Protein AF-A0A813B693-F1 (afdb_monomer_lite)

pLDDT: mean 75.98, std 17.85, range [25.08, 96.75]

InterPro domains:
  IPR006134 DNA-directed DNA polymerase, family B, multifunctional domain [PF00136] (395-561)
  IPR006172 DNA-directed DNA polymerase, family B [PR00106] (452-465)
  IPR006172 DNA-directed DNA polymerase, family B [PR00106] (542-554)
  IPR006172 DNA-directed DNA polymerase, family B [SM00486] (102-565)
  IPR012337 Ribonuclease H-like superfamily [SSF53098] (308-424)
  IPR023211 DNA polymerase, palm domain superfamily [G3DSA:3.90.1600.10] (382-474)
  IPR036397 Ribonuclease H superfamily [G3DSA:3.30.420.10] (298-380)
  IPR043502 DNA/RNA polymerase superfamily [SSF56672] (403-559)
  IPR050240 DNA polymerase type-B [PTHR10322] (306-560)

Structure (mmCIF, N/CA/C/O backbone):
data_AF-A0A813B693-F1
#
_entry.id   AF-A0A813B693-F1
#
loop_
_atom_site.group_PDB
_atom_site.id
_atom_site.type_symbol
_atom_site.label_atom_id
_atom_site.label_alt_id
_atom_site.label_comp_id
_atom_site.label_asym_id
_atom_site.label_entity_id
_atom_site.label_seq_id
_atom_site.pdbx_PDB_ins_code
_atom_site.Cartn_x
_atom_site.Cartn_y
_atom_site.Cartn_z
_atom_site.occupancy
_atom_site.B_iso_or_equiv
_atom_site.auth_seq_id
_atom_site.auth_comp_id
_atom_site.auth_asym_id
_atom_site.auth_atom_id
_atom_site.pdbx_PDB_model_num
ATOM 1 N N . MET A 1 1 ? -29.048 -9.648 -9.185 1.00 33.28 1 MET A N 1
ATOM 2 C CA . MET A 1 1 ? -29.318 -8.245 -9.575 1.00 33.28 1 MET A CA 1
ATOM 3 C C . MET A 1 1 ? -28.976 -7.318 -8.411 1.00 33.28 1 MET A C 1
ATOM 5 O O . MET A 1 1 ? -29.809 -7.153 -7.540 1.00 33.28 1 MET A O 1
ATOM 9 N N . ALA A 1 2 ? -27.755 -6.776 -8.360 1.00 25.08 2 ALA A N 1
ATOM 10 C CA . ALA A 1 2 ? -27.375 -5.603 -7.550 1.00 25.08 2 ALA A CA 1
ATOM 11 C C . ALA A 1 2 ? -25.891 -5.279 -7.810 1.00 25.08 2 ALA A C 1
ATOM 13 O O . ALA A 1 2 ? -25.025 -5.521 -6.980 1.00 25.08 2 ALA A O 1
ATOM 14 N N . ALA A 1 3 ? -25.590 -4.773 -9.006 1.00 26.47 3 ALA A N 1
ATOM 15 C CA . ALA A 1 3 ? -24.297 -4.175 -9.335 1.00 26.47 3 ALA A CA 1
ATOM 16 C C . ALA A 1 3 ? -24.566 -2.840 -10.037 1.00 26.47 3 ALA A C 1
ATOM 18 O O . ALA A 1 3 ? -24.438 -2.700 -11.247 1.00 26.47 3 ALA A O 1
ATOM 19 N N . ARG A 1 4 ? -25.051 -1.864 -9.269 1.00 34.91 4 ARG A N 1
ATOM 20 C CA . ARG A 1 4 ? -25.139 -0.460 -9.678 1.00 34.91 4 ARG A CA 1
ATOM 21 C C . ARG A 1 4 ? -24.902 0.398 -8.446 1.00 34.91 4 ARG A C 1
ATOM 23 O O . ARG A 1 4 ? -25.807 0.535 -7.634 1.00 34.91 4 ARG A O 1
ATOM 30 N N . ARG A 1 5 ? -23.682 0.933 -8.335 1.00 31.81 5 ARG A N 1
ATOM 31 C CA . ARG A 1 5 ? -23.313 2.265 -7.806 1.00 31.81 5 ARG A CA 1
ATOM 32 C C . ARG A 1 5 ? -21.826 2.273 -7.434 1.00 31.81 5 ARG A C 1
ATOM 34 O O . ARG A 1 5 ? -21.463 2.140 -6.275 1.00 31.81 5 ARG A O 1
ATOM 41 N N . SER A 1 6 ? -20.966 2.443 -8.434 1.00 33.47 6 SER A N 1
ATOM 42 C CA . SER A 1 6 ? -19.598 2.940 -8.227 1.00 33.47 6 SER A CA 1
ATOM 43 C C . SER A 1 6 ? -19.042 3.590 -9.498 1.00 33.47 6 SER A C 1
ATOM 45 O O . SER A 1 6 ? -17.882 3.400 -9.832 1.00 33.47 6 SER A O 1
ATOM 47 N N . ASN A 1 7 ? -19.865 4.342 -10.233 1.00 38.78 7 ASN A N 1
ATOM 48 C CA . ASN A 1 7 ? -19.388 5.179 -11.334 1.00 38.78 7 ASN A CA 1
ATOM 49 C C . ASN A 1 7 ? -19.706 6.626 -10.973 1.00 38.78 7 ASN A C 1
ATOM 51 O O . ASN A 1 7 ? -20.875 6.987 -10.871 1.00 38.78 7 ASN A O 1
ATOM 55 N N . GLY A 1 8 ? -18.664 7.416 -10.724 1.00 35.38 8 GLY A N 1
ATOM 56 C CA . GLY A 1 8 ? -18.808 8.839 -10.419 1.00 35.38 8 GLY A CA 1
ATOM 57 C C . GLY A 1 8 ? -17.584 9.520 -9.806 1.00 35.38 8 GLY A C 1
ATOM 58 O O . GLY A 1 8 ? -17.569 10.738 -9.743 1.00 35.38 8 GLY A O 1
ATOM 59 N N . PHE A 1 9 ? -16.547 8.785 -9.383 1.00 34.69 9 PHE A N 1
ATOM 60 C CA . PHE A 1 9 ? -15.417 9.401 -8.668 1.00 34.69 9 PHE A CA 1
ATOM 61 C C . PHE A 1 9 ? -14.150 9.632 -9.502 1.00 34.69 9 PHE A C 1
ATOM 63 O O . PHE A 1 9 ? -13.338 10.446 -9.102 1.00 34.69 9 PHE A O 1
ATOM 70 N N . GLY A 1 10 ? -13.970 8.995 -10.664 1.00 36.84 10 GLY A N 1
ATOM 71 C CA . GLY A 1 10 ? -12.766 9.178 -11.498 1.00 36.84 10 GLY A CA 1
ATOM 72 C C . GLY A 1 10 ? -12.622 10.581 -12.113 1.00 36.84 10 GLY A C 1
ATOM 73 O O . GLY A 1 10 ? -11.576 11.201 -11.940 1.00 36.84 10 GLY A O 1
ATOM 74 N N . PRO A 1 11 ? -13.668 11.130 -12.764 1.00 37.00 11 PRO A N 1
ATOM 75 C CA . PRO A 1 11 ? -13.655 12.503 -13.269 1.00 37.00 11 PRO A CA 1
ATOM 76 C C . PRO A 1 11 ? -13.641 13.521 -12.134 1.00 37.00 11 PRO A C 1
ATOM 78 O O . PRO A 1 11 ? -13.016 14.556 -12.274 1.00 37.00 11 PRO A O 1
ATOM 81 N N . LEU A 1 12 ? -14.274 13.211 -10.996 1.00 33.88 12 LEU A N 1
ATOM 82 C CA . LEU A 1 12 ? -14.269 14.073 -9.817 1.00 33.88 12 LEU A CA 1
ATOM 83 C C . LEU A 1 12 ? -12.914 14.065 -9.103 1.00 33.88 12 LEU A C 1
ATOM 85 O O . LEU A 1 12 ? -12.561 15.072 -8.526 1.00 33.88 12 LEU A O 1
ATOM 89 N N . LEU A 1 13 ? -12.145 12.972 -9.162 1.00 36.44 13 LEU A N 1
ATOM 90 C CA . LEU A 1 13 ? -10.770 12.883 -8.654 1.00 36.44 13 LEU A CA 1
ATOM 91 C C . LEU A 1 13 ? -9.763 13.515 -9.610 1.00 36.44 13 LEU A C 1
ATOM 93 O O . LEU A 1 13 ? -8.789 14.072 -9.137 1.00 36.44 13 LEU A O 1
ATOM 97 N N . LEU A 1 14 ? -9.985 13.462 -10.926 1.00 38.09 14 LEU A N 1
ATOM 98 C CA . LEU A 1 14 ? -9.171 14.185 -11.910 1.00 38.09 14 LEU A CA 1
ATOM 99 C C . LEU A 1 14 ? -9.493 15.681 -11.921 1.00 38.09 14 LEU A C 1
ATOM 101 O O . LEU A 1 14 ? -8.581 16.487 -12.024 1.00 38.09 14 LEU A O 1
ATOM 105 N N . PHE A 1 15 ? -10.762 16.053 -11.748 1.00 38.44 15 PHE A N 1
ATOM 106 C CA . PHE A 1 15 ? -11.194 17.437 -11.574 1.00 38.44 15 PHE A CA 1
ATOM 107 C C . PHE A 1 15 ? -10.814 17.958 -10.191 1.00 38.44 15 PHE A C 1
ATOM 109 O O . PHE A 1 15 ? -10.332 19.066 -10.107 1.00 38.44 15 PHE A O 1
ATOM 116 N N . ALA A 1 16 ? -10.908 17.165 -9.119 1.00 36.84 16 ALA A N 1
ATOM 117 C CA . ALA A 1 16 ? -10.395 17.546 -7.804 1.00 36.84 16 ALA A CA 1
ATOM 118 C C . ALA A 1 16 ? -8.868 17.525 -7.752 1.00 36.84 16 ALA A C 1
ATOM 120 O O . ALA A 1 16 ? -8.323 18.335 -7.035 1.00 36.84 16 ALA A O 1
ATOM 121 N N . ALA A 1 17 ? -8.160 16.673 -8.501 1.00 39.88 17 ALA A N 1
ATOM 122 C CA . ALA A 1 17 ? -6.702 16.745 -8.620 1.00 39.88 17 ALA A CA 1
ATOM 123 C C . ALA A 1 17 ? -6.274 17.941 -9.473 1.00 39.88 17 ALA A C 1
ATOM 125 O O . ALA A 1 17 ? -5.278 18.564 -9.146 1.00 39.88 17 ALA A O 1
ATOM 126 N N . ALA A 1 18 ? -7.032 18.296 -10.515 1.00 39.09 18 ALA A N 1
ATOM 127 C CA . ALA A 1 18 ? -6.813 19.506 -11.301 1.00 39.09 18 ALA A CA 1
ATOM 128 C C . ALA A 1 18 ? -7.166 20.769 -10.503 1.00 39.09 18 ALA A C 1
ATOM 130 O O . ALA A 1 18 ? -6.376 21.695 -10.494 1.00 39.09 18 ALA A O 1
ATOM 131 N N . CYS A 1 19 ? -8.283 20.795 -9.773 1.00 35.22 19 CYS A N 1
ATOM 132 C CA . CYS A 1 19 ? -8.671 21.880 -8.871 1.00 35.22 19 CYS A CA 1
ATOM 133 C C . CYS A 1 19 ? -7.763 21.954 -7.648 1.00 35.22 19 CYS A C 1
ATOM 135 O O . CYS A 1 19 ? -7.471 23.050 -7.222 1.00 35.22 19 CYS A O 1
ATOM 137 N N . TRP A 1 20 ? -7.266 20.834 -7.118 1.00 37.94 20 TRP A N 1
ATOM 138 C CA . TRP A 1 20 ? -6.273 20.816 -6.041 1.00 37.94 20 TRP A CA 1
ATOM 139 C C . TRP A 1 20 ? -4.896 21.224 -6.554 1.00 37.94 20 TRP A C 1
ATOM 141 O O . TRP A 1 20 ? -4.201 21.923 -5.845 1.00 37.94 20 TRP A O 1
ATOM 151 N N . LEU A 1 21 ? -4.508 20.868 -7.784 1.00 37.31 21 LEU A N 1
ATOM 152 C CA . LEU A 1 21 ? -3.309 21.407 -8.434 1.00 37.31 21 LEU A CA 1
ATOM 153 C C . LEU A 1 21 ? -3.458 22.905 -8.706 1.00 37.31 21 LEU A C 1
ATOM 155 O O . LEU A 1 21 ? -2.504 23.626 -8.480 1.00 37.31 21 LEU A O 1
ATOM 159 N N . VAL A 1 22 ? -4.637 23.377 -9.121 1.00 36.94 22 VAL A N 1
ATOM 160 C CA . VAL A 1 22 ? -4.951 24.801 -9.331 1.00 36.94 22 VAL A CA 1
ATOM 161 C C . VAL A 1 22 ? -5.042 25.564 -8.006 1.00 36.94 22 VAL A C 1
ATOM 163 O O . VAL A 1 22 ? -4.525 26.668 -7.933 1.00 36.94 22 VAL A O 1
ATOM 166 N N . ASP A 1 23 ? -5.608 24.983 -6.946 1.00 33.81 23 ASP A N 1
ATOM 167 C CA . ASP A 1 23 ? -5.675 25.569 -5.600 1.00 33.81 23 ASP A CA 1
ATOM 168 C C . ASP A 1 23 ? -4.304 25.545 -4.924 1.00 33.81 23 ASP A C 1
ATOM 170 O O . ASP A 1 23 ? -3.950 26.519 -4.282 1.00 33.81 23 ASP A O 1
ATOM 174 N N . LEU A 1 24 ? -3.492 24.497 -5.112 1.00 35.09 24 LEU A N 1
ATOM 175 C CA . LEU A 1 24 ? -2.095 24.447 -4.664 1.00 35.09 24 LEU A CA 1
ATOM 176 C C . LEU A 1 24 ? -1.248 25.492 -5.407 1.00 35.09 24 LEU A C 1
ATOM 178 O O . LEU A 1 24 ? -0.339 26.061 -4.813 1.00 35.09 24 LEU A O 1
ATOM 182 N N . TRP A 1 25 ? -1.577 25.777 -6.672 1.00 34.91 25 TRP A N 1
ATOM 183 C CA . TRP A 1 25 ? -0.963 26.821 -7.501 1.00 34.91 25 TRP A CA 1
ATOM 184 C C . TRP A 1 25 ? -1.463 28.231 -7.136 1.00 34.91 25 TRP A C 1
ATOM 186 O O . TRP A 1 25 ? -0.692 29.184 -7.180 1.00 34.91 25 TRP A O 1
ATOM 196 N N . ALA A 1 26 ? -2.718 28.360 -6.689 1.00 33.34 26 ALA A N 1
ATOM 197 C CA . ALA A 1 26 ? -3.314 29.606 -6.200 1.00 33.34 26 ALA A CA 1
ATOM 198 C C . ALA A 1 26 ? -2.962 29.915 -4.730 1.00 33.34 26 ALA A C 1
ATOM 200 O O . ALA A 1 26 ? -2.941 31.079 -4.336 1.00 33.34 26 ALA A O 1
ATOM 201 N N . SER A 1 27 ? -2.679 28.893 -3.913 1.00 31.86 27 SER A N 1
ATOM 202 C CA . SER A 1 27 ? -2.352 29.008 -2.486 1.00 31.86 27 SER A CA 1
ATOM 203 C C . SER A 1 27 ? -0.855 28.932 -2.199 1.00 31.86 27 SER A C 1
ATOM 205 O O . SER A 1 27 ? -0.438 29.208 -1.074 1.00 31.86 27 SER A O 1
ATOM 207 N N . SER A 1 28 ? -0.030 28.527 -3.169 1.00 33.22 28 SER A N 1
ATOM 208 C CA . SER A 1 28 ? 1.416 28.632 -3.027 1.00 33.22 28 SER A CA 1
ATOM 209 C C . SER A 1 28 ? 1.803 30.097 -3.130 1.00 33.22 28 SER A C 1
ATOM 211 O O . SER A 1 28 ? 1.591 30.740 -4.156 1.00 33.22 28 SER A O 1
ATOM 213 N N . THR A 1 29 ? 2.415 30.613 -2.071 1.00 34.84 29 THR A N 1
ATOM 214 C CA . THR A 1 29 ? 3.269 31.795 -2.114 1.00 34.84 29 THR A CA 1
ATOM 215 C C . THR A 1 29 ? 4.451 31.508 -3.043 1.00 34.84 29 THR A C 1
ATOM 217 O O . THR A 1 29 ? 5.568 31.255 -2.595 1.00 34.84 29 THR A O 1
ATOM 220 N N . LEU A 1 30 ? 4.196 31.475 -4.347 1.00 35.06 30 LEU A N 1
ATOM 221 C CA . LEU A 1 30 ? 5.224 31.642 -5.353 1.00 35.06 30 LEU A CA 1
ATOM 222 C C . LEU A 1 30 ? 5.813 33.043 -5.138 1.00 35.06 30 LEU A C 1
ATOM 224 O O . LEU A 1 30 ? 5.047 33.989 -4.913 1.00 35.06 30 LEU A O 1
ATOM 228 N N . PRO A 1 31 ? 7.147 33.203 -5.143 1.00 35.50 31 PRO A N 1
ATOM 229 C CA . PRO A 1 31 ? 7.745 34.530 -5.138 1.00 35.50 31 PRO A CA 1
ATOM 230 C C . PRO A 1 31 ? 7.095 35.341 -6.263 1.00 35.50 31 PRO A C 1
ATOM 232 O O . PRO A 1 31 ? 6.915 34.825 -7.368 1.00 35.50 31 PRO A O 1
ATOM 235 N N . ARG A 1 32 ? 6.677 36.577 -5.952 1.00 31.14 32 ARG A N 1
ATOM 236 C CA . ARG A 1 32 ? 5.927 37.479 -6.853 1.00 31.14 32 ARG A CA 1
ATOM 237 C C . ARG A 1 32 ? 6.530 37.565 -8.262 1.00 31.14 32 ARG A C 1
ATOM 239 O O . ARG A 1 32 ? 5.795 37.814 -9.211 1.00 31.14 32 ARG A O 1
ATOM 246 N N . ASP A 1 33 ? 7.819 37.281 -8.385 1.00 32.62 33 ASP A N 1
ATOM 247 C CA . ASP A 1 33 ? 8.577 37.260 -9.629 1.00 32.62 33 ASP A CA 1
ATOM 248 C C . ASP A 1 33 ? 8.108 36.173 -10.618 1.00 32.62 33 ASP A C 1
ATOM 250 O O . ASP A 1 33 ? 8.086 36.437 -11.812 1.00 32.62 33 ASP A O 1
ATOM 254 N N . LEU A 1 34 ? 7.639 34.993 -10.173 1.00 32.38 34 LEU A N 1
ATOM 255 C CA . LEU A 1 34 ? 7.165 33.938 -11.094 1.00 32.38 34 LEU A CA 1
ATOM 256 C C . LEU A 1 34 ? 5.716 34.160 -11.567 1.00 32.38 34 LEU A C 1
ATOM 258 O O . LEU A 1 34 ? 5.357 33.783 -12.677 1.00 32.38 34 LEU A O 1
ATOM 262 N N . ALA A 1 35 ? 4.879 34.793 -10.739 1.00 30.78 35 ALA A N 1
ATOM 263 C CA . ALA A 1 35 ? 3.505 35.146 -11.111 1.00 30.78 35 ALA A CA 1
ATOM 264 C C . ALA A 1 35 ? 3.455 36.321 -12.108 1.00 30.78 35 ALA A C 1
ATOM 266 O O . ALA A 1 35 ? 2.539 36.388 -12.924 1.00 30.78 35 ALA A O 1
ATOM 267 N N . LEU A 1 36 ? 4.452 37.215 -12.068 1.00 32.53 36 LEU A N 1
ATOM 268 C CA . LEU A 1 36 ? 4.638 38.292 -13.048 1.00 32.53 36 LEU A CA 1
ATOM 269 C C . LEU A 1 36 ? 5.070 37.759 -14.423 1.00 32.53 36 LEU A C 1
ATOM 271 O O . LEU A 1 36 ? 4.575 38.249 -15.431 1.00 32.53 36 LEU A O 1
ATOM 275 N N . VAL A 1 37 ? 5.892 36.704 -14.469 1.00 35.34 37 VAL A N 1
ATOM 276 C CA . VAL A 1 37 ? 6.320 36.049 -15.726 1.00 35.34 37 VAL A CA 1
ATOM 277 C C . VAL A 1 37 ? 5.151 35.373 -16.461 1.00 35.34 37 VAL A C 1
ATOM 279 O O . VAL A 1 37 ? 5.148 35.301 -17.683 1.00 35.34 37 VAL A O 1
ATOM 282 N N . ILE A 1 38 ? 4.123 34.920 -15.736 1.00 32.53 38 ILE A N 1
ATOM 283 C CA . ILE A 1 38 ? 2.951 34.226 -16.304 1.00 32.53 38 ILE A CA 1
ATOM 284 C C . ILE A 1 38 ? 1.891 35.210 -16.847 1.00 32.53 38 ILE A C 1
ATOM 286 O O . ILE A 1 38 ? 1.022 34.814 -17.626 1.00 32.53 38 ILE A O 1
ATOM 290 N N . ALA A 1 39 ? 1.941 36.485 -16.445 1.00 28.72 39 ALA A N 1
ATOM 291 C CA . ALA A 1 39 ? 0.960 37.506 -16.825 1.00 28.72 39 ALA A CA 1
ATOM 292 C C . ALA A 1 39 ? 1.346 38.317 -18.076 1.00 28.72 39 ALA A C 1
ATOM 294 O O . ALA A 1 39 ? 0.503 39.046 -18.601 1.00 28.72 39 ALA A O 1
ATOM 295 N N . GLU A 1 40 ? 2.581 38.194 -18.564 1.00 31.59 40 GLU A N 1
ATOM 296 C CA . GLU A 1 40 ? 3.012 38.800 -19.824 1.00 31.59 40 GLU A CA 1
ATOM 297 C C . GLU A 1 40 ? 2.926 37.773 -20.960 1.00 31.59 40 GLU A C 1
ATOM 299 O O . GLU A 1 40 ? 3.321 36.616 -20.806 1.00 31.59 40 GLU A O 1
ATOM 304 N N . ASP A 1 41 ? 2.386 38.191 -22.113 1.00 31.72 41 ASP A N 1
ATOM 305 C CA . ASP A 1 41 ? 2.509 37.419 -23.352 1.00 31.72 41 ASP A CA 1
ATOM 306 C C . ASP A 1 41 ? 3.987 37.028 -23.544 1.00 31.72 41 ASP A C 1
ATOM 308 O O . ASP A 1 41 ? 4.864 37.873 -23.329 1.00 31.72 41 ASP A O 1
ATOM 312 N N . PRO A 1 42 ? 4.296 35.783 -23.961 1.00 35.66 42 PRO A N 1
ATOM 313 C CA . PRO A 1 42 ? 5.678 35.361 -24.144 1.00 35.66 42 PRO A CA 1
ATOM 314 C C . PRO A 1 42 ? 6.379 36.359 -25.076 1.00 35.66 42 PRO A C 1
ATOM 316 O O . PRO A 1 42 ? 5.808 36.705 -26.121 1.00 35.66 42 PRO A O 1
ATOM 319 N N . PRO A 1 43 ? 7.584 36.852 -24.729 1.00 33.28 43 PRO A N 1
ATOM 320 C CA . PRO A 1 43 ? 8.240 37.892 -25.502 1.00 33.28 43 PRO A CA 1
ATOM 321 C C . PRO A 1 43 ? 8.369 37.434 -26.954 1.00 33.28 43 PRO A C 1
ATOM 323 O O . PRO A 1 43 ? 8.986 36.412 -27.252 1.00 33.28 43 PRO A O 1
ATOM 326 N N . GLN A 1 44 ? 7.779 38.205 -27.873 1.00 36.31 44 GLN A N 1
ATOM 327 C CA . GLN A 1 44 ? 7.710 37.887 -29.306 1.00 36.31 44 GLN A CA 1
ATOM 328 C C . GLN A 1 44 ? 9.087 37.817 -29.996 1.00 36.31 44 GLN A C 1
ATOM 330 O O . GLN A 1 44 ? 9.157 37.473 -31.170 1.00 36.31 44 GLN A O 1
ATOM 335 N N . ASN A 1 45 ? 10.179 38.079 -29.272 1.00 33.00 45 ASN A N 1
ATOM 336 C CA . ASN A 1 45 ? 11.550 38.047 -29.763 1.00 33.00 45 ASN A CA 1
ATOM 337 C C . ASN A 1 45 ? 12.458 37.237 -28.824 1.00 33.00 45 ASN A C 1
ATOM 339 O O . ASN A 1 45 ? 13.351 37.787 -28.182 1.00 33.00 45 ASN A O 1
ATOM 343 N N . VAL A 1 46 ? 12.278 35.916 -28.763 1.00 32.88 46 VAL A N 1
ATOM 344 C CA . VAL A 1 46 ? 13.375 35.034 -28.336 1.00 32.88 46 VAL A CA 1
ATOM 345 C C . VAL A 1 46 ? 14.320 34.893 -29.527 1.00 32.88 46 VAL A C 1
ATOM 347 O O . VAL A 1 46 ? 14.134 34.044 -30.398 1.00 32.88 46 VAL A O 1
ATOM 350 N N . VAL A 1 47 ? 15.322 35.772 -29.603 1.00 28.34 47 VAL A N 1
ATOM 351 C CA . VAL A 1 47 ? 16.452 35.587 -30.518 1.00 28.34 47 VAL A CA 1
ATOM 352 C C . VAL A 1 47 ? 17.243 34.392 -29.995 1.00 28.34 47 VAL A C 1
ATOM 354 O O . VAL A 1 47 ? 17.984 34.501 -29.021 1.00 28.34 47 VAL A O 1
ATOM 357 N N . LEU A 1 48 ? 17.039 33.226 -30.613 1.00 28.03 48 LEU A N 1
ATOM 358 C CA . LEU A 1 48 ? 17.881 32.057 -30.379 1.00 28.03 48 LEU A CA 1
ATOM 359 C C . LEU A 1 48 ? 19.339 32.461 -30.649 1.00 28.03 48 LEU A C 1
ATOM 361 O O . LEU A 1 48 ? 19.598 33.063 -31.697 1.00 28.03 48 LEU A O 1
ATOM 365 N N . PRO A 1 49 ? 20.292 32.152 -29.749 1.00 26.05 49 PRO A N 1
ATOM 366 C CA . PRO A 1 49 ? 21.689 32.461 -29.993 1.00 26.05 49 PRO A CA 1
ATOM 367 C C . PRO A 1 49 ? 22.109 31.783 -31.297 1.00 26.05 49 PRO A C 1
ATOM 369 O O . PRO A 1 49 ? 22.019 30.559 -31.439 1.00 26.05 49 PRO A O 1
ATOM 372 N N . GLN A 1 50 ? 22.520 32.591 -32.274 1.00 28.80 50 GLN A N 1
ATOM 373 C CA . GLN A 1 50 ? 23.114 32.100 -33.507 1.00 28.80 50 GLN A CA 1
ATOM 374 C C . GLN A 1 50 ? 24.445 31.444 -33.141 1.00 28.80 50 GLN A C 1
ATOM 376 O O . GLN A 1 50 ? 25.470 32.102 -33.005 1.00 28.80 50 GLN A O 1
ATOM 381 N N . HIS A 1 51 ? 24.415 30.130 -32.930 1.00 33.84 51 HIS A N 1
ATOM 382 C CA . HIS A 1 51 ? 25.628 29.335 -32.865 1.00 33.84 51 HIS A CA 1
ATOM 383 C C . HIS A 1 51 ? 26.205 29.220 -34.278 1.00 33.84 51 HIS A C 1
ATOM 385 O O . HIS A 1 51 ? 25.745 28.411 -35.094 1.00 33.84 51 HIS A O 1
ATOM 391 N N . GLU A 1 52 ? 27.212 30.051 -34.541 1.00 39.72 52 GLU A N 1
ATOM 392 C CA . GLU A 1 52 ? 28.163 29.882 -35.635 1.00 39.72 52 GLU A CA 1
ATOM 393 C C . GLU A 1 52 ? 28.730 28.445 -35.612 1.00 39.72 52 GLU A C 1
ATOM 395 O O . GLU A 1 52 ? 29.108 27.905 -34.572 1.00 39.72 52 GLU A O 1
ATOM 400 N N . ASP A 1 53 ? 28.676 27.797 -36.778 1.00 43.59 53 ASP A N 1
ATOM 401 C CA . ASP A 1 53 ? 29.383 26.570 -37.166 1.00 43.59 53 ASP A CA 1
ATOM 402 C C . ASP A 1 53 ? 29.306 25.321 -36.266 1.00 43.59 53 ASP A C 1
ATOM 404 O O . ASP A 1 53 ? 30.258 24.553 -36.135 1.00 43.59 53 ASP A O 1
ATOM 408 N N . ALA A 1 54 ? 28.124 24.993 -35.734 1.00 43.00 54 ALA A N 1
ATOM 409 C CA . ALA A 1 54 ? 27.899 23.648 -35.188 1.00 43.00 54 ALA A CA 1
ATOM 410 C C . ALA A 1 54 ? 27.795 22.577 -36.308 1.00 43.00 54 ALA A C 1
ATOM 412 O O . ALA A 1 54 ? 26.985 22.700 -37.236 1.00 43.00 54 ALA A O 1
ATOM 413 N N . GLY A 1 55 ? 28.604 21.513 -36.208 1.00 56.41 55 GLY A N 1
ATOM 414 C CA . GLY A 1 55 ? 28.650 20.385 -37.151 1.00 56.41 55 GLY A CA 1
ATOM 415 C C . GLY A 1 55 ? 27.357 19.554 -37.229 1.00 56.41 55 GLY A C 1
ATOM 416 O O . GLY A 1 55 ? 26.489 19.642 -36.358 1.00 56.41 55 GLY A O 1
ATOM 417 N N . PHE A 1 56 ? 27.243 18.727 -38.283 1.00 56.53 56 PHE A N 1
ATOM 418 C CA . PHE A 1 56 ? 26.060 17.919 -38.648 1.00 56.53 56 PHE A CA 1
ATOM 419 C C . PHE A 1 56 ? 25.381 17.244 -37.449 1.00 56.53 56 PHE A C 1
ATOM 421 O O . PHE A 1 56 ? 24.189 17.434 -37.221 1.00 56.53 56 PHE A O 1
ATOM 428 N N . PHE A 1 57 ? 26.148 16.515 -36.636 1.00 49.44 57 PHE A N 1
ATOM 429 C CA . PHE A 1 57 ? 25.604 15.793 -35.489 1.00 49.44 57 PHE A CA 1
ATOM 430 C C . PHE A 1 57 ? 25.141 16.726 -34.368 1.00 49.44 57 PHE A C 1
ATOM 432 O O . PHE A 1 57 ? 24.084 16.495 -33.797 1.00 49.44 57 PHE A O 1
ATOM 439 N N . THR A 1 58 ? 25.855 17.813 -34.082 1.00 53.03 58 THR A N 1
ATOM 440 C CA . THR A 1 58 ? 25.515 18.742 -32.992 1.00 53.03 58 THR A CA 1
ATOM 441 C C . THR A 1 58 ? 24.190 19.464 -33.242 1.00 53.03 58 THR A C 1
ATOM 443 O O . THR A 1 58 ? 23.377 19.586 -32.328 1.00 53.03 58 THR A O 1
ATOM 446 N N . LYS A 1 59 ? 23.921 19.872 -34.491 1.00 53.28 59 LYS A N 1
ATOM 447 C CA . LYS A 1 59 ? 22.632 20.475 -34.878 1.00 53.28 59 LYS A CA 1
ATOM 448 C C . LYS A 1 59 ? 21.485 19.456 -34.822 1.00 53.28 59 LYS A C 1
ATOM 450 O O . LYS A 1 59 ? 20.415 19.781 -34.315 1.00 53.28 59 LYS A O 1
ATOM 455 N N . VAL A 1 60 ? 21.730 18.210 -35.242 1.00 51.69 60 VAL A N 1
ATOM 456 C CA . VAL A 1 60 ? 20.755 17.106 -35.133 1.00 51.69 60 VAL A CA 1
ATOM 457 C C . VAL A 1 60 ? 20.463 16.756 -33.667 1.00 51.69 60 VAL A C 1
ATOM 459 O O . VAL A 1 60 ? 19.307 16.552 -33.307 1.00 51.69 60 VAL A O 1
ATOM 462 N N . PHE A 1 61 ? 21.474 16.741 -32.794 1.00 49.53 61 PHE A N 1
ATOM 463 C CA . PHE A 1 61 ? 21.305 16.471 -31.362 1.00 49.53 61 PHE A CA 1
ATOM 464 C C . PHE A 1 61 ? 20.589 17.609 -30.621 1.00 49.53 61 PHE A C 1
ATOM 466 O O . PHE A 1 61 ? 19.752 17.331 -29.764 1.00 49.53 61 PHE A O 1
ATOM 473 N N . ALA A 1 62 ? 20.857 18.873 -30.964 1.00 48.09 62 ALA A N 1
ATOM 474 C CA . ALA A 1 62 ? 20.150 20.022 -30.393 1.00 48.09 62 ALA A CA 1
ATOM 475 C C . ALA A 1 62 ? 18.665 20.050 -30.805 1.00 48.09 62 ALA A C 1
ATOM 477 O O . ALA A 1 62 ? 17.791 20.205 -29.950 1.00 48.09 62 ALA A O 1
ATOM 478 N N . ALA A 1 63 ? 18.368 19.790 -32.084 1.00 47.69 63 ALA A N 1
ATOM 479 C CA . ALA A 1 63 ? 16.998 19.639 -32.578 1.00 47.69 63 ALA A CA 1
ATOM 480 C C . ALA A 1 63 ? 16.285 18.422 -31.953 1.00 47.69 63 ALA A C 1
ATOM 482 O O . ALA A 1 63 ? 15.105 18.494 -31.609 1.00 47.69 63 ALA A O 1
ATOM 483 N N . ALA A 1 64 ? 17.001 17.314 -31.728 1.00 51.81 64 ALA A N 1
ATOM 484 C CA . ALA A 1 64 ? 16.468 16.141 -31.034 1.00 51.81 64 ALA A CA 1
ATOM 485 C C . ALA A 1 64 ? 16.173 16.409 -29.545 1.00 51.81 64 ALA A C 1
ATOM 487 O O . ALA A 1 64 ? 15.224 15.841 -29.003 1.00 51.81 64 ALA A O 1
ATOM 488 N N . ALA A 1 65 ? 16.943 17.283 -28.887 1.00 50.25 65 ALA A N 1
ATOM 489 C CA . ALA A 1 65 ? 16.710 17.685 -27.502 1.00 50.25 65 ALA A CA 1
ATOM 490 C C . ALA A 1 65 ? 15.448 18.556 -27.351 1.00 50.25 65 ALA A C 1
ATOM 492 O O . ALA A 1 65 ? 14.638 18.271 -26.472 1.00 50.25 65 ALA A O 1
ATOM 493 N N . GLN A 1 66 ? 15.220 19.535 -28.238 1.00 49.62 66 GLN A N 1
ATOM 494 C CA . GLN A 1 66 ? 13.942 20.272 -28.311 1.00 49.62 66 GLN A CA 1
ATOM 495 C C . GLN A 1 66 ? 12.773 19.347 -28.702 1.00 49.62 66 GLN A C 1
ATOM 497 O O . GLN A 1 66 ? 11.702 19.383 -28.097 1.00 49.62 66 GLN A O 1
ATOM 502 N N . GLY A 1 67 ? 13.000 18.419 -29.638 1.00 57.81 67 GLY A N 1
ATOM 503 C CA . GLY A 1 67 ? 12.026 17.392 -30.016 1.00 57.81 67 GLY A CA 1
ATOM 504 C C . GLY A 1 67 ? 11.643 16.438 -28.876 1.00 57.81 67 GLY A C 1
ATOM 505 O O . GLY A 1 67 ? 10.548 15.882 -28.894 1.00 57.81 67 GLY A O 1
ATOM 506 N N . CYS A 1 68 ? 12.492 16.267 -27.855 1.00 58.78 68 CYS A N 1
ATOM 507 C CA . CYS A 1 68 ? 12.221 15.411 -26.697 1.00 58.78 68 CYS A CA 1
ATOM 508 C C . CYS A 1 68 ? 11.051 15.937 -25.847 1.00 58.78 68 CYS A C 1
ATOM 510 O O . CYS A 1 68 ? 10.188 15.155 -25.437 1.00 58.78 68 CYS A O 1
ATOM 512 N N . THR A 1 69 ? 10.967 17.257 -25.648 1.00 57.38 69 THR A N 1
ATOM 513 C CA . THR A 1 69 ? 9.884 17.883 -24.874 1.00 57.38 69 THR A CA 1
ATOM 514 C C . THR A 1 69 ? 8.543 17.729 -25.589 1.00 57.38 69 THR A C 1
ATOM 516 O O . THR A 1 69 ? 7.572 17.234 -25.010 1.00 57.38 69 THR A O 1
ATOM 519 N N . ALA A 1 70 ? 8.511 18.023 -26.891 1.00 57.19 70 ALA A N 1
ATOM 520 C CA . ALA A 1 70 ? 7.341 17.788 -27.732 1.00 57.19 70 ALA A CA 1
ATOM 521 C C . ALA A 1 70 ? 6.974 16.291 -27.821 1.00 57.19 70 ALA A C 1
ATOM 523 O O . ALA A 1 70 ? 5.794 15.939 -27.787 1.00 57.19 70 ALA A O 1
ATOM 524 N N . ALA A 1 71 ? 7.963 15.389 -27.880 1.00 64.00 71 ALA A N 1
ATOM 525 C CA . ALA A 1 71 ? 7.751 13.941 -27.902 1.00 64.00 71 ALA A CA 1
ATOM 526 C C . ALA A 1 71 ? 7.111 13.420 -26.611 1.00 64.00 71 ALA A C 1
ATOM 528 O O . ALA A 1 71 ? 6.257 12.532 -26.686 1.00 64.00 71 ALA A O 1
ATOM 529 N N . LEU A 1 72 ? 7.504 13.958 -25.451 1.00 65.81 72 LEU A N 1
ATOM 530 C CA . LEU A 1 72 ? 6.966 13.590 -24.143 1.00 65.81 72 LEU A CA 1
ATOM 531 C C . LEU A 1 72 ? 5.503 14.012 -24.005 1.00 65.81 72 LEU A C 1
ATOM 533 O O . LEU A 1 72 ? 4.650 13.167 -23.729 1.00 65.81 72 LEU A O 1
ATOM 537 N N . VAL A 1 73 ? 5.204 15.287 -24.265 1.00 62.03 73 VAL A N 1
ATOM 538 C CA . VAL A 1 73 ? 3.835 15.825 -24.218 1.00 62.03 73 VAL A CA 1
ATOM 539 C C . VAL A 1 73 ? 2.939 15.072 -25.206 1.00 62.03 73 VAL A C 1
ATOM 541 O O . VAL A 1 73 ? 1.873 14.572 -24.838 1.00 62.03 73 VAL A O 1
ATOM 544 N N . ALA A 1 74 ? 3.414 14.872 -26.439 1.00 63.16 74 ALA A N 1
ATOM 545 C CA . ALA A 1 74 ? 2.697 14.095 -27.442 1.00 63.16 74 ALA A CA 1
ATOM 546 C C . ALA A 1 74 ? 2.501 12.631 -27.021 1.00 63.16 74 ALA A C 1
ATOM 548 O O . ALA A 1 74 ? 1.463 12.049 -27.334 1.00 63.16 74 ALA A O 1
ATOM 549 N N . ALA A 1 75 ? 3.457 12.018 -26.317 1.00 68.25 75 ALA A N 1
ATOM 550 C CA . ALA A 1 75 ? 3.341 10.639 -25.852 1.00 68.25 75 ALA A CA 1
ATOM 551 C C . ALA A 1 75 ? 2.326 10.476 -24.720 1.00 68.25 75 ALA A C 1
ATOM 553 O O . ALA A 1 75 ? 1.594 9.488 -24.728 1.00 68.25 75 ALA A O 1
ATOM 554 N N . VAL A 1 76 ? 2.235 11.437 -23.795 1.00 66.69 76 VAL A N 1
ATOM 555 C CA . VAL A 1 76 ? 1.206 11.447 -22.742 1.00 66.69 76 VAL A CA 1
ATOM 556 C C . VAL A 1 76 ? -0.184 11.544 -23.367 1.00 66.69 76 VAL A C 1
ATOM 558 O O . VAL A 1 76 ? -1.033 10.688 -23.120 1.00 66.69 76 VAL A O 1
ATOM 561 N N . LEU A 1 77 ? -0.396 12.526 -24.247 1.00 66.00 77 LEU A N 1
ATOM 562 C CA . LEU A 1 77 ? -1.689 12.734 -24.903 1.00 66.00 77 LEU A CA 1
ATOM 563 C C . LEU A 1 77 ? -2.062 11.545 -25.803 1.00 66.00 77 LEU A C 1
ATOM 565 O O . LEU A 1 77 ? -3.180 11.032 -25.746 1.00 66.00 77 LEU A O 1
ATOM 569 N N . SER A 1 78 ? -1.102 11.018 -26.566 1.00 68.06 78 SER A N 1
ATOM 570 C CA . SER A 1 78 ? -1.309 9.827 -27.400 1.00 68.06 78 SER A CA 1
ATOM 571 C C . SER A 1 78 ? -1.625 8.580 -26.571 1.00 68.06 78 SER A C 1
ATOM 573 O O . SER A 1 78 ? -2.475 7.788 -26.971 1.00 68.06 78 SER A O 1
ATOM 575 N N . ALA A 1 79 ? -1.006 8.403 -25.400 1.00 71.44 79 ALA A N 1
ATOM 576 C CA . ALA A 1 79 ? -1.258 7.249 -24.538 1.00 71.44 79 ALA A CA 1
ATOM 577 C C . ALA A 1 79 ? -2.682 7.218 -23.963 1.00 71.44 79 ALA A C 1
ATOM 579 O O . ALA A 1 79 ? -3.207 6.139 -23.686 1.00 71.44 79 ALA A O 1
ATOM 580 N N . MET A 1 80 ? -3.321 8.380 -23.820 1.00 67.88 80 MET A N 1
ATOM 581 C CA . MET A 1 80 ? -4.713 8.492 -23.377 1.00 67.88 80 MET A CA 1
ATOM 582 C C . MET A 1 80 ? -5.707 8.300 -24.531 1.00 67.88 80 MET A C 1
ATOM 584 O O . MET A 1 80 ? -6.789 7.749 -24.341 1.00 67.88 80 MET A O 1
ATOM 588 N N . CYS A 1 81 ? -5.329 8.724 -25.735 1.00 69.19 81 CYS A N 1
ATOM 589 C CA . CYS A 1 81 ? -6.231 8.866 -26.873 1.00 69.19 81 CYS A CA 1
ATOM 590 C C . CYS A 1 81 ? -6.158 7.713 -27.893 1.00 69.19 81 CYS A C 1
ATOM 592 O O . CYS A 1 81 ? -7.187 7.206 -28.349 1.00 69.19 81 CYS A O 1
ATOM 594 N N . GLU A 1 82 ? -4.955 7.249 -28.242 1.00 71.81 82 GLU A N 1
ATOM 595 C CA . GLU A 1 82 ? -4.742 6.185 -29.234 1.00 71.81 82 GLU A CA 1
ATOM 596 C C . GLU A 1 82 ? -5.389 4.831 -28.867 1.00 71.81 82 GLU A C 1
ATOM 598 O O . GLU A 1 82 ? -5.919 4.175 -29.773 1.00 71.81 82 GLU A O 1
ATOM 603 N N . PRO A 1 83 ? -5.416 4.374 -27.592 1.00 72.94 83 PRO A N 1
ATOM 604 C CA . PRO A 1 83 ? -6.056 3.103 -27.245 1.00 72.94 83 PRO A CA 1
ATOM 605 C C . PRO A 1 83 ? -7.556 3.080 -27.549 1.00 72.94 83 PRO A C 1
ATOM 607 O O . PRO A 1 83 ? -8.098 2.019 -27.877 1.00 72.94 83 PRO A O 1
ATOM 610 N N . VAL A 1 84 ? -8.218 4.235 -27.438 1.00 70.38 84 VAL A N 1
ATOM 611 C CA . VAL A 1 84 ? -9.645 4.408 -27.732 1.00 70.38 84 VAL A CA 1
ATOM 612 C C . VAL A 1 84 ? -9.859 4.355 -29.241 1.00 70.38 84 VAL A C 1
ATOM 614 O O . VAL A 1 84 ? -10.643 3.541 -29.731 1.00 70.38 84 VAL A O 1
ATOM 617 N N . VAL A 1 85 ? -9.092 5.146 -29.995 1.00 68.12 85 VAL A N 1
ATOM 618 C CA . VAL A 1 85 ? -9.184 5.229 -31.461 1.00 68.12 85 VAL A CA 1
ATOM 619 C C . VAL A 1 85 ? -8.920 3.871 -32.123 1.00 68.12 85 VAL A C 1
ATOM 621 O O . VAL A 1 85 ? -9.681 3.447 -32.995 1.00 68.12 85 VAL A O 1
ATOM 624 N N . ASN A 1 86 ? -7.913 3.125 -31.659 1.00 72.38 86 ASN A N 1
ATOM 625 C CA . ASN A 1 86 ? -7.592 1.801 -32.198 1.00 72.38 86 ASN A CA 1
ATOM 626 C C . ASN A 1 86 ? -8.719 0.777 -31.971 1.00 72.38 86 ASN A C 1
ATOM 628 O O . ASN A 1 86 ? -9.009 -0.027 -32.859 1.00 72.38 86 ASN A O 1
ATOM 632 N N . ARG A 1 87 ? -9.403 0.814 -30.820 1.00 73.56 87 ARG A N 1
ATOM 633 C CA . ARG A 1 87 ? -10.547 -0.076 -30.535 1.00 73.56 87 ARG A CA 1
ATOM 634 C C . ARG A 1 87 ? -11.763 0.253 -31.399 1.00 73.56 87 ARG A C 1
ATOM 636 O O . ARG A 1 87 ? -12.422 -0.662 -31.892 1.00 73.56 87 ARG A O 1
ATOM 643 N N . LEU A 1 88 ? -12.020 1.537 -31.643 1.00 67.06 88 LEU A N 1
ATOM 644 C CA . LEU A 1 88 ? -13.104 1.990 -32.518 1.00 67.06 88 LEU A CA 1
ATOM 645 C C . LEU A 1 88 ? -12.859 1.608 -33.989 1.00 67.06 88 LEU A C 1
ATOM 647 O O . LEU A 1 88 ? -13.776 1.143 -34.667 1.00 67.06 88 LEU A O 1
ATOM 651 N N . LEU A 1 89 ? -11.624 1.769 -34.477 1.00 64.31 89 LEU A N 1
ATOM 652 C CA . LEU A 1 89 ? -11.246 1.502 -35.871 1.00 64.31 89 LEU A CA 1
ATOM 653 C C . LEU A 1 89 ? -11.121 0.008 -36.186 1.00 64.31 89 LEU A C 1
ATOM 655 O O . LEU A 1 89 ? -11.604 -0.458 -37.215 1.00 64.31 89 LEU A O 1
ATOM 659 N N . VAL A 1 90 ? -10.466 -0.746 -35.302 1.00 66.88 90 VAL A N 1
ATOM 660 C CA . VAL A 1 90 ? -10.012 -2.113 -35.600 1.00 66.88 90 VAL A CA 1
ATOM 661 C C . VAL A 1 90 ? -10.949 -3.154 -35.003 1.00 66.88 90 VAL A C 1
ATOM 663 O O . VAL A 1 90 ? -11.282 -4.128 -35.671 1.00 66.88 90 VAL A O 1
ATOM 666 N N . LYS A 1 91 ? -11.411 -2.945 -33.762 1.00 70.38 91 LYS A N 1
ATOM 667 C CA . LYS A 1 91 ? -12.360 -3.854 -33.091 1.00 70.38 91 LYS A CA 1
ATOM 668 C C . LYS A 1 91 ? -13.828 -3.469 -33.307 1.00 70.38 91 LYS A C 1
ATOM 670 O O . LYS A 1 91 ? -14.702 -4.235 -32.921 1.00 70.38 91 LYS A O 1
ATOM 675 N N . ARG A 1 92 ? -14.102 -2.300 -33.906 1.00 67.75 92 ARG A N 1
ATOM 676 C CA . ARG A 1 92 ? -15.451 -1.756 -34.176 1.00 67.75 92 ARG A CA 1
ATOM 677 C C . ARG A 1 92 ? -16.355 -1.636 -32.937 1.00 67.75 92 ARG A C 1
ATOM 679 O O . ARG A 1 92 ? -17.578 -1.624 -33.065 1.00 67.75 92 ARG A O 1
ATOM 686 N N . MET A 1 93 ? -15.752 -1.469 -31.761 1.00 71.69 93 MET A N 1
ATOM 687 C CA . MET A 1 93 ? -16.456 -1.285 -30.486 1.00 71.69 93 MET A CA 1
ATOM 688 C C . MET A 1 93 ? -17.196 0.060 -30.423 1.00 71.69 93 MET A C 1
ATOM 690 O O . MET A 1 93 ? -16.933 0.968 -31.218 1.00 71.69 93 MET A O 1
ATOM 694 N N . THR A 1 94 ? -18.123 0.203 -29.476 1.00 70.94 94 THR A N 1
ATOM 695 C CA . THR A 1 94 ? -18.704 1.507 -29.112 1.00 70.94 94 THR A CA 1
ATOM 696 C C . THR A 1 94 ? -17.764 2.295 -28.189 1.00 70.94 94 THR A C 1
ATOM 698 O O . THR A 1 94 ? -16.858 1.735 -27.571 1.00 70.94 94 THR A O 1
ATOM 701 N N . VAL A 1 95 ? -17.976 3.611 -28.067 1.00 63.34 95 VAL A N 1
ATOM 702 C CA . VAL A 1 95 ? -17.157 4.482 -27.198 1.00 63.34 95 VAL A CA 1
ATOM 703 C C . VAL A 1 95 ? -17.267 4.071 -25.729 1.00 63.34 95 VAL A C 1
ATOM 705 O O . VAL A 1 95 ? -16.260 4.024 -25.029 1.00 63.34 95 VAL A O 1
ATOM 708 N N . SER A 1 96 ? -18.470 3.715 -25.271 1.00 66.38 96 SER A N 1
ATOM 709 C CA . SER A 1 96 ? -18.707 3.265 -23.896 1.00 66.38 96 SER A CA 1
ATOM 710 C C . SER A 1 96 ? -17.969 1.969 -23.567 1.00 66.38 96 SER A C 1
ATOM 712 O O . SER A 1 96 ? -17.418 1.841 -22.477 1.00 66.38 96 SER A O 1
ATOM 714 N N . GLU A 1 97 ? -17.914 1.022 -24.506 1.00 73.88 97 GLU A N 1
ATOM 715 C CA . GLU A 1 97 ? -17.189 -0.241 -24.322 1.00 73.88 97 GLU A CA 1
ATOM 716 C C . GLU A 1 97 ? -15.672 -0.028 -24.369 1.00 73.88 97 GLU A C 1
ATOM 718 O O . GLU A 1 97 ? -14.947 -0.562 -23.535 1.00 73.88 97 GLU A O 1
ATOM 723 N N . ALA A 1 98 ? -15.183 0.797 -25.303 1.00 68.94 98 ALA A N 1
ATOM 724 C CA . ALA A 1 98 ? -13.763 1.128 -25.397 1.00 68.94 98 ALA A CA 1
ATOM 725 C C . ALA A 1 98 ? -13.255 1.860 -24.142 1.00 68.94 98 ALA A C 1
ATOM 727 O O . ALA A 1 98 ? -12.132 1.615 -23.705 1.00 68.94 98 ALA A O 1
ATOM 728 N N . TYR A 1 99 ? -14.090 2.720 -23.549 1.00 71.88 99 TYR A N 1
ATOM 729 C CA . TYR A 1 99 ? -13.789 3.413 -22.299 1.00 71.88 99 TYR A CA 1
ATOM 730 C C . TYR A 1 99 ? -13.776 2.465 -21.093 1.00 71.88 99 TYR A C 1
ATOM 732 O O . TYR A 1 99 ? -12.880 2.551 -20.258 1.00 71.88 99 TYR A O 1
ATOM 740 N N . ALA A 1 100 ? -14.723 1.525 -21.016 1.00 74.19 100 ALA A N 1
ATOM 741 C CA . ALA A 1 100 ? -14.785 0.545 -19.930 1.00 74.19 100 ALA A CA 1
ATOM 742 C C . ALA A 1 100 ? -13.552 -0.383 -19.876 1.00 74.19 100 ALA A C 1
ATOM 744 O O . ALA A 1 100 ? -13.208 -0.881 -18.807 1.00 74.19 100 ALA A O 1
ATOM 745 N N . GLU A 1 101 ? -12.866 -0.590 -21.004 1.00 76.12 101 GLU A N 1
ATOM 746 C CA . GLU A 1 101 ? -11.607 -1.345 -21.072 1.00 76.12 101 GLU A CA 1
ATOM 747 C C . GLU A 1 101 ? -10.351 -0.522 -20.717 1.00 76.12 101 GLU A C 1
ATOM 749 O O . GLU A 1 101 ? -9.245 -1.073 -20.693 1.00 76.12 101 GLU A O 1
ATOM 754 N N . MET A 1 102 ? -10.468 0.788 -20.469 1.00 73.06 102 MET A N 1
ATOM 755 C CA . MET A 1 102 ? -9.308 1.619 -20.148 1.00 73.06 102 MET A CA 1
ATOM 756 C C . MET A 1 102 ? -8.850 1.415 -18.704 1.00 73.06 102 MET A C 1
ATOM 758 O O . MET A 1 102 ? -9.590 1.641 -17.749 1.00 73.06 102 MET A O 1
ATOM 762 N N . THR A 1 103 ? -7.583 1.037 -18.541 1.00 73.81 103 THR A N 1
ATOM 763 C CA . THR A 1 103 ? -6.930 0.888 -17.235 1.00 73.81 103 THR A CA 1
ATOM 764 C C . THR A 1 103 ? -5.654 1.723 -17.171 1.00 73.81 103 THR A C 1
ATOM 766 O O . THR A 1 103 ? -5.025 1.999 -18.195 1.00 73.81 103 THR A O 1
ATOM 769 N N . LEU A 1 104 ? -5.229 2.092 -15.959 1.00 67.19 104 LEU A N 1
ATOM 770 C CA . LEU A 1 104 ? -3.984 2.841 -15.743 1.00 67.19 104 LEU A CA 1
ATOM 771 C C . LEU A 1 104 ? -2.756 2.076 -16.266 1.00 67.19 104 LEU A C 1
ATOM 773 O O . LEU A 1 104 ? -1.857 2.664 -16.859 1.00 67.19 104 LEU A O 1
ATOM 777 N N . SER A 1 105 ? -2.754 0.748 -16.111 1.00 69.31 105 SER A N 1
ATOM 778 C CA . SER A 1 105 ? -1.704 -0.131 -16.640 1.00 69.31 105 SER A CA 1
ATOM 779 C C . SER A 1 105 ? -1.635 -0.094 -18.172 1.00 69.31 105 SER A C 1
ATOM 781 O O . SER A 1 105 ? -0.542 -0.044 -18.743 1.00 69.31 105 SER A O 1
ATOM 783 N N . LEU A 1 106 ? -2.790 -0.048 -18.847 1.00 69.56 106 LEU A N 1
ATOM 784 C CA . LEU A 1 106 ? -2.857 0.068 -20.301 1.00 69.56 106 LEU A CA 1
ATOM 785 C C . LEU A 1 106 ? -2.295 1.418 -20.767 1.00 69.56 106 LEU A C 1
ATOM 787 O O . LEU A 1 106 ? -1.431 1.438 -21.638 1.00 69.56 106 LEU A O 1
ATOM 791 N N . VAL A 1 107 ? -2.718 2.527 -20.154 1.00 71.06 107 VAL A N 1
ATOM 792 C CA . VAL A 1 107 ? -2.213 3.874 -20.484 1.00 71.06 107 VAL A CA 1
ATOM 793 C C . VAL A 1 107 ? -0.698 3.961 -20.266 1.00 71.06 107 VAL A C 1
ATOM 795 O O . VAL A 1 107 ? 0.020 4.407 -21.158 1.00 71.06 107 VAL A O 1
ATOM 798 N N . ALA A 1 108 ? -0.184 3.448 -19.144 1.00 68.19 108 ALA A N 1
ATOM 799 C CA . ALA A 1 108 ? 1.254 3.411 -18.874 1.00 68.19 108 ALA A CA 1
ATOM 800 C C . ALA A 1 108 ? 2.023 2.594 -19.929 1.00 68.19 108 ALA A C 1
ATOM 802 O O . ALA A 1 108 ? 3.045 3.038 -20.449 1.00 68.19 108 ALA A O 1
ATOM 803 N N . THR A 1 109 ? 1.503 1.427 -20.318 1.00 73.75 109 THR A N 1
ATOM 804 C CA . THR A 1 109 ? 2.108 0.592 -21.372 1.00 73.75 109 THR A CA 1
ATOM 805 C C . THR A 1 109 ? 2.155 1.323 -22.721 1.00 73.75 109 THR A C 1
ATOM 807 O O . THR A 1 109 ? 3.150 1.242 -23.449 1.00 73.75 109 THR A O 1
ATOM 810 N N . TYR A 1 110 ? 1.103 2.072 -23.061 1.00 73.50 110 TYR A N 1
ATOM 811 C CA . TYR A 1 110 ? 1.069 2.900 -24.269 1.00 73.50 110 TYR A CA 1
ATOM 812 C C . TYR A 1 110 ? 2.038 4.080 -24.197 1.00 73.50 110 TYR A C 1
ATOM 814 O O . TYR A 1 110 ? 2.685 4.390 -25.197 1.00 73.50 110 TYR A O 1
ATOM 822 N N . PHE A 1 111 ? 2.191 4.704 -23.031 1.00 75.25 111 PHE A N 1
ATOM 823 C CA . PHE A 1 111 ? 3.168 5.768 -22.824 1.00 75.25 111 PHE A CA 1
ATOM 824 C C . PHE A 1 111 ? 4.598 5.257 -23.050 1.00 75.25 111 PHE A C 1
ATOM 826 O O . PHE A 1 111 ? 5.311 5.786 -23.902 1.00 75.25 111 PHE A O 1
ATOM 833 N N . PHE A 1 112 ? 4.979 4.150 -22.402 1.00 73.31 112 PHE A N 1
ATOM 834 C CA . PHE A 1 112 ? 6.321 3.561 -22.524 1.00 73.31 112 PHE A CA 1
ATOM 835 C C . PHE A 1 112 ? 6.649 3.002 -23.915 1.00 73.31 112 PHE A C 1
ATOM 837 O O . PHE A 1 112 ? 7.806 2.714 -24.210 1.00 73.31 112 PHE A O 1
ATOM 844 N N . THR A 1 113 ? 5.657 2.842 -24.791 1.00 74.69 113 THR A N 1
ATOM 845 C CA . THR A 1 113 ? 5.875 2.441 -26.190 1.00 74.69 113 THR A CA 1
ATOM 846 C C . THR A 1 113 ? 5.807 3.624 -27.153 1.00 74.69 113 THR A C 1
ATOM 848 O O . THR A 1 113 ? 6.539 3.658 -28.144 1.00 74.69 113 THR A O 1
ATOM 851 N N . THR A 1 114 ? 4.976 4.624 -26.862 1.00 71.94 114 THR A N 1
ATOM 852 C CA . THR A 1 114 ? 4.823 5.823 -27.691 1.00 71.94 114 THR A CA 1
ATOM 853 C C . THR A 1 114 ? 5.958 6.814 -27.494 1.00 71.94 114 THR A C 1
ATOM 855 O O . THR A 1 114 ? 6.428 7.372 -28.481 1.00 71.94 114 THR A O 1
ATOM 858 N N . PHE A 1 115 ? 6.445 6.991 -26.266 1.00 74.75 115 PHE A N 1
ATOM 859 C CA . PHE A 1 115 ? 7.530 7.925 -25.980 1.00 74.75 115 PHE A CA 1
ATOM 860 C C . PHE A 1 115 ? 8.816 7.597 -26.767 1.00 74.75 115 PHE A C 1
ATOM 862 O O . PHE A 1 115 ? 9.236 8.449 -27.551 1.00 74.75 115 PHE A O 1
ATOM 869 N N . PRO A 1 116 ? 9.365 6.362 -26.733 1.00 73.00 116 PRO A N 1
ATOM 870 C CA . PRO A 1 116 ? 10.537 6.013 -27.546 1.00 73.00 116 PRO A CA 1
ATOM 871 C C . PRO A 1 116 ? 10.286 6.134 -29.054 1.00 73.00 116 PRO A C 1
ATOM 873 O O . PRO A 1 116 ? 11.153 6.568 -29.807 1.00 73.00 116 PRO A O 1
ATOM 876 N N . THR A 1 117 ? 9.076 5.784 -29.504 1.00 74.38 117 THR A N 1
ATOM 877 C CA . THR A 1 117 ? 8.699 5.882 -30.921 1.00 74.38 117 THR A CA 1
ATOM 878 C C . THR A 1 117 ? 8.673 7.338 -31.390 1.00 74.38 117 THR A C 1
ATOM 880 O O . THR A 1 117 ? 9.132 7.635 -32.488 1.00 74.38 117 THR A O 1
ATOM 883 N N . ASN A 1 118 ? 8.148 8.253 -30.572 1.00 72.56 118 ASN A N 1
ATOM 884 C CA . ASN A 1 118 ? 8.127 9.679 -30.880 1.00 72.56 118 ASN A CA 1
ATOM 885 C C . ASN A 1 118 ? 9.530 10.290 -30.818 1.00 72.56 118 ASN A C 1
ATOM 887 O O . ASN A 1 118 ? 9.862 11.074 -31.699 1.00 72.56 118 ASN A O 1
ATOM 891 N N . MET A 1 119 ? 10.375 9.871 -29.869 1.00 70.88 119 MET A N 1
ATOM 892 C CA . MET A 1 119 ? 11.781 10.291 -29.825 1.00 70.88 119 MET A CA 1
ATOM 893 C C . MET A 1 119 ? 12.568 9.874 -31.074 1.00 70.88 119 MET A C 1
ATOM 895 O O . MET A 1 119 ? 13.452 10.607 -31.497 1.00 70.88 119 MET A O 1
ATOM 899 N N . LEU A 1 120 ? 12.232 8.739 -31.698 1.00 76.94 120 LEU A N 1
ATOM 900 C CA . LEU A 1 120 ? 12.880 8.283 -32.933 1.00 76.94 120 LEU A CA 1
ATOM 901 C C . LEU A 1 120 ? 12.437 9.072 -34.179 1.00 76.94 120 LEU A C 1
ATOM 903 O O . LEU A 1 120 ? 13.224 9.245 -35.107 1.00 76.94 120 LEU A O 1
ATOM 907 N N . LYS A 1 121 ? 11.192 9.569 -34.209 1.00 75.62 121 LYS A N 1
ATOM 908 C CA . LYS A 1 121 ? 10.652 10.313 -35.363 1.00 75.62 121 LYS A CA 1
ATOM 909 C C . LYS A 1 121 ? 11.442 11.586 -35.655 1.00 75.62 121 LYS A C 1
ATOM 911 O O . LYS A 1 121 ? 11.661 11.891 -36.820 1.00 75.62 121 LYS A O 1
ATOM 916 N N . PHE A 1 122 ? 11.860 12.314 -34.619 1.00 69.75 122 PHE A N 1
ATOM 917 C CA . PHE A 1 122 ? 12.523 13.611 -34.778 1.00 69.75 122 PHE A CA 1
ATOM 918 C C . PHE A 1 122 ? 13.884 13.509 -35.494 1.00 69.75 122 PHE A C 1
ATOM 920 O O . PHE A 1 122 ? 14.035 14.156 -36.529 1.00 69.75 122 PHE A O 1
ATOM 927 N N . PRO A 1 123 ? 14.839 12.657 -35.060 1.00 72.00 123 PRO A N 1
ATOM 928 C CA . PRO A 1 123 ? 16.092 12.452 -35.788 1.00 72.00 123 PRO A CA 1
ATOM 929 C C . PRO A 1 123 ? 15.889 11.962 -37.225 1.00 72.00 123 PRO A C 1
ATOM 931 O O . PRO A 1 123 ? 16.568 12.431 -38.132 1.00 72.00 123 PRO A O 1
ATOM 934 N N . VAL A 1 124 ? 14.943 11.042 -37.451 1.00 78.62 124 VAL A N 1
ATOM 935 C CA . VAL A 1 124 ? 14.656 10.510 -38.795 1.00 78.62 124 VAL A CA 1
ATOM 936 C C . VAL A 1 124 ? 14.120 11.608 -39.716 1.00 78.62 124 VAL A C 1
ATOM 938 O O . VAL A 1 124 ? 14.561 11.716 -40.857 1.00 78.62 124 VAL A O 1
ATOM 941 N N . PHE A 1 125 ? 13.204 12.443 -39.223 1.00 75.31 125 PHE A N 1
ATOM 942 C CA . PHE A 1 125 ? 12.657 13.571 -39.976 1.00 75.31 125 PHE A CA 1
ATOM 943 C C . PHE A 1 125 ? 13.739 14.598 -40.341 1.00 75.31 125 PHE A C 1
ATOM 945 O O . PHE A 1 125 ? 13.813 15.024 -41.490 1.00 75.31 125 PHE A O 1
ATOM 952 N N . GLU A 1 126 ? 14.619 14.939 -39.396 1.00 74.00 126 GLU A N 1
ATOM 953 C CA . GLU A 1 126 ? 15.705 15.901 -39.618 1.00 74.00 126 GLU A CA 1
ATOM 954 C C . GLU A 1 126 ? 16.732 15.391 -40.639 1.00 74.00 126 GLU A C 1
ATOM 956 O O . GLU A 1 126 ? 17.144 16.127 -41.535 1.00 74.00 126 GLU A O 1
ATOM 961 N N . VAL A 1 127 ? 17.100 14.106 -40.558 1.00 78.88 127 VAL A N 1
ATOM 962 C CA . VAL A 1 127 ? 18.000 13.463 -41.529 1.00 78.88 127 VAL A CA 1
ATOM 963 C C . VAL A 1 127 ? 17.403 13.490 -42.937 1.00 78.88 127 VAL A C 1
ATOM 965 O O . VAL A 1 127 ? 18.114 13.805 -43.890 1.00 78.88 127 VAL A O 1
ATOM 968 N N . ILE A 1 128 ? 16.106 13.204 -43.076 1.00 81.25 128 ILE A N 1
ATOM 969 C CA . ILE A 1 128 ? 15.417 13.227 -44.373 1.00 81.25 128 ILE A CA 1
ATOM 970 C C . ILE A 1 128 ? 15.358 14.651 -44.931 1.00 81.25 128 ILE A C 1
ATOM 972 O O . ILE A 1 128 ? 15.742 14.861 -46.077 1.00 81.25 128 ILE A O 1
ATOM 976 N N . ASN A 1 129 ? 14.954 15.641 -44.131 1.00 75.62 129 ASN A N 1
ATOM 977 C CA . ASN A 1 129 ? 14.891 17.032 -44.587 1.00 75.62 129 ASN A CA 1
ATOM 978 C C . ASN A 1 129 ? 16.262 17.552 -45.027 1.00 75.62 129 ASN A C 1
ATOM 980 O O . ASN A 1 129 ? 16.372 18.179 -46.077 1.00 75.62 129 ASN A O 1
ATOM 984 N N . ARG A 1 130 ? 17.324 17.240 -44.272 1.00 75.81 130 ARG A N 1
ATOM 985 C CA . ARG A 1 130 ? 18.705 17.565 -44.654 1.00 75.81 130 ARG A CA 1
ATOM 986 C C . ARG A 1 130 ? 19.123 16.860 -45.940 1.00 75.81 130 ARG A C 1
ATOM 988 O O . ARG A 1 130 ? 19.729 17.499 -46.792 1.00 75.81 130 ARG A O 1
ATOM 995 N N . ALA A 1 131 ? 18.774 15.588 -46.124 1.00 78.94 131 ALA A N 1
ATOM 996 C CA . ALA A 1 131 ? 19.049 14.876 -47.371 1.00 78.94 131 ALA A CA 1
ATOM 997 C C . ALA A 1 131 ? 18.365 15.550 -48.575 1.00 78.94 131 ALA A C 1
ATOM 999 O O . ALA A 1 131 ? 18.984 15.694 -49.626 1.00 78.94 131 ALA A O 1
ATOM 1000 N N . MET A 1 132 ? 17.138 16.049 -48.400 1.00 78.75 132 MET A N 1
ATOM 1001 C CA . MET A 1 132 ? 16.421 16.762 -49.457 1.00 78.75 132 MET A CA 1
ATOM 1002 C C . MET A 1 132 ? 17.027 18.123 -49.815 1.00 78.75 132 MET A C 1
ATOM 1004 O O . MET A 1 132 ? 16.861 18.565 -50.949 1.00 78.75 132 MET A O 1
ATOM 1008 N N . THR A 1 133 ? 17.767 18.777 -48.910 1.00 77.31 133 THR A N 1
ATOM 1009 C CA . THR A 1 133 ? 18.466 20.040 -49.238 1.00 77.31 133 THR A CA 1
ATOM 1010 C C . THR A 1 133 ? 19.600 19.872 -50.252 1.00 77.31 133 THR A C 1
ATOM 1012 O O . THR A 1 133 ? 20.033 20.856 -50.838 1.00 77.31 133 THR A O 1
ATOM 1015 N N . PHE A 1 134 ? 20.050 18.638 -50.503 1.00 78.88 134 PHE A N 1
ATOM 1016 C CA . PHE A 1 134 ? 21.034 18.316 -51.542 1.00 78.88 134 PHE A CA 1
ATOM 1017 C C . PHE A 1 134 ? 20.393 17.976 -52.898 1.00 78.88 134 PHE A C 1
ATOM 1019 O O . PHE A 1 134 ? 21.070 17.455 -53.782 1.00 78.88 134 PHE A O 1
ATOM 1026 N N . THR A 1 135 ? 19.088 18.215 -53.060 1.00 78.62 135 THR A N 1
ATOM 1027 C CA . THR A 1 135 ? 18.336 17.879 -54.275 1.00 78.62 135 THR A CA 1
ATOM 1028 C C . THR A 1 135 ? 17.617 19.106 -54.831 1.00 78.62 135 THR A C 1
ATOM 1030 O O . THR A 1 135 ? 16.993 19.844 -54.075 1.00 78.62 135 THR A O 1
ATOM 1033 N N . ASP A 1 136 ? 17.629 19.286 -56.154 1.00 77.44 136 ASP A N 1
ATOM 1034 C CA . ASP A 1 136 ? 16.969 20.412 -56.844 1.00 77.44 136 ASP A CA 1
ATOM 1035 C C . ASP A 1 136 ? 15.474 20.156 -57.125 1.00 77.44 136 ASP A C 1
ATOM 1037 O O . ASP A 1 136 ? 14.901 20.632 -58.108 1.00 77.44 136 ASP A O 1
ATOM 1041 N N . PHE A 1 137 ? 14.813 19.343 -56.297 1.00 80.38 137 PHE A N 1
ATOM 1042 C CA . PHE A 1 137 ? 13.400 19.034 -56.495 1.00 80.38 137 PHE A CA 1
ATOM 1043 C C . PHE A 1 137 ? 12.511 20.231 -56.159 1.00 80.38 137 PHE A C 1
ATOM 1045 O O . PHE A 1 137 ? 12.758 20.974 -55.209 1.00 80.38 137 PHE A O 1
ATOM 1052 N N . SER A 1 138 ? 11.404 20.374 -56.895 1.00 76.31 138 SER A N 1
ATOM 1053 C CA . SER A 1 138 ? 10.380 21.356 -56.539 1.00 76.31 138 SER A CA 1
ATOM 1054 C C . SER A 1 138 ? 9.825 21.065 -55.134 1.00 76.31 138 SER A C 1
ATOM 1056 O O . SER A 1 138 ? 9.761 19.896 -54.735 1.00 76.31 138 SER A O 1
ATOM 1058 N N . PRO A 1 139 ? 9.370 22.082 -54.376 1.00 67.31 139 PRO A N 1
ATOM 1059 C CA . PRO A 1 139 ? 8.902 21.896 -52.998 1.00 67.31 139 PRO A CA 1
ATOM 1060 C C . PRO A 1 139 ? 7.830 20.805 -52.842 1.00 67.31 139 PRO A C 1
ATOM 1062 O O . PRO A 1 139 ? 7.859 20.034 -51.883 1.00 67.31 139 PRO A O 1
ATOM 1065 N N . GLY A 1 140 ? 6.926 20.677 -53.821 1.00 67.75 140 GLY A N 1
ATOM 1066 C CA . GLY A 1 140 ? 5.894 19.635 -53.831 1.00 67.75 140 GLY A CA 1
ATOM 1067 C C . GLY A 1 140 ? 6.444 18.219 -54.042 1.00 67.75 140 GLY A C 1
ATOM 1068 O O . GLY A 1 140 ? 6.016 17.284 -53.366 1.00 67.75 140 GLY A O 1
ATOM 1069 N N . VAL A 1 141 ? 7.423 18.052 -54.937 1.00 75.19 141 VAL A N 1
ATOM 1070 C CA . VAL A 1 141 ? 8.075 16.754 -55.197 1.00 75.19 141 VAL A CA 1
ATOM 1071 C C . VAL A 1 141 ? 8.981 16.366 -54.029 1.00 75.19 141 VAL A C 1
ATOM 1073 O O . VAL A 1 141 ? 8.964 15.217 -53.588 1.00 75.19 141 VAL A O 1
ATOM 1076 N N . SER A 1 142 ? 9.704 17.338 -53.474 1.00 73.44 142 SER A N 1
ATOM 1077 C CA . SER A 1 142 ? 10.560 17.150 -52.306 1.00 73.44 142 SER A CA 1
ATOM 1078 C C . SER A 1 142 ? 9.753 16.700 -51.079 1.00 73.44 142 SER A C 1
ATOM 1080 O O . SER A 1 142 ? 10.095 15.712 -50.431 1.00 73.44 142 SER A O 1
ATOM 1082 N N . GLY A 1 143 ? 8.599 17.330 -50.826 1.00 69.94 143 GLY A N 1
ATOM 1083 C CA . GLY A 1 143 ? 7.681 16.925 -49.757 1.00 69.94 143 GLY A CA 1
ATOM 1084 C C . GLY A 1 143 ? 7.105 15.514 -49.933 1.00 69.94 143 GLY A C 1
ATOM 1085 O O . GLY A 1 143 ? 6.986 14.771 -48.956 1.00 69.94 143 GLY A O 1
ATOM 1086 N N . LEU A 1 144 ? 6.799 15.107 -51.169 1.00 74.81 144 LEU A N 1
ATOM 1087 C CA . LEU A 1 144 ? 6.290 13.765 -51.468 1.00 74.81 144 LEU A CA 1
ATOM 1088 C C . LEU A 1 144 ? 7.359 12.687 -51.233 1.00 74.81 144 LEU A C 1
ATOM 1090 O O . LEU A 1 144 ? 7.067 11.656 -50.623 1.00 74.81 144 LEU A O 1
ATOM 1094 N N . ILE A 1 145 ? 8.599 12.942 -51.658 1.00 79.00 145 ILE A N 1
ATOM 1095 C CA . ILE A 1 145 ? 9.740 12.037 -51.456 1.00 79.00 145 ILE A CA 1
ATOM 1096 C C . ILE A 1 145 ? 10.090 11.933 -49.966 1.00 79.00 145 ILE A C 1
ATOM 1098 O O . ILE A 1 145 ? 10.232 10.821 -49.454 1.00 79.00 145 ILE A O 1
ATOM 1102 N N . SER A 1 146 ? 10.143 13.058 -49.244 1.00 76.25 146 SER A N 1
ATOM 1103 C CA . SER A 1 146 ? 10.347 13.075 -47.790 1.00 76.25 146 SER A CA 1
ATOM 1104 C C . SER A 1 146 ? 9.277 12.289 -47.044 1.00 76.25 146 SER A C 1
ATOM 1106 O O . SER A 1 146 ? 9.599 11.477 -46.176 1.00 76.25 146 SER A O 1
ATOM 1108 N N . GLY A 1 147 ? 8.003 12.500 -47.389 1.00 73.88 147 GLY A N 1
ATOM 1109 C CA . GLY A 1 147 ? 6.884 11.780 -46.788 1.00 73.88 147 GLY A CA 1
ATOM 1110 C C . GLY A 1 147 ? 6.980 10.278 -47.042 1.00 73.88 147 GLY A C 1
ATOM 1111 O O . GLY A 1 147 ? 6.873 9.481 -46.112 1.00 73.88 147 GLY A O 1
ATOM 1112 N N . TRP A 1 148 ? 7.274 9.882 -48.281 1.00 82.75 148 TRP A N 1
ATOM 1113 C CA . TRP A 1 148 ? 7.468 8.481 -48.637 1.00 82.75 148 TRP A CA 1
ATOM 1114 C C . TRP A 1 148 ? 8.627 7.827 -47.869 1.00 82.75 148 TRP A C 1
ATOM 1116 O O . TRP A 1 148 ? 8.434 6.769 -47.261 1.00 82.75 148 TRP A O 1
ATOM 1126 N N . LEU A 1 149 ? 9.803 8.460 -47.829 1.00 82.81 149 LEU A N 1
ATOM 1127 C CA . LEU A 1 149 ? 10.976 7.964 -47.099 1.00 82.81 149 LEU A CA 1
ATOM 1128 C C . LEU A 1 149 ? 10.698 7.851 -45.597 1.00 82.81 149 LEU A C 1
ATOM 1130 O O . LEU A 1 149 ? 10.969 6.812 -44.990 1.00 82.81 149 LEU A O 1
ATOM 1134 N N . PHE A 1 150 ? 10.090 8.880 -45.006 1.00 82.81 150 PHE A N 1
ATOM 1135 C CA . PHE A 1 150 ? 9.771 8.916 -43.581 1.00 82.81 150 PHE A CA 1
ATOM 1136 C C . PHE A 1 150 ? 8.807 7.795 -43.194 1.00 82.81 150 PHE A C 1
ATOM 1138 O O . PHE A 1 150 ? 9.060 7.049 -42.245 1.00 82.81 150 PHE A O 1
ATOM 1145 N N . CYS A 1 151 ? 7.725 7.623 -43.956 1.00 80.81 151 CYS A N 1
ATOM 1146 C CA . CYS A 1 151 ? 6.752 6.561 -43.726 1.00 80.81 151 CYS A CA 1
ATOM 1147 C C . CYS A 1 151 ? 7.378 5.179 -43.877 1.00 80.81 151 CYS A C 1
ATOM 1149 O O . CYS A 1 151 ? 7.110 4.298 -43.065 1.00 80.81 151 CYS A O 1
ATOM 1151 N N . THR A 1 152 ? 8.241 4.997 -44.874 1.00 84.75 152 THR A N 1
ATOM 1152 C CA . THR A 1 152 ? 8.912 3.719 -45.133 1.00 84.75 152 THR A CA 1
ATOM 1153 C C . THR A 1 152 ? 9.824 3.316 -43.980 1.00 84.75 152 THR A C 1
ATOM 1155 O O . THR A 1 152 ? 9.759 2.178 -43.516 1.00 84.75 152 THR A O 1
ATOM 1158 N N . ILE A 1 153 ? 10.603 4.265 -43.457 1.00 86.06 153 ILE A N 1
ATOM 1159 C CA . ILE A 1 153 ? 11.524 4.046 -42.335 1.00 86.06 153 ILE A CA 1
ATOM 1160 C C . ILE A 1 153 ? 10.759 3.832 -41.017 1.00 86.06 153 ILE A C 1
ATOM 1162 O O . ILE A 1 153 ? 11.116 2.962 -40.222 1.00 86.06 153 ILE A O 1
ATOM 1166 N N . MET A 1 154 ? 9.681 4.586 -40.777 1.00 84.38 154 MET A N 1
ATOM 1167 C CA . MET A 1 154 ? 8.946 4.552 -39.505 1.00 84.38 154 MET A CA 1
ATOM 1168 C C . MET A 1 154 ? 7.847 3.481 -39.428 1.00 84.38 154 MET A C 1
ATOM 1170 O O . MET A 1 154 ? 7.333 3.212 -38.332 1.00 84.38 154 MET A O 1
ATOM 1174 N N . LEU A 1 155 ? 7.459 2.853 -40.544 1.00 84.12 155 LEU A N 1
ATOM 1175 C CA . LEU A 1 155 ? 6.364 1.878 -40.560 1.00 84.12 155 LEU A CA 1
ATOM 1176 C C . LEU A 1 155 ? 6.612 0.657 -39.656 1.00 84.12 155 LEU A C 1
ATOM 1178 O O . LEU A 1 155 ? 5.699 0.329 -38.891 1.00 84.12 155 LEU A O 1
ATOM 1182 N N . PRO A 1 156 ? 7.800 0.014 -39.646 1.00 85.81 156 PRO A N 1
ATOM 1183 C CA . PRO A 1 156 ? 8.053 -1.140 -38.782 1.00 85.81 156 PRO A CA 1
ATOM 1184 C C . PRO A 1 156 ? 7.878 -0.817 -37.300 1.00 85.81 156 PRO A C 1
ATOM 1186 O O . PRO A 1 156 ? 7.246 -1.573 -36.563 1.00 85.81 156 PRO A O 1
ATOM 1189 N N . VAL A 1 157 ? 8.372 0.347 -36.874 1.00 83.25 157 VAL A N 1
ATOM 1190 C CA . VAL A 1 157 ? 8.265 0.833 -35.492 1.00 83.25 157 VAL A CA 1
ATOM 1191 C C . VAL A 1 157 ? 6.803 1.127 -35.141 1.00 83.25 157 VAL A C 1
ATOM 1193 O O . VAL A 1 157 ? 6.308 0.737 -34.081 1.00 83.25 157 VAL A O 1
ATOM 1196 N N . THR A 1 158 ? 6.070 1.745 -36.068 1.00 78.50 158 THR A N 1
ATOM 1197 C CA . THR A 1 158 ? 4.651 2.081 -35.895 1.00 78.50 158 THR A CA 1
ATOM 1198 C C . THR A 1 158 ? 3.772 0.829 -35.805 1.00 78.50 158 THR A C 1
ATOM 1200 O O . THR A 1 158 ? 2.883 0.755 -34.951 1.00 78.50 158 THR A O 1
ATOM 1203 N N . ASN A 1 159 ? 4.030 -0.181 -36.640 1.00 82.56 159 ASN A N 1
ATOM 1204 C CA . ASN A 1 159 ? 3.301 -1.449 -36.634 1.00 82.56 159 ASN A CA 1
ATOM 1205 C C . ASN A 1 159 ? 3.691 -2.345 -35.449 1.00 82.56 159 ASN A C 1
ATOM 1207 O O . ASN A 1 159 ? 2.816 -3.007 -34.887 1.00 82.56 159 ASN A O 1
ATOM 1211 N N . TYR A 1 160 ? 4.953 -2.316 -35.009 1.00 83.62 160 TYR A N 1
ATOM 1212 C CA . TYR A 1 160 ? 5.391 -2.938 -33.756 1.00 83.62 160 TYR A CA 1
ATOM 1213 C C . TYR A 1 160 ? 4.603 -2.381 -32.564 1.00 83.62 160 TYR A C 1
ATOM 1215 O O . TYR A 1 160 ? 3.984 -3.143 -31.816 1.00 83.62 160 TYR A O 1
ATOM 1223 N N . ARG A 1 161 ? 4.545 -1.046 -32.439 1.00 78.81 161 ARG A N 1
ATOM 1224 C CA . ARG A 1 161 ? 3.761 -0.358 -31.404 1.00 78.81 161 ARG A CA 1
ATOM 1225 C C . ARG A 1 161 ? 2.296 -0.774 -31.465 1.00 78.81 161 ARG A C 1
ATOM 1227 O O . ARG A 1 161 ? 1.748 -1.214 -30.461 1.00 78.81 161 ARG A O 1
ATOM 1234 N N . PHE A 1 162 ? 1.677 -0.691 -32.643 1.00 77.25 162 PHE A N 1
ATOM 1235 C CA . PHE A 1 162 ? 0.269 -1.034 -32.839 1.00 77.25 162 PHE A CA 1
ATOM 1236 C C . PHE A 1 162 ? -0.054 -2.478 -32.416 1.00 77.25 162 PHE A C 1
ATOM 1238 O O . PHE A 1 162 ? -0.997 -2.690 -31.652 1.00 77.25 162 PHE A O 1
ATOM 1245 N N . ARG A 1 163 ? 0.757 -3.459 -32.832 1.00 80.38 163 ARG A N 1
ATOM 1246 C CA . ARG A 1 163 ? 0.578 -4.879 -32.478 1.00 80.38 163 ARG A CA 1
ATOM 1247 C C . ARG A 1 163 ? 0.743 -5.133 -30.985 1.00 80.38 163 ARG A C 1
ATOM 1249 O O . ARG A 1 163 ? -0.120 -5.773 -30.387 1.00 80.38 163 ARG A O 1
ATOM 1256 N N . LYS A 1 164 ? 1.782 -4.560 -30.368 1.00 77.31 164 LYS A N 1
ATOM 1257 C CA . LYS A 1 164 ? 2.004 -4.631 -28.915 1.00 77.31 164 LYS A CA 1
ATOM 1258 C C . LYS A 1 164 ? 0.816 -4.058 -28.138 1.00 77.31 164 LYS A C 1
ATOM 1260 O O . LYS A 1 164 ? 0.374 -4.638 -27.155 1.00 77.31 164 LYS A O 1
ATOM 1265 N N . SER A 1 165 ? 0.250 -2.966 -28.641 1.00 69.00 165 SER A N 1
ATOM 1266 C CA . SER A 1 165 ? -0.910 -2.287 -28.064 1.00 69.00 165 SER A CA 1
ATOM 1267 C C . SER A 1 165 ? -2.205 -3.115 -28.106 1.00 69.00 165 SER A C 1
ATOM 1269 O O . SER A 1 165 ? -3.079 -2.977 -27.252 1.00 69.00 165 SER A O 1
ATOM 1271 N N . MET A 1 166 ? -2.304 -4.014 -29.085 1.00 70.94 166 MET A N 1
ATOM 1272 C CA . MET A 1 166 ? -3.441 -4.910 -29.287 1.00 70.94 166 MET A CA 1
ATOM 1273 C C . MET A 1 166 ? -3.234 -6.292 -28.648 1.00 70.94 166 MET A C 1
ATOM 1275 O O . MET A 1 166 ? -4.140 -7.123 -28.716 1.00 70.94 166 MET A O 1
ATOM 1279 N N . GLY A 1 167 ? -2.070 -6.543 -28.033 1.00 72.50 167 GLY A N 1
ATOM 1280 C CA . GLY A 1 167 ? -1.696 -7.854 -27.496 1.00 72.50 167 GLY A CA 1
ATOM 1281 C C . GLY A 1 167 ? -1.507 -8.919 -28.581 1.00 72.50 167 GLY A C 1
ATOM 1282 O O . GLY A 1 167 ? -1.765 -10.093 -28.341 1.00 72.50 167 GLY A O 1
ATOM 1283 N N . TRP A 1 168 ? -1.133 -8.511 -29.796 1.00 81.44 168 TRP A N 1
ATOM 1284 C CA . TRP A 1 168 ? -0.977 -9.402 -30.946 1.00 81.44 168 TRP A CA 1
ATOM 1285 C C . TRP A 1 168 ? 0.468 -9.869 -31.122 1.00 81.44 168 TRP A C 1
ATOM 1287 O O . TRP A 1 168 ? 1.410 -9.190 -30.715 1.00 81.44 168 TRP A O 1
ATOM 1297 N N . GLU A 1 169 ? 0.642 -11.009 -31.792 1.00 81.50 169 GLU A N 1
ATOM 1298 C CA . GLU A 1 169 ? 1.957 -11.568 -32.109 1.00 81.50 169 GLU A CA 1
ATOM 1299 C C . GLU A 1 169 ? 2.795 -10.612 -32.982 1.00 81.50 169 GLU A C 1
ATOM 1301 O O . GLU A 1 169 ? 2.283 -9.940 -33.888 1.00 81.50 169 GLU A O 1
ATOM 1306 N N . ILE A 1 170 ? 4.102 -10.563 -32.724 1.00 84.25 170 ILE A N 1
ATOM 1307 C CA . ILE A 1 170 ? 5.054 -9.682 -33.405 1.00 84.25 170 ILE A CA 1
ATOM 1308 C C . ILE A 1 170 ? 5.981 -10.546 -34.269 1.00 84.25 170 ILE A C 1
ATOM 1310 O O . ILE A 1 170 ? 6.832 -11.259 -33.750 1.00 84.25 170 ILE A O 1
ATOM 1314 N N . LYS A 1 171 ? 5.813 -10.473 -35.596 1.00 85.25 171 LYS A N 1
ATOM 1315 C CA . LYS A 1 171 ? 6.642 -11.168 -36.597 1.00 85.25 171 LYS A CA 1
ATOM 1316 C C . LYS A 1 171 ? 7.236 -10.161 -37.576 1.00 85.25 171 LYS A C 1
ATOM 1318 O O . LYS A 1 171 ? 6.539 -9.231 -37.977 1.00 85.25 171 LYS A O 1
ATOM 1323 N N . ALA A 1 172 ? 8.478 -10.379 -38.012 1.00 81.81 172 ALA A N 1
ATOM 1324 C CA . ALA A 1 172 ? 9.175 -9.489 -38.948 1.00 81.81 172 ALA A CA 1
ATOM 1325 C C . ALA A 1 172 ? 8.409 -9.294 -40.273 1.00 81.81 172 ALA A C 1
ATOM 1327 O O . ALA A 1 172 ? 8.277 -8.168 -40.749 1.00 81.81 172 ALA A O 1
ATOM 1328 N N . SER A 1 173 ? 7.802 -10.360 -40.808 1.00 81.44 173 SER A N 1
ATOM 1329 C CA . SER A 1 173 ? 6.981 -10.320 -42.031 1.00 81.44 173 SER A CA 1
ATOM 1330 C C . SER A 1 173 ? 5.729 -9.443 -41.920 1.00 81.44 173 SER A C 1
ATOM 1332 O O . SER A 1 173 ? 5.168 -9.030 -42.931 1.00 81.44 173 SER A O 1
ATOM 1334 N N . LEU A 1 174 ? 5.288 -9.132 -40.699 1.00 82.12 174 LEU A N 1
ATOM 1335 C CA . LEU A 1 174 ? 4.072 -8.368 -40.432 1.00 82.12 174 LEU A CA 1
ATOM 1336 C C . LEU A 1 174 ? 4.347 -6.895 -40.094 1.00 82.12 174 LEU A C 1
ATOM 1338 O O . LEU A 1 174 ? 3.403 -6.120 -39.933 1.00 82.12 174 LEU A O 1
ATOM 1342 N N . LEU A 1 175 ? 5.617 -6.490 -39.990 1.00 84.25 175 LEU A N 1
ATOM 1343 C CA . LEU A 1 175 ? 6.000 -5.114 -39.659 1.00 84.25 175 LEU A CA 1
ATOM 1344 C C . LEU A 1 175 ? 5.774 -4.137 -40.822 1.00 84.25 175 LEU A C 1
ATOM 1346 O O . LEU A 1 175 ? 5.484 -2.971 -40.574 1.00 84.25 175 LEU A O 1
ATOM 1350 N N . TYR A 1 176 ? 5.788 -4.615 -42.069 1.00 86.38 176 TYR A N 1
ATOM 1351 C CA . TYR A 1 176 ? 5.427 -3.835 -43.265 1.00 86.38 176 TYR A CA 1
ATOM 1352 C C . TYR A 1 176 ? 3.986 -4.081 -43.747 1.00 86.38 176 TYR A C 1
ATOM 1354 O O . TYR A 1 176 ? 3.602 -3.662 -44.840 1.00 86.38 176 TYR A O 1
ATOM 1362 N N . GLN A 1 177 ? 3.151 -4.750 -42.944 1.00 84.12 177 GLN A N 1
ATOM 1363 C CA . GLN A 1 177 ? 1.742 -4.936 -43.288 1.00 84.12 177 GLN A CA 1
ATOM 1364 C C . GLN A 1 177 ? 1.057 -3.576 -43.495 1.00 84.12 177 GLN A C 1
ATOM 1366 O O . GLN A 1 177 ? 1.295 -2.628 -42.743 1.00 84.12 177 GLN A O 1
ATOM 1371 N N . ALA A 1 178 ? 0.180 -3.498 -44.500 1.00 82.38 178 ALA A N 1
ATOM 1372 C CA . ALA A 1 178 ? -0.552 -2.282 -44.855 1.00 82.38 178 ALA A CA 1
ATOM 1373 C C . ALA A 1 178 ? 0.353 -1.106 -45.291 1.00 82.38 178 ALA A C 1
ATOM 1375 O O . ALA A 1 178 ? -0.002 0.054 -45.086 1.00 82.38 178 ALA A O 1
ATOM 1376 N N . TYR A 1 179 ? 1.502 -1.388 -45.917 1.00 85.00 179 TYR A N 1
ATOM 1377 C CA . TYR A 1 179 ? 2.431 -0.369 -46.421 1.00 85.00 179 TYR A CA 1
ATOM 1378 C C . TYR A 1 179 ? 1.764 0.646 -47.360 1.00 85.00 179 TYR A C 1
ATOM 1380 O O . TYR A 1 179 ? 1.695 1.827 -47.033 1.00 85.00 179 TYR A O 1
ATOM 1388 N N . ILE A 1 180 ? 1.191 0.173 -48.472 1.00 85.31 180 ILE A N 1
ATOM 1389 C CA . ILE A 1 180 ? 0.546 1.013 -49.497 1.00 85.31 180 ILE A CA 1
ATOM 1390 C C . ILE A 1 180 ? -0.522 1.953 -48.904 1.00 85.31 180 ILE A C 1
ATOM 1392 O O . ILE A 1 180 ? -0.404 3.163 -49.098 1.00 85.31 180 ILE A O 1
ATOM 1396 N N . PRO A 1 181 ? -1.525 1.472 -48.138 1.00 86.38 181 PRO A N 1
ATOM 1397 C CA . PRO A 1 181 ? -2.525 2.369 -47.563 1.00 86.38 181 PRO A CA 1
ATOM 1398 C C . PRO A 1 181 ? -1.953 3.320 -46.503 1.00 86.38 181 PRO A C 1
ATOM 1400 O O . PRO A 1 181 ? -2.489 4.411 -46.324 1.00 86.38 181 PRO A O 1
ATOM 1403 N N . THR A 1 182 ? -0.871 2.948 -45.807 1.00 81.75 182 THR A N 1
ATOM 1404 C CA . THR A 1 182 ? -0.239 3.831 -44.812 1.00 81.75 182 THR A CA 1
ATOM 1405 C C . THR A 1 182 ? 0.527 4.971 -45.480 1.00 81.75 182 THR A C 1
ATOM 1407 O O . THR A 1 182 ? 0.349 6.123 -45.099 1.00 81.75 182 THR A O 1
ATOM 1410 N N . VAL A 1 183 ? 1.308 4.670 -46.519 1.00 82.75 183 VAL A N 1
ATOM 1411 C CA . VAL A 1 183 ? 2.021 5.675 -47.321 1.00 82.75 183 VAL A CA 1
ATOM 1412 C C . VAL A 1 183 ? 1.031 6.628 -47.996 1.00 82.75 183 VAL A C 1
ATOM 1414 O O . VAL A 1 183 ? 1.185 7.841 -47.902 1.00 82.75 183 VAL A O 1
ATOM 1417 N N . ALA A 1 184 ? -0.027 6.093 -48.615 1.00 84.56 184 ALA A N 1
ATOM 1418 C CA . ALA A 1 184 ? -1.057 6.907 -49.258 1.00 84.56 184 ALA A CA 1
ATOM 1419 C C . ALA A 1 184 ? -1.756 7.848 -48.262 1.00 84.56 184 ALA A C 1
ATOM 1421 O O . ALA A 1 184 ? -1.947 9.025 -48.558 1.00 84.56 184 ALA A O 1
ATOM 1422 N N . ARG A 1 185 ? -2.082 7.359 -47.055 1.00 84.38 185 ARG A N 1
ATOM 1423 C CA . ARG A 1 185 ? -2.662 8.185 -45.985 1.00 84.38 185 ARG A CA 1
ATOM 1424 C C . ARG A 1 185 ? -1.748 9.348 -45.616 1.00 84.38 185 ARG A C 1
ATOM 1426 O O . ARG A 1 185 ? -2.236 10.465 -45.496 1.00 84.38 185 ARG A O 1
ATOM 1433 N N . ASP A 1 186 ? -0.462 9.088 -45.413 1.00 79.12 186 ASP A N 1
ATOM 1434 C CA . ASP A 1 186 ? 0.474 10.094 -44.910 1.00 79.12 186 ASP A CA 1
ATOM 1435 C C . ASP A 1 186 ? 0.805 11.154 -45.971 1.00 79.12 186 ASP A C 1
ATOM 1437 O O . ASP A 1 186 ? 0.891 12.336 -45.638 1.00 79.12 186 ASP A O 1
ATOM 1441 N N . ILE A 1 187 ? 0.867 10.768 -47.252 1.00 79.50 187 ILE A N 1
ATOM 1442 C CA . ILE A 1 187 ? 0.963 11.712 -48.377 1.00 79.50 187 ILE A CA 1
ATOM 1443 C C . ILE A 1 187 ? -0.295 12.589 -48.450 1.00 79.50 187 ILE A C 1
ATOM 1445 O O . ILE A 1 187 ? -0.184 13.814 -48.487 1.00 79.50 187 ILE A O 1
ATOM 1449 N N . MET A 1 188 ? -1.495 11.989 -48.415 1.00 82.19 188 MET A N 1
ATOM 1450 C CA . MET A 1 188 ? -2.746 12.762 -48.445 1.00 82.19 188 MET A CA 1
ATOM 1451 C C . MET A 1 188 ? -2.891 13.671 -47.224 1.00 82.19 188 MET A C 1
ATOM 1453 O O . MET A 1 188 ? -3.368 14.792 -47.355 1.00 82.19 188 MET A O 1
ATOM 1457 N N . TYR A 1 189 ? -2.468 13.213 -46.045 1.00 81.75 189 TYR A N 1
ATOM 1458 C CA . TYR A 1 189 ? -2.468 14.011 -44.823 1.00 81.75 189 TYR A CA 1
ATOM 1459 C C . TYR A 1 189 ? -1.518 15.208 -44.927 1.00 81.75 189 TYR A C 1
ATOM 1461 O O . TYR A 1 189 ? -1.909 16.317 -44.576 1.00 81.75 189 TYR A O 1
ATOM 1469 N N . GLY A 1 190 ? -0.296 15.007 -45.433 1.00 75.62 190 GLY A N 1
ATOM 1470 C CA . GLY A 1 190 ? 0.678 16.083 -45.631 1.00 75.62 190 GLY A CA 1
ATOM 1471 C C . GLY A 1 190 ? 0.190 17.142 -46.619 1.00 75.62 190 GLY A C 1
ATOM 1472 O O . GLY A 1 190 ? 0.241 18.332 -46.319 1.00 75.62 190 GLY A O 1
ATOM 1473 N N . TRP A 1 191 ? -0.360 16.707 -47.754 1.00 80.25 191 TRP A N 1
ATOM 1474 C CA . TRP A 1 191 ? -0.947 17.601 -48.755 1.00 80.25 191 TRP A CA 1
ATOM 1475 C C . TRP A 1 191 ? -2.158 18.374 -48.211 1.00 80.25 191 TRP A C 1
ATOM 1477 O O . TRP A 1 191 ? -2.218 19.598 -48.325 1.00 80.25 191 TRP A O 1
ATOM 1487 N N . ALA A 1 192 ? -3.083 17.676 -47.543 1.00 82.44 192 ALA A N 1
ATOM 1488 C CA . ALA A 1 192 ? -4.253 18.286 -46.920 1.00 82.44 192 ALA A CA 1
ATOM 1489 C C . ALA A 1 192 ? -3.871 19.306 -45.842 1.00 82.44 192 ALA A C 1
ATOM 1491 O O . ALA A 1 192 ? -4.513 20.347 -45.734 1.00 82.44 192 ALA A O 1
ATOM 1492 N N . ARG A 1 193 ? -2.814 19.034 -45.072 1.00 80.56 193 ARG A N 1
ATOM 1493 C CA . ARG A 1 193 ? -2.307 19.931 -44.030 1.00 80.56 193 ARG A CA 1
ATOM 1494 C C . ARG A 1 193 ? -1.706 21.211 -44.586 1.00 80.56 193 ARG A C 1
ATOM 1496 O O . ARG A 1 193 ? -1.933 22.253 -43.986 1.00 80.56 193 ARG A O 1
ATOM 1503 N N . GLY A 1 194 ? -0.987 21.140 -45.707 1.00 75.75 194 GLY A N 1
ATOM 1504 C CA . GLY A 1 194 ? -0.491 22.333 -46.398 1.00 75.75 194 GLY A CA 1
ATOM 1505 C C . GLY A 1 194 ? -1.649 23.210 -46.869 1.00 75.75 194 GLY A C 1
ATOM 1506 O O . GLY A 1 194 ? -1.812 24.326 -46.398 1.00 75.75 194 GLY A O 1
ATOM 1507 N N . MET A 1 195 ? -2.540 22.650 -47.692 1.00 81.25 195 MET A N 1
ATOM 1508 C CA . MET A 1 195 ? -3.669 23.408 -48.245 1.00 81.25 195 MET A CA 1
ATOM 1509 C C . MET A 1 195 ? -4.641 23.946 -47.190 1.00 81.25 195 MET A C 1
ATOM 1511 O O . MET A 1 195 ? -5.056 25.098 -47.269 1.00 81.25 195 MET A O 1
ATOM 1515 N N . SER A 1 196 ? -5.053 23.113 -46.226 1.00 82.00 196 SER A N 1
ATOM 1516 C CA . SER A 1 196 ? -5.991 23.548 -45.182 1.00 82.00 196 SER A CA 1
ATOM 1517 C C . SER A 1 196 ? -5.341 24.499 -44.184 1.00 82.00 196 SER A C 1
ATOM 1519 O O . SER A 1 196 ? -6.039 25.361 -43.661 1.00 82.00 196 SER A O 1
ATOM 1521 N N . GLY A 1 197 ? -4.032 24.364 -43.952 1.00 82.00 197 GLY A N 1
ATOM 1522 C CA . GLY A 1 197 ? -3.258 25.265 -43.108 1.00 82.00 197 GLY A CA 1
ATOM 1523 C C . GLY A 1 197 ? -3.202 26.663 -43.701 1.00 82.00 197 GLY A C 1
ATOM 1524 O O . GLY A 1 197 ? -3.648 27.597 -43.042 1.00 82.00 197 GLY A O 1
ATOM 1525 N N . ASP A 1 198 ? -2.756 26.783 -44.953 1.00 80.56 198 ASP A N 1
ATOM 1526 C CA . ASP A 1 198 ? -2.668 28.066 -45.660 1.00 80.56 198 ASP A CA 1
ATOM 1527 C C . ASP A 1 198 ? -4.048 28.738 -45.731 1.00 80.56 198 ASP A C 1
ATOM 1529 O O . ASP A 1 198 ? -4.221 29.883 -45.319 1.00 80.56 198 ASP A O 1
ATOM 1533 N N . TRP A 1 199 ? -5.080 27.978 -46.116 1.00 83.38 199 TRP A N 1
ATOM 1534 C CA . TRP A 1 199 ? -6.450 28.487 -46.189 1.00 83.38 199 TRP A CA 1
ATOM 1535 C C . TRP A 1 199 ? -7.003 28.959 -44.833 1.00 83.38 199 TRP A C 1
ATOM 1537 O O . TRP A 1 199 ? -7.598 30.036 -44.750 1.00 83.38 199 TRP A O 1
ATOM 1547 N N . LEU A 1 200 ? -6.831 28.178 -43.757 1.00 83.12 200 LEU A N 1
ATOM 1548 C CA . LEU A 1 200 ? -7.310 28.557 -42.421 1.00 83.12 200 LEU A CA 1
ATOM 1549 C C . LEU A 1 200 ? -6.527 29.741 -41.855 1.00 83.12 200 LEU A C 1
ATOM 1551 O O . LEU A 1 200 ? -7.104 30.577 -41.159 1.00 83.12 200 LEU A O 1
ATOM 1555 N N . GLN A 1 201 ? -5.231 29.815 -42.144 1.00 82.00 201 GLN A N 1
ATOM 1556 C CA . GLN A 1 201 ? -4.367 30.888 -41.680 1.00 82.00 201 GLN A CA 1
ATOM 1557 C C . GLN A 1 201 ? -4.704 32.215 -42.366 1.00 82.00 201 GLN A C 1
ATOM 1559 O O . GLN A 1 201 ? -4.835 33.220 -41.667 1.00 82.00 201 GLN A O 1
ATOM 1564 N N . ASP A 1 202 ? -4.962 32.195 -43.675 1.00 83.88 202 ASP A N 1
ATOM 1565 C CA . ASP A 1 202 ? -5.397 33.365 -44.446 1.00 83.88 202 ASP A CA 1
ATOM 1566 C C . ASP A 1 202 ? -6.818 33.817 -44.074 1.00 83.88 202 ASP A C 1
ATOM 1568 O O . ASP A 1 202 ? -7.109 35.011 -44.035 1.00 83.88 202 ASP A O 1
ATOM 1572 N N . THR A 1 203 ? -7.710 32.872 -43.759 1.00 83.25 203 THR A N 1
ATOM 1573 C CA . THR A 1 203 ? -9.114 33.175 -43.431 1.00 83.25 203 THR A CA 1
ATOM 1574 C C . THR A 1 203 ? -9.286 33.704 -42.005 1.00 83.25 203 THR A C 1
ATOM 1576 O O . THR A 1 203 ? -10.096 34.600 -41.772 1.00 83.25 203 THR A O 1
ATOM 1579 N N . ILE A 1 204 ? -8.573 33.129 -41.030 1.00 82.44 204 ILE A N 1
ATOM 1580 C CA . ILE A 1 204 ? -8.758 33.439 -39.601 1.00 82.44 204 ILE A CA 1
ATOM 1581 C C . ILE A 1 204 ? -7.771 34.513 -39.120 1.00 82.44 204 ILE A C 1
ATOM 1583 O O . ILE A 1 204 ? -8.075 35.213 -38.156 1.00 82.44 204 ILE A O 1
ATOM 1587 N N . ALA A 1 205 ? -6.607 34.654 -39.768 1.00 80.88 205 ALA A N 1
ATOM 1588 C CA . ALA A 1 205 ? -5.547 35.602 -39.409 1.00 80.88 205 ALA A CA 1
ATOM 1589 C C . ALA A 1 205 ? -5.237 35.632 -37.888 1.00 80.88 205 ALA A C 1
ATOM 1591 O O . ALA A 1 205 ? -5.392 36.662 -37.226 1.00 80.88 205 ALA A O 1
ATOM 1592 N N . PRO A 1 206 ? -4.831 34.497 -37.282 1.00 78.44 206 PRO A N 1
ATOM 1593 C CA . PRO A 1 206 ? -4.713 34.376 -35.830 1.00 78.44 206 PRO A CA 1
ATOM 1594 C C . PRO A 1 206 ? -3.599 35.261 -35.244 1.00 78.44 206 PRO A C 1
ATOM 1596 O O . PRO A 1 206 ? -2.415 35.077 -35.530 1.00 78.44 206 PRO A O 1
ATOM 1599 N N . VAL A 1 207 ? -3.981 36.179 -34.350 1.00 73.94 207 VAL A N 1
ATOM 1600 C CA . VAL A 1 207 ? -3.061 37.163 -33.744 1.00 73.94 207 VAL A CA 1
ATOM 1601 C C . VAL A 1 207 ? -2.415 36.643 -32.451 1.00 73.94 207 VAL A C 1
ATOM 1603 O O . VAL A 1 207 ? -1.198 36.720 -32.289 1.00 73.94 207 VAL A O 1
ATOM 1606 N N . THR A 1 208 ? -3.205 36.057 -31.545 1.00 75.81 208 THR A N 1
ATOM 1607 C CA . THR A 1 208 ? -2.732 35.561 -30.238 1.00 75.81 208 THR A CA 1
ATOM 1608 C C . THR A 1 208 ? -2.208 34.126 -30.321 1.00 75.81 208 THR A C 1
ATOM 1610 O O . THR A 1 208 ? -2.587 33.360 -31.212 1.00 75.81 208 THR A O 1
ATOM 1613 N N . PHE A 1 209 ? -1.359 33.723 -29.368 1.00 73.75 209 PHE A N 1
ATOM 1614 C CA . PHE A 1 209 ? -0.836 32.352 -29.291 1.00 73.75 209 PHE A CA 1
ATOM 1615 C C . PHE A 1 209 ? -1.957 31.303 -29.194 1.00 73.75 209 PHE A C 1
ATOM 1617 O O . PHE A 1 209 ? -1.942 30.303 -29.913 1.00 73.75 209 PHE A O 1
ATOM 1624 N N . THR A 1 210 ? -2.991 31.577 -28.396 1.00 69.25 210 THR A N 1
ATOM 1625 C CA . THR A 1 210 ? -4.168 30.707 -28.261 1.00 69.25 210 THR A CA 1
ATOM 1626 C C . THR A 1 210 ? -4.933 30.564 -29.577 1.00 69.25 210 THR A C 1
ATOM 1628 O O . THR A 1 210 ? -5.314 29.452 -29.945 1.00 69.25 210 THR A O 1
ATOM 1631 N N . HIS A 1 211 ? -5.108 31.651 -30.339 1.00 73.56 211 HIS A N 1
ATOM 1632 C CA . HIS A 1 211 ? -5.734 31.578 -31.661 1.00 73.56 211 HIS A CA 1
ATOM 1633 C C . HIS A 1 211 ? -4.879 30.785 -32.654 1.00 73.56 211 HIS A C 1
ATOM 1635 O O . HIS A 1 211 ? -5.420 29.987 -33.417 1.00 73.56 211 HIS A O 1
ATOM 1641 N N . LYS A 1 212 ? -3.548 30.922 -32.607 1.00 76.75 212 LYS A N 1
ATOM 1642 C CA . LYS A 1 212 ? -2.631 30.114 -33.430 1.00 76.75 212 LYS A CA 1
ATOM 1643 C C . LYS A 1 212 ? -2.743 28.624 -33.096 1.00 76.75 212 LYS A C 1
ATOM 1645 O O . LYS A 1 212 ? -2.813 27.806 -34.010 1.00 76.75 212 LYS A O 1
ATOM 1650 N N . ALA A 1 213 ? -2.849 28.270 -31.814 1.00 72.25 213 ALA A N 1
ATOM 1651 C CA . ALA A 1 213 ? -3.070 26.889 -31.388 1.00 72.25 213 ALA A CA 1
ATOM 1652 C C . ALA A 1 213 ? -4.435 26.338 -31.839 1.00 72.25 213 ALA A C 1
ATOM 1654 O O . ALA A 1 213 ? -4.518 25.191 -32.280 1.00 72.25 213 ALA A O 1
ATOM 1655 N N . MET A 1 214 ? -5.500 27.146 -31.796 1.00 75.81 214 MET A N 1
ATOM 1656 C CA .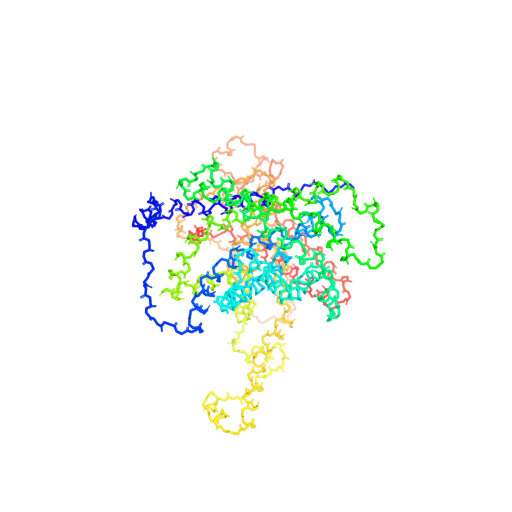 MET A 1 214 ? -6.823 26.751 -32.300 1.00 75.81 214 MET A CA 1
ATOM 1657 C C . MET A 1 214 ? -6.823 26.524 -33.816 1.00 75.81 214 MET A C 1
ATOM 1659 O O . MET A 1 214 ? -7.324 25.500 -34.280 1.00 75.81 214 MET A O 1
ATOM 1663 N N . VAL A 1 215 ? -6.219 27.433 -34.587 1.00 80.19 215 VAL A N 1
ATOM 1664 C CA . VAL A 1 215 ? -6.066 27.290 -36.045 1.00 80.19 215 VAL A CA 1
ATOM 1665 C C . VAL A 1 215 ? -5.227 26.060 -36.389 1.00 80.19 215 VAL A C 1
ATOM 1667 O O . VAL A 1 215 ? -5.584 25.297 -37.288 1.00 80.19 215 VAL A O 1
ATOM 1670 N N . PHE A 1 216 ? -4.170 25.793 -35.621 1.00 78.12 216 PHE A N 1
ATOM 1671 C CA . PHE A 1 216 ? -3.395 24.562 -35.726 1.00 78.12 216 PHE A CA 1
ATOM 1672 C C . PHE A 1 216 ? -4.256 23.314 -35.468 1.00 78.12 216 PHE A C 1
ATOM 1674 O O . PHE A 1 216 ? -4.279 22.406 -36.297 1.00 78.12 216 PHE A O 1
ATOM 1681 N N . GLY A 1 217 ? -5.031 23.280 -34.380 1.00 76.75 217 GLY A N 1
ATOM 1682 C CA . GLY A 1 217 ? -5.951 22.178 -34.075 1.00 76.75 217 GLY A CA 1
ATOM 1683 C C . GLY A 1 217 ? -6.987 21.922 -35.173 1.00 76.75 217 GLY A C 1
ATOM 1684 O O . GLY A 1 217 ? -7.217 20.771 -35.555 1.00 76.75 217 GLY A O 1
ATOM 1685 N N . LEU A 1 218 ? -7.570 22.990 -35.724 1.00 83.00 218 LEU A N 1
ATOM 1686 C CA . LEU A 1 218 ? -8.528 22.932 -36.832 1.00 83.00 218 LEU A CA 1
ATOM 1687 C C . LEU A 1 218 ? -7.882 22.420 -38.123 1.00 83.00 218 LEU A C 1
ATOM 1689 O O . LEU A 1 218 ? -8.459 21.574 -38.805 1.00 83.00 218 LEU A O 1
ATOM 1693 N N . THR A 1 219 ? -6.659 22.860 -38.418 1.00 83.12 219 THR A N 1
ATOM 1694 C CA . THR A 1 219 ? -5.882 22.394 -39.575 1.00 83.12 219 THR A CA 1
ATOM 1695 C C . THR A 1 219 ? -5.655 20.885 -39.499 1.00 83.12 219 THR A C 1
ATOM 1697 O O . THR A 1 219 ? -5.909 20.155 -40.459 1.00 83.12 219 THR A O 1
ATOM 1700 N N . ILE A 1 220 ? -5.243 20.382 -38.332 1.00 80.38 220 ILE A N 1
ATOM 1701 C CA . ILE A 1 220 ? -5.064 18.944 -38.085 1.00 80.38 220 ILE A CA 1
ATOM 1702 C C . ILE A 1 220 ? -6.393 18.198 -38.232 1.00 80.38 220 ILE A C 1
ATOM 1704 O O . ILE A 1 220 ? -6.441 17.148 -38.873 1.00 80.38 220 ILE A O 1
ATOM 1708 N N . TRP A 1 221 ? -7.477 18.740 -37.675 1.00 85.88 221 TRP A N 1
ATOM 1709 C CA . TRP A 1 221 ? -8.804 18.133 -37.750 1.00 85.88 221 TRP A CA 1
ATOM 1710 C C . TRP A 1 221 ? -9.281 17.953 -39.199 1.00 85.88 221 TRP A C 1
ATOM 1712 O O . TRP A 1 221 ? -9.645 16.838 -39.587 1.00 85.88 221 TRP A O 1
ATOM 1722 N N . VAL A 1 222 ? -9.196 19.005 -40.021 1.00 85.69 222 VAL A N 1
ATOM 1723 C CA . VAL A 1 222 ? -9.540 18.965 -41.455 1.00 85.69 222 VAL A CA 1
ATOM 1724 C C . VAL A 1 222 ? -8.632 17.987 -42.208 1.00 85.69 222 VAL A C 1
ATOM 1726 O O . VAL A 1 222 ? -9.110 17.149 -42.976 1.00 85.69 222 VAL A O 1
ATOM 1729 N N . SER A 1 223 ? -7.329 18.013 -41.929 1.00 83.88 223 SER A N 1
ATOM 1730 C CA . SER A 1 223 ? -6.346 17.125 -42.568 1.00 83.88 223 SER A CA 1
ATOM 1731 C C . SER A 1 223 ? -6.594 15.645 -42.263 1.00 83.88 223 SER A C 1
ATOM 1733 O O . SER A 1 223 ? -6.474 14.781 -43.139 1.00 83.88 223 SER A O 1
ATOM 1735 N N . CYS A 1 224 ? -6.978 15.325 -41.025 1.00 82.88 224 CYS A N 1
ATOM 1736 C CA . CYS A 1 224 ? -7.366 13.975 -40.622 1.00 82.88 224 CYS A CA 1
ATOM 1737 C C . CYS A 1 224 ? -8.651 13.504 -41.317 1.00 82.88 224 CYS A C 1
ATOM 1739 O O . CYS A 1 224 ? -8.764 12.319 -41.625 1.00 82.88 224 CYS A O 1
ATOM 1741 N N . ILE A 1 225 ? -9.601 14.403 -41.590 1.00 85.94 225 ILE A N 1
ATOM 1742 C CA . ILE A 1 225 ? -10.820 14.068 -42.338 1.00 85.94 225 ILE A CA 1
ATOM 1743 C C . ILE A 1 225 ? -10.484 13.767 -43.800 1.00 85.94 225 ILE A C 1
ATOM 1745 O O . ILE A 1 225 ? -10.903 12.731 -44.314 1.00 85.94 225 ILE A O 1
ATOM 1749 N N . ILE A 1 226 ? -9.677 14.602 -44.455 1.00 86.00 226 ILE A N 1
ATOM 1750 C CA . ILE A 1 226 ? -9.309 14.419 -45.871 1.00 86.00 226 ILE A CA 1
ATOM 1751 C C . ILE A 1 226 ? -8.509 13.120 -46.079 1.00 86.00 226 ILE A C 1
ATOM 1753 O O . ILE A 1 226 ? -8.736 12.388 -47.039 1.00 86.00 226 ILE A O 1
ATOM 1757 N N . SER A 1 227 ? -7.617 12.776 -45.145 1.00 84.56 227 SER A N 1
ATOM 1758 C CA . SER A 1 227 ? -6.792 11.554 -45.205 1.00 84.56 227 SER A CA 1
ATOM 1759 C C . SER A 1 227 ? -7.499 10.269 -44.742 1.00 84.56 227 SER A C 1
ATOM 1761 O O . SER A 1 227 ? -6.966 9.164 -44.902 1.00 84.56 227 SER A O 1
ATOM 1763 N N . SER A 1 228 ? -8.706 10.376 -44.183 1.00 82.56 228 SER A N 1
ATOM 1764 C CA . SER A 1 228 ? -9.413 9.253 -43.561 1.00 82.56 228 SER A CA 1
ATOM 1765 C C . SER A 1 228 ? -9.805 8.078 -44.478 1.00 82.56 228 SER A C 1
ATOM 1767 O O . SER A 1 228 ? -9.782 6.948 -43.973 1.00 82.56 228 SER A O 1
ATOM 1769 N N . PRO A 1 229 ? -10.055 8.229 -45.802 1.00 85.94 229 PRO A N 1
ATOM 1770 C CA . PRO A 1 229 ? -10.311 7.082 -46.681 1.00 85.94 229 PRO A CA 1
ATOM 1771 C C . PRO A 1 229 ? -9.155 6.070 -46.698 1.00 85.94 229 PRO A C 1
ATOM 1773 O O . PRO A 1 229 ? -9.364 4.858 -46.602 1.00 85.94 229 PRO A O 1
ATOM 1776 N N . CYS A 1 230 ? -7.910 6.555 -46.737 1.00 83.00 230 CYS A N 1
ATOM 1777 C CA . CYS A 1 230 ? -6.725 5.699 -46.667 1.00 83.00 230 CYS A CA 1
ATOM 1778 C C . CYS A 1 230 ? -6.536 5.085 -45.271 1.00 83.00 230 CYS A C 1
ATOM 1780 O O . CYS A 1 230 ? -5.979 3.993 -45.143 1.00 83.00 230 CYS A O 1
ATOM 1782 N N . ASN A 1 231 ? -7.040 5.739 -44.221 1.00 79.12 231 ASN A N 1
ATOM 1783 C CA . ASN A 1 231 ? -7.006 5.203 -42.863 1.00 79.12 231 ASN A CA 1
ATOM 1784 C C . ASN A 1 231 ? -7.982 4.023 -42.677 1.00 79.12 231 ASN A C 1
ATOM 1786 O O . ASN A 1 231 ? -7.626 3.032 -42.038 1.00 79.12 231 ASN A O 1
ATOM 1790 N N . GLU A 1 232 ? -9.167 4.065 -43.292 1.00 81.62 232 GLU A N 1
ATOM 1791 C CA . GLU A 1 232 ? -10.074 2.908 -43.345 1.00 81.62 232 GLU A CA 1
ATOM 1792 C C . GLU A 1 232 ? -9.505 1.769 -44.196 1.00 81.62 232 GLU A C 1
ATOM 1794 O O . GLU A 1 232 ? -9.585 0.603 -43.809 1.00 81.62 232 GLU A O 1
ATOM 1799 N N . TRP A 1 233 ? -8.863 2.082 -45.325 1.00 84.06 233 TRP A N 1
ATOM 1800 C CA . TRP A 1 233 ? -8.180 1.072 -46.137 1.00 84.06 233 TRP A CA 1
ATOM 1801 C C . TRP A 1 233 ? -7.049 0.378 -45.358 1.00 84.06 233 TRP A C 1
ATOM 1803 O O . TRP A 1 233 ? -6.903 -0.852 -45.390 1.00 84.06 233 TRP A O 1
ATOM 1813 N N . ARG A 1 234 ? -6.294 1.144 -44.566 1.00 82.62 234 ARG A N 1
ATOM 1814 C CA . ARG A 1 234 ? -5.306 0.603 -43.626 1.00 82.62 234 ARG A CA 1
ATOM 1815 C C . ARG A 1 234 ? -5.964 -0.292 -42.571 1.00 82.62 234 ARG A C 1
ATOM 1817 O O . ARG A 1 234 ? -5.479 -1.388 -42.309 1.00 82.62 234 ARG A O 1
ATOM 1824 N N . GLY A 1 235 ? -7.085 0.128 -41.989 1.00 78.81 235 GLY A N 1
ATOM 1825 C CA . GLY A 1 235 ? -7.831 -0.688 -41.030 1.00 78.81 235 GLY A CA 1
ATOM 1826 C C . GLY A 1 235 ? -8.322 -2.015 -41.629 1.00 78.81 235 GLY A C 1
ATOM 1827 O O . GLY A 1 235 ? -8.187 -3.063 -40.996 1.00 78.81 235 GLY A O 1
ATOM 1828 N N . TYR A 1 236 ? -8.816 -1.994 -42.871 1.00 83.19 236 TYR A N 1
ATOM 1829 C CA . TYR A 1 236 ? -9.299 -3.183 -43.578 1.00 83.19 236 TYR A CA 1
ATOM 1830 C C . TYR A 1 236 ? -8.186 -4.217 -43.799 1.00 83.19 236 TYR A C 1
ATOM 1832 O O . TYR A 1 236 ? -8.415 -5.419 -43.650 1.00 83.19 236 TYR A O 1
ATOM 1840 N N . THR A 1 237 ? -6.978 -3.748 -44.123 1.00 83.31 237 THR A N 1
ATOM 1841 C CA . THR A 1 237 ? -5.796 -4.586 -44.400 1.00 83.31 237 THR A CA 1
ATOM 1842 C C . THR A 1 237 ? -5.117 -5.138 -43.142 1.00 83.31 237 THR A C 1
ATOM 1844 O O . THR A 1 237 ? -4.393 -6.131 -43.230 1.00 83.31 237 THR A O 1
ATOM 1847 N N . LEU A 1 238 ? -5.373 -4.542 -41.972 1.00 82.12 238 LEU A N 1
ATOM 1848 C CA . LEU A 1 238 ? -4.848 -4.977 -40.671 1.00 82.12 238 LEU A CA 1
ATOM 1849 C C . LEU A 1 238 ? -5.745 -5.989 -39.936 1.00 82.12 238 LEU A C 1
ATOM 1851 O O . LEU A 1 238 ? -5.386 -6.431 -38.844 1.00 82.12 238 LEU A O 1
ATOM 1855 N N . GLN A 1 239 ? -6.895 -6.365 -40.501 1.00 80.56 239 GLN A N 1
ATOM 1856 C CA . GLN A 1 239 ? -7.787 -7.356 -39.894 1.00 80.56 239 GLN A CA 1
ATOM 1857 C C . GLN A 1 239 ? -7.100 -8.720 -39.724 1.00 80.56 239 GLN A C 1
ATOM 1859 O O . GLN A 1 239 ? -6.349 -9.170 -40.592 1.00 80.56 239 GLN A O 1
ATOM 1864 N N . LEU A 1 240 ? -7.398 -9.398 -38.612 1.00 73.81 240 LEU A N 1
ATOM 1865 C CA . LEU A 1 240 ? -6.953 -10.772 -38.380 1.00 73.81 240 LEU A CA 1
ATOM 1866 C C . LEU A 1 240 ? -7.632 -11.719 -39.386 1.00 73.81 240 LEU A C 1
ATOM 1868 O O . LEU A 1 240 ? -8.834 -11.561 -39.620 1.00 73.81 240 LEU A O 1
ATOM 1872 N N . PRO A 1 241 ? -6.919 -12.722 -39.934 1.00 72.56 241 PRO A N 1
ATOM 1873 C CA . PRO A 1 241 ? -7.491 -13.674 -40.890 1.00 72.56 241 PRO A CA 1
ATOM 1874 C C . PRO A 1 241 ? -8.772 -14.354 -40.383 1.00 72.56 241 PRO A C 1
ATOM 1876 O O . PRO A 1 241 ? -9.730 -14.494 -41.133 1.00 72.56 241 PRO A O 1
ATOM 1879 N N . GLU A 1 242 ? -8.820 -14.683 -39.090 1.00 72.06 242 GLU A N 1
ATOM 1880 C CA . GLU A 1 242 ? -9.942 -15.370 -38.430 1.00 72.06 242 GLU A CA 1
ATOM 1881 C C . GLU A 1 242 ? -11.190 -14.493 -38.218 1.00 72.06 242 GLU A C 1
ATOM 1883 O O . GLU A 1 242 ? -12.272 -15.009 -37.957 1.00 72.06 242 GLU A O 1
ATOM 1888 N N . ARG A 1 243 ? -11.064 -13.160 -38.299 1.00 70.94 243 ARG A N 1
ATOM 1889 C CA . ARG A 1 243 ? -12.156 -12.197 -38.040 1.00 70.94 243 ARG A CA 1
ATOM 1890 C C . ARG A 1 243 ? -12.327 -11.178 -39.168 1.00 70.94 243 ARG A C 1
ATOM 1892 O O . ARG A 1 243 ? -12.788 -10.062 -38.934 1.00 70.94 243 ARG A O 1
ATOM 1899 N N . LYS A 1 244 ? -11.918 -11.533 -40.387 1.00 77.69 244 LYS A N 1
ATOM 1900 C CA . LYS A 1 244 ? -11.932 -10.621 -41.531 1.00 77.69 244 LYS A CA 1
ATOM 1901 C C . LYS A 1 244 ? -13.362 -10.391 -42.020 1.00 77.69 244 LYS A C 1
ATOM 1903 O O . LYS A 1 244 ? -13.998 -11.289 -42.562 1.00 77.69 244 LYS A O 1
ATOM 1908 N N . LEU A 1 245 ? -13.858 -9.170 -41.850 1.00 80.25 245 LEU A N 1
ATOM 1909 C CA . LEU A 1 245 ? -15.147 -8.750 -42.387 1.00 80.25 245 LEU A CA 1
ATOM 1910 C C . LEU A 1 245 ? -15.055 -8.554 -43.910 1.00 80.25 245 LEU A C 1
ATOM 1912 O O . LEU A 1 245 ? -14.042 -8.034 -44.393 1.00 80.25 245 LEU A O 1
ATOM 1916 N N . PRO A 1 246 ? -16.105 -8.911 -44.673 1.00 81.94 246 PRO A N 1
ATOM 1917 C CA . PRO A 1 246 ? -16.164 -8.635 -46.103 1.00 81.94 246 PRO A CA 1
ATOM 1918 C C . PRO A 1 246 ? -16.254 -7.124 -46.376 1.00 81.94 246 PRO A C 1
ATOM 1920 O O . PRO A 1 246 ? -16.750 -6.347 -45.555 1.00 81.94 246 PRO A O 1
ATOM 1923 N N . PHE A 1 247 ? -15.763 -6.706 -47.547 1.00 80.00 247 PHE A N 1
ATOM 1924 C CA . PHE A 1 247 ? -15.570 -5.300 -47.930 1.00 80.00 247 PHE A CA 1
ATOM 1925 C C . PHE A 1 247 ? -16.829 -4.430 -47.741 1.00 80.00 247 PHE A C 1
ATOM 1927 O O . PHE A 1 247 ? -16.767 -3.368 -47.126 1.00 80.00 247 PHE A O 1
ATOM 1934 N N . ASN A 1 248 ? -17.988 -4.919 -48.182 1.00 77.81 248 ASN A N 1
ATOM 1935 C CA . ASN A 1 248 ? -19.288 -4.242 -48.080 1.00 77.81 248 ASN A CA 1
ATOM 1936 C C . ASN A 1 248 ? -19.788 -4.033 -46.634 1.00 77.81 248 ASN A C 1
ATOM 1938 O O . ASN A 1 248 ? -20.555 -3.110 -46.364 1.00 77.81 248 ASN A O 1
ATOM 1942 N N . ILE A 1 249 ? -19.367 -4.878 -45.691 1.00 77.50 249 ILE A N 1
ATOM 1943 C CA . ILE A 1 249 ? -19.711 -4.748 -44.269 1.00 77.50 249 ILE A CA 1
ATOM 1944 C C . ILE A 1 249 ? -18.710 -3.835 -43.561 1.00 77.50 249 ILE A C 1
ATOM 1946 O O . ILE A 1 249 ? -19.091 -3.085 -42.659 1.00 77.50 249 ILE A O 1
ATOM 1950 N N . TYR A 1 250 ? -17.444 -3.873 -43.977 1.00 76.44 250 TYR A N 1
ATOM 1951 C CA . TYR A 1 250 ? -16.396 -3.043 -43.398 1.00 76.44 250 TYR A CA 1
ATOM 1952 C C . TYR A 1 250 ? -16.586 -1.557 -43.740 1.00 76.44 250 TYR A C 1
ATOM 1954 O O . TYR A 1 250 ? -16.572 -0.716 -42.840 1.00 76.44 250 TYR A O 1
ATOM 1962 N N . PHE A 1 251 ? -16.832 -1.239 -45.015 1.00 79.50 251 PHE A N 1
ATOM 1963 C CA . PHE A 1 251 ? -16.992 0.129 -45.517 1.00 79.50 251 PHE A CA 1
ATOM 1964 C C . PHE A 1 251 ? -18.450 0.605 -45.453 1.00 79.50 251 PHE A C 1
ATOM 1966 O O . PHE A 1 251 ? -19.081 0.888 -46.468 1.00 79.50 251 PHE A O 1
ATOM 1973 N N . ARG A 1 252 ? -19.009 0.704 -44.240 1.00 79.69 252 ARG A N 1
ATOM 1974 C CA . ARG A 1 252 ? -20.325 1.334 -44.035 1.00 79.69 252 ARG A CA 1
ATOM 1975 C C . ARG A 1 252 ? -20.174 2.835 -43.762 1.00 79.69 252 ARG A C 1
ATOM 1977 O O . ARG A 1 252 ? -19.419 3.180 -42.850 1.00 79.69 252 ARG A O 1
ATOM 1984 N N . PRO A 1 253 ? -20.947 3.717 -44.427 1.00 77.12 253 PRO A N 1
ATOM 1985 C CA . PRO A 1 253 ? -20.865 5.168 -44.225 1.00 77.12 253 PRO A CA 1
ATOM 1986 C C . PRO A 1 253 ? -21.013 5.603 -42.760 1.00 77.12 253 PRO A C 1
ATOM 1988 O O . PRO A 1 253 ? -20.274 6.460 -42.288 1.00 77.12 253 PRO A O 1
ATOM 1991 N N . ILE A 1 254 ? -21.901 4.949 -42.003 1.00 74.19 254 ILE A N 1
ATOM 1992 C CA . ILE A 1 254 ? -22.101 5.233 -40.574 1.00 74.19 254 ILE A CA 1
ATOM 1993 C C . ILE A 1 254 ? -20.880 4.865 -39.715 1.00 74.19 254 ILE A C 1
ATOM 1995 O O . ILE A 1 254 ? -20.538 5.574 -38.769 1.00 74.19 254 ILE A O 1
ATOM 1999 N N . ASN A 1 255 ? -20.188 3.775 -40.058 1.00 71.06 255 ASN A N 1
ATOM 2000 C CA . ASN A 1 255 ? -18.993 3.333 -39.343 1.00 71.06 255 ASN A CA 1
ATOM 2001 C C . ASN A 1 255 ? -17.813 4.250 -39.653 1.00 71.06 255 ASN A C 1
ATOM 2003 O O . ASN A 1 255 ? -17.067 4.581 -38.736 1.00 71.06 255 ASN A O 1
ATOM 2007 N N . TYR A 1 256 ? -17.705 4.680 -40.911 1.00 74.88 256 TYR A N 1
ATOM 2008 C CA . TYR A 1 256 ? -16.717 5.641 -41.382 1.00 74.88 256 TYR A CA 1
ATOM 2009 C C . TYR A 1 256 ? -16.887 7.021 -40.740 1.00 74.88 256 TYR A C 1
ATOM 2011 O O . TYR A 1 256 ? -15.918 7.595 -40.256 1.00 74.88 256 TYR A O 1
ATOM 2019 N N . ALA A 1 257 ? -18.117 7.540 -40.671 1.00 73.00 257 ALA A N 1
ATOM 2020 C CA . ALA A 1 257 ? -18.395 8.817 -40.017 1.00 73.00 257 ALA A CA 1
ATOM 2021 C C . ALA A 1 257 ? -18.033 8.776 -38.522 1.00 73.00 257 ALA A C 1
ATOM 2023 O O . ALA A 1 257 ? -17.433 9.712 -37.993 1.00 73.00 257 ALA A O 1
ATOM 2024 N N . ARG A 1 258 ? -18.332 7.657 -37.847 1.00 68.50 258 ARG A N 1
ATOM 2025 C CA . ARG A 1 258 ? -18.013 7.453 -36.429 1.00 68.50 258 ARG A CA 1
ATOM 2026 C C . ARG A 1 258 ? -16.508 7.348 -36.176 1.00 68.50 258 ARG A C 1
ATOM 2028 O O . ARG A 1 258 ? -16.012 7.956 -35.233 1.00 68.50 258 ARG A O 1
ATOM 2035 N N . SER A 1 259 ? -15.783 6.567 -36.971 1.00 68.31 259 SER A N 1
ATOM 2036 C CA . SER A 1 259 ? -14.342 6.369 -36.791 1.00 68.31 259 SER A CA 1
ATOM 2037 C C . SER A 1 259 ? -13.530 7.606 -37.169 1.00 68.31 259 SER A C 1
ATOM 2039 O O . SER A 1 259 ? -12.652 8.015 -36.409 1.00 68.31 259 SER A O 1
ATOM 2041 N N . THR A 1 260 ? -13.853 8.218 -38.306 1.00 76.62 260 THR A N 1
ATOM 2042 C CA . THR A 1 260 ? -13.186 9.414 -38.821 1.00 76.62 260 THR A CA 1
ATOM 2043 C C . THR A 1 260 ? -13.461 10.616 -37.938 1.00 76.62 260 THR A C 1
ATOM 2045 O O . THR A 1 260 ? -12.509 11.260 -37.518 1.00 76.62 260 THR A O 1
ATOM 2048 N N . GLY A 1 261 ? -14.728 10.883 -37.595 1.00 74.81 261 GLY A N 1
ATOM 2049 C CA . GLY A 1 261 ? -15.096 12.046 -36.786 1.00 74.81 261 GLY A CA 1
ATOM 2050 C C . GLY A 1 261 ? -14.511 11.993 -35.375 1.00 74.81 261 GLY A C 1
ATOM 2051 O O . GLY A 1 261 ? -13.942 12.970 -34.902 1.00 74.81 261 GLY A O 1
ATOM 2052 N N . ILE A 1 262 ? -14.578 10.838 -34.706 1.00 69.56 262 ILE A N 1
ATOM 2053 C CA . ILE A 1 262 ? -14.006 10.697 -33.359 1.00 69.56 262 ILE A CA 1
ATOM 2054 C C . ILE A 1 262 ? -12.473 10.729 -33.419 1.00 69.56 262 ILE A C 1
ATOM 2056 O O . ILE A 1 262 ? -11.844 11.403 -32.608 1.00 69.56 262 ILE A O 1
ATOM 2060 N N . GLY A 1 263 ? -11.863 10.038 -34.387 1.00 67.81 263 GLY A N 1
ATOM 2061 C CA . GLY A 1 263 ? -10.410 9.998 -34.547 1.00 67.81 263 GLY A CA 1
ATOM 2062 C C . GLY A 1 263 ? -9.798 11.361 -34.880 1.00 67.81 263 GLY A C 1
ATOM 2063 O O . GLY A 1 263 ? -8.797 11.736 -34.270 1.00 67.81 263 GLY A O 1
ATOM 2064 N N . SER A 1 264 ? -10.408 12.121 -35.797 1.00 77.44 264 SER A N 1
ATOM 2065 C CA . SER A 1 264 ? -9.940 13.459 -36.170 1.00 77.44 264 SER A CA 1
ATOM 2066 C C . SER A 1 264 ? -10.134 14.466 -35.039 1.00 77.44 264 SER A C 1
ATOM 2068 O O . SER A 1 264 ? -9.221 15.245 -34.777 1.00 77.44 264 SER A O 1
ATOM 2070 N N . CYS A 1 265 ? -11.269 14.435 -34.325 1.00 75.75 265 CYS A N 1
ATOM 2071 C CA . CYS A 1 265 ? -11.511 15.306 -33.168 1.00 75.75 265 CYS A CA 1
ATOM 2072 C C . CYS A 1 265 ? -10.499 15.053 -32.051 1.00 75.75 265 CYS A C 1
ATOM 2074 O O . CYS A 1 265 ? -9.913 15.993 -31.523 1.00 75.75 265 CYS A O 1
ATOM 2076 N N . ILE A 1 266 ? -10.254 13.782 -31.722 1.00 65.94 266 ILE A N 1
ATOM 2077 C CA . ILE A 1 266 ? -9.270 13.405 -30.707 1.00 65.94 266 ILE A CA 1
ATOM 2078 C C . ILE A 1 266 ? -7.873 13.906 -31.096 1.00 65.94 266 ILE A C 1
ATOM 2080 O O . ILE A 1 266 ? -7.190 14.493 -30.262 1.00 65.94 266 ILE A O 1
ATOM 2084 N N . MET A 1 267 ? -7.456 13.714 -32.352 1.00 68.69 267 MET A N 1
ATOM 2085 C CA . MET A 1 267 ? -6.131 14.135 -32.815 1.00 68.69 267 MET A CA 1
ATOM 2086 C C . MET A 1 267 ? -5.983 15.663 -32.866 1.00 68.69 267 MET A C 1
ATOM 2088 O O . MET A 1 267 ? -4.974 16.191 -32.405 1.00 68.69 267 MET A O 1
ATOM 2092 N N . GLY A 1 268 ? -6.991 16.376 -33.379 1.00 70.00 268 GLY A N 1
ATOM 2093 C CA . GLY A 1 268 ? -6.992 17.839 -33.453 1.00 70.00 268 GLY A CA 1
ATOM 2094 C C . GLY A 1 268 ? -6.941 18.492 -32.072 1.00 70.00 268 GLY A C 1
ATOM 2095 O O . GLY A 1 268 ? -6.107 19.363 -31.836 1.00 70.00 268 GLY A O 1
ATOM 2096 N N . ILE A 1 269 ? -7.761 18.014 -31.127 1.00 70.25 269 ILE A N 1
ATOM 2097 C CA . ILE A 1 269 ? -7.768 18.508 -29.741 1.00 70.25 269 ILE A CA 1
ATOM 2098 C C . ILE A 1 269 ? -6.446 18.171 -29.042 1.00 70.25 269 ILE A C 1
ATOM 2100 O O . ILE A 1 269 ? -5.867 19.036 -28.390 1.00 70.25 269 ILE A O 1
ATOM 2104 N N . ALA A 1 270 ? -5.939 16.943 -29.191 1.00 62.66 270 ALA A N 1
ATOM 2105 C CA . ALA A 1 270 ? -4.687 16.532 -28.562 1.00 62.66 270 ALA A CA 1
ATOM 2106 C C . ALA A 1 270 ? -3.495 17.366 -29.053 1.00 62.66 270 ALA A C 1
ATOM 2108 O O . ALA A 1 270 ? -2.717 17.850 -28.238 1.00 62.66 270 ALA A O 1
ATOM 2109 N N . LEU A 1 271 ? -3.352 17.583 -30.363 1.00 70.19 271 LEU A N 1
ATOM 2110 C CA . LEU A 1 271 ? -2.242 18.381 -30.890 1.00 70.19 271 LEU A CA 1
ATOM 2111 C C . LEU A 1 271 ? -2.394 19.879 -30.579 1.00 70.19 271 LEU A C 1
ATOM 2113 O O . LEU A 1 271 ? -1.388 20.534 -30.319 1.00 70.19 271 LEU A O 1
ATOM 2117 N N . MET A 1 272 ? -3.622 20.402 -30.508 1.00 74.31 272 MET A N 1
ATOM 2118 C CA . MET A 1 272 ? -3.898 21.766 -30.035 1.00 74.31 272 MET A CA 1
ATOM 2119 C C . MET A 1 272 ? -3.475 21.967 -28.575 1.00 74.31 272 MET A C 1
ATOM 2121 O O . MET A 1 272 ? -2.723 22.890 -28.276 1.00 74.31 272 MET A O 1
ATOM 2125 N N . PHE A 1 273 ? -3.922 21.097 -27.662 1.00 65.00 273 PHE A N 1
ATOM 2126 C CA . PHE A 1 273 ? -3.509 21.158 -26.256 1.00 65.00 273 PHE A CA 1
ATOM 2127 C C . PHE A 1 273 ? -2.010 20.913 -26.096 1.00 65.00 273 PHE A C 1
ATOM 2129 O O . PHE A 1 273 ? -1.379 21.557 -25.265 1.00 65.00 273 PHE A O 1
ATOM 2136 N N . GLY A 1 274 ? -1.434 20.031 -26.918 1.00 62.03 274 GLY A N 1
ATOM 2137 C CA . GLY A 1 274 ? 0.009 19.847 -27.003 1.00 62.03 274 GLY A CA 1
ATOM 2138 C C . GLY A 1 274 ? 0.717 21.172 -27.274 1.00 62.03 274 GLY A C 1
ATOM 2139 O O . GLY A 1 274 ? 1.540 21.578 -26.466 1.00 62.03 274 GLY A O 1
ATOM 2140 N N . MET A 1 275 ? 0.321 21.890 -28.331 1.00 68.50 275 MET A N 1
ATOM 2141 C CA . MET A 1 275 ? 0.887 23.199 -28.675 1.00 68.50 275 MET A CA 1
ATOM 2142 C C . MET A 1 275 ? 0.723 24.237 -27.554 1.00 68.50 275 MET A C 1
ATOM 2144 O O . MET A 1 275 ? 1.649 25.004 -27.315 1.00 68.50 275 MET A O 1
ATOM 2148 N N . LEU A 1 276 ? -0.409 24.242 -26.842 1.00 68.38 276 LEU A N 1
ATOM 2149 C CA . LEU A 1 276 ? -0.642 25.155 -25.716 1.00 68.38 276 LEU A CA 1
ATOM 2150 C C . LEU A 1 276 ? 0.257 24.863 -24.506 1.00 68.38 276 LEU A C 1
ATOM 2152 O O . LEU A 1 276 ? 0.675 25.789 -23.822 1.00 68.38 276 LEU A O 1
ATOM 2156 N N . VAL A 1 277 ? 0.542 23.588 -24.230 1.00 61.12 277 VAL A N 1
ATOM 2157 C CA . VAL A 1 277 ? 1.302 23.154 -23.045 1.00 61.12 277 VAL A CA 1
ATOM 2158 C C . VAL A 1 277 ? 2.811 23.141 -23.295 1.00 61.12 277 VAL A C 1
ATOM 2160 O O . VAL A 1 277 ? 3.579 23.341 -22.356 1.00 61.12 277 VAL A O 1
ATOM 2163 N N . THR A 1 278 ? 3.245 22.926 -24.541 1.00 65.62 278 THR A N 1
ATOM 2164 C CA . THR A 1 278 ? 4.663 22.851 -24.925 1.00 65.62 278 THR A CA 1
ATOM 2165 C C . THR A 1 278 ? 5.537 23.983 -24.367 1.00 65.62 278 THR A C 1
ATOM 2167 O O . THR A 1 278 ? 6.531 23.633 -23.735 1.00 65.62 278 THR A O 1
ATOM 2170 N N . PRO A 1 279 ? 5.213 25.286 -24.510 1.00 67.19 279 PRO A N 1
ATOM 2171 C CA . PRO A 1 279 ? 6.102 26.353 -24.032 1.00 67.19 279 PRO A CA 1
ATOM 2172 C C . PRO A 1 279 ? 6.316 26.312 -22.510 1.00 67.19 279 PRO A C 1
ATOM 2174 O O . PRO A 1 279 ? 7.447 26.393 -22.041 1.00 67.19 279 PRO A O 1
ATOM 2177 N N . TYR A 1 280 ? 5.252 26.078 -21.737 1.00 66.12 280 TYR A N 1
ATOM 2178 C CA . TYR A 1 280 ? 5.342 25.960 -20.278 1.00 66.12 280 TYR A CA 1
ATOM 2179 C C . TYR A 1 280 ? 6.125 24.716 -19.848 1.00 66.12 280 TYR A C 1
ATOM 2181 O O . TYR A 1 280 ? 6.908 24.750 -18.901 1.00 66.12 280 TYR A O 1
ATOM 2189 N N . ALA A 1 281 ? 5.925 23.595 -20.546 1.00 60.19 281 ALA A N 1
ATOM 2190 C CA . ALA A 1 281 ? 6.678 22.378 -20.278 1.00 60.19 281 ALA A CA 1
ATOM 2191 C C . ALA A 1 281 ? 8.175 22.579 -20.566 1.00 60.19 281 ALA A C 1
ATOM 2193 O O . ALA A 1 281 ? 9.003 22.164 -19.760 1.00 60.19 281 ALA A O 1
ATOM 2194 N N . GLU A 1 282 ? 8.530 23.228 -21.677 1.00 62.06 282 GLU A N 1
ATOM 2195 C CA . GLU A 1 282 ? 9.920 23.533 -22.038 1.00 62.06 282 GLU A CA 1
ATOM 2196 C C . GLU A 1 282 ? 10.618 24.396 -20.985 1.00 62.06 282 GLU A C 1
ATOM 2198 O O . GLU A 1 282 ? 11.757 24.100 -20.615 1.00 62.06 282 GLU A O 1
ATOM 2203 N N . GLU A 1 283 ? 9.929 25.393 -20.438 1.00 64.75 283 GLU A N 1
ATOM 2204 C CA . GLU A 1 283 ? 10.452 26.243 -19.369 1.00 64.75 283 GLU A CA 1
ATOM 2205 C C . GLU A 1 283 ? 10.691 25.454 -18.072 1.00 64.75 283 GLU A C 1
ATOM 2207 O O . GLU A 1 283 ? 11.790 25.486 -17.512 1.00 64.75 283 GLU A O 1
ATOM 2212 N N . VAL A 1 284 ? 9.716 24.641 -17.646 1.00 60.00 284 VAL A N 1
ATOM 2213 C CA . VAL A 1 284 ? 9.845 23.767 -16.465 1.00 60.00 284 VAL A CA 1
ATOM 2214 C C . VAL A 1 284 ? 10.994 22.770 -16.632 1.00 60.00 284 VAL A C 1
ATOM 2216 O O . VAL A 1 284 ? 11.787 22.577 -15.711 1.00 60.00 284 VAL A O 1
ATOM 2219 N N . PHE A 1 285 ? 11.125 22.144 -17.804 1.00 58.41 285 PHE A N 1
ATOM 2220 C CA . PHE A 1 285 ? 12.208 21.197 -18.076 1.00 58.41 285 PHE A CA 1
ATOM 2221 C C . PHE A 1 285 ? 13.580 21.873 -18.131 1.00 58.41 285 PHE A C 1
ATOM 2223 O O . PHE A 1 285 ? 14.561 21.292 -17.661 1.00 58.41 285 PHE A O 1
ATOM 2230 N N . THR A 1 286 ? 13.658 23.093 -18.660 1.00 62.78 286 THR A N 1
ATOM 2231 C CA . THR A 1 286 ? 14.893 23.889 -18.670 1.00 62.78 286 THR A CA 1
ATOM 2232 C C . THR A 1 286 ? 15.305 24.240 -17.243 1.00 62.78 286 THR A C 1
ATOM 2234 O O . THR A 1 286 ? 16.437 23.966 -16.846 1.00 62.78 286 THR A O 1
ATOM 2237 N N . HIS A 1 287 ? 14.355 24.686 -16.420 1.00 61.38 287 HIS A N 1
ATOM 2238 C CA . HIS A 1 287 ? 14.586 24.963 -15.005 1.00 61.38 287 HIS A CA 1
ATOM 2239 C C . HIS A 1 287 ? 15.013 23.709 -14.217 1.00 61.38 287 HIS A C 1
ATOM 2241 O O . HIS A 1 287 ? 15.944 23.756 -13.410 1.00 61.38 287 HIS A O 1
ATOM 2247 N N . MET A 1 288 ? 14.393 22.553 -14.491 1.00 56.59 288 MET A N 1
ATOM 2248 C CA . MET A 1 288 ? 14.774 21.259 -13.909 1.00 56.59 288 MET A CA 1
ATOM 2249 C C . MET A 1 288 ? 16.180 20.805 -14.323 1.00 56.59 288 MET A C 1
ATOM 2251 O O . MET A 1 288 ? 16.874 20.173 -13.525 1.00 56.59 288 MET A O 1
ATOM 2255 N N . LYS A 1 289 ? 16.603 21.099 -15.558 1.00 60.38 289 LYS A N 1
ATOM 2256 C CA . LYS A 1 289 ? 17.944 20.770 -16.061 1.00 60.38 289 LYS A CA 1
ATOM 2257 C C . LYS A 1 289 ? 19.022 21.597 -15.361 1.00 60.38 289 LYS A C 1
ATOM 2259 O O . LYS A 1 289 ? 20.087 21.066 -15.059 1.00 60.38 289 LYS A O 1
ATOM 2264 N N . GLU A 1 290 ? 18.732 22.862 -15.079 1.00 69.94 290 GLU A N 1
ATOM 2265 C CA . GLU A 1 290 ? 19.618 23.751 -14.322 1.00 69.94 290 GLU A CA 1
ATOM 2266 C C . GLU A 1 290 ? 19.665 23.383 -12.829 1.00 69.94 290 GLU A C 1
ATOM 2268 O O . GLU A 1 290 ? 20.708 23.505 -12.191 1.00 69.94 290 GLU A O 1
ATOM 2273 N N . HIS A 1 291 ? 18.575 22.824 -12.288 1.00 71.50 291 HIS A N 1
ATOM 2274 C CA . HIS A 1 291 ? 18.450 22.428 -10.883 1.00 71.50 291 HIS A CA 1
ATOM 2275 C C . HIS A 1 291 ? 18.293 20.908 -10.723 1.00 71.50 291 HIS A C 1
ATOM 2277 O O . HIS A 1 291 ? 17.272 20.406 -10.240 1.00 71.50 291 HIS A O 1
ATOM 2283 N N . ALA A 1 292 ? 19.340 20.157 -11.078 1.00 66.31 292 ALA A N 1
ATOM 2284 C CA . ALA A 1 292 ? 19.341 18.688 -11.069 1.00 66.31 292 ALA A CA 1
ATOM 2285 C C . ALA A 1 292 ? 18.903 18.056 -9.725 1.00 66.31 292 ALA A C 1
ATOM 2287 O O . ALA A 1 292 ? 18.281 16.993 -9.709 1.00 66.31 292 ALA A O 1
ATOM 2288 N N . ALA A 1 293 ? 19.166 18.721 -8.594 1.00 70.94 293 ALA A N 1
ATOM 2289 C CA . ALA A 1 293 ? 18.733 18.269 -7.270 1.00 70.94 293 ALA A CA 1
ATOM 2290 C C . ALA A 1 293 ? 17.203 18.317 -7.084 1.00 70.94 293 ALA A C 1
ATOM 2292 O O . ALA A 1 293 ? 16.625 17.411 -6.479 1.00 70.94 293 ALA A O 1
ATOM 2293 N N . ILE A 1 294 ? 16.532 19.333 -7.635 1.00 66.88 294 ILE A N 1
ATOM 2294 C CA . ILE A 1 294 ? 15.069 19.468 -7.584 1.00 66.88 294 ILE A CA 1
ATOM 2295 C C . ILE A 1 294 ? 14.429 18.387 -8.455 1.00 66.88 294 ILE A C 1
ATOM 2297 O O . ILE A 1 294 ? 13.507 17.700 -8.014 1.00 66.88 294 ILE A O 1
ATOM 2301 N N . ALA A 1 295 ? 14.975 18.160 -9.652 1.00 59.09 295 ALA A N 1
ATOM 2302 C CA . ALA A 1 295 ? 14.495 17.113 -10.546 1.00 59.09 295 ALA A CA 1
ATOM 2303 C C . ALA A 1 295 ? 14.608 15.713 -9.926 1.00 59.09 295 ALA A C 1
ATOM 2305 O O . ALA A 1 295 ? 13.648 14.941 -9.954 1.00 59.09 295 ALA A O 1
ATOM 2306 N N . LEU A 1 296 ? 15.748 15.408 -9.298 1.00 63.03 296 LEU A N 1
ATOM 2307 C CA . LEU A 1 296 ? 15.960 14.138 -8.606 1.00 63.03 296 LEU A CA 1
ATOM 2308 C C . LEU A 1 296 ? 15.002 13.972 -7.418 1.00 63.03 296 LEU A C 1
ATOM 2310 O O . LEU A 1 296 ? 14.475 12.883 -7.200 1.00 63.03 296 LEU A O 1
ATOM 2314 N N . SER A 1 297 ? 14.729 15.057 -6.691 1.00 66.44 297 SER A N 1
ATOM 2315 C CA . SER A 1 297 ? 13.808 15.060 -5.551 1.00 66.44 297 SER A CA 1
ATOM 2316 C C . SER A 1 297 ? 12.361 14.813 -5.983 1.00 66.44 297 SER A C 1
ATOM 2318 O O . SER A 1 297 ? 11.679 13.989 -5.382 1.00 66.44 297 SER A O 1
ATOM 2320 N N . ILE A 1 298 ? 11.898 15.457 -7.059 1.00 64.19 298 ILE A N 1
ATOM 2321 C CA . ILE A 1 298 ? 10.548 15.246 -7.608 1.00 64.19 298 ILE A CA 1
ATOM 2322 C C . ILE A 1 298 ? 10.383 13.801 -8.086 1.00 64.19 298 ILE A C 1
ATOM 2324 O O . ILE A 1 298 ? 9.382 13.154 -7.772 1.00 64.19 298 ILE A O 1
ATOM 2328 N N . VAL A 1 299 ? 11.380 13.263 -8.797 1.00 62.88 299 VAL A N 1
ATOM 2329 C CA . VAL A 1 299 ? 11.374 11.860 -9.234 1.00 62.88 299 VAL A CA 1
ATOM 2330 C C . VAL A 1 299 ? 11.372 10.919 -8.030 1.00 62.88 299 VAL A C 1
ATOM 2332 O O . VAL A 1 299 ? 10.580 9.981 -8.001 1.00 62.88 299 VAL A O 1
ATOM 2335 N N . ALA A 1 300 ? 12.189 11.183 -7.009 1.00 60.25 300 ALA A N 1
ATOM 2336 C CA . ALA A 1 300 ? 12.214 10.384 -5.788 1.00 60.25 300 ALA A CA 1
ATOM 2337 C C . ALA A 1 300 ? 10.859 10.404 -5.063 1.00 60.25 300 ALA A C 1
ATOM 2339 O O . ALA A 1 300 ? 10.371 9.350 -4.663 1.00 60.25 300 ALA A O 1
ATOM 2340 N N . VAL A 1 301 ? 10.208 11.566 -4.951 1.00 64.81 301 VAL A N 1
ATOM 2341 C CA . VAL A 1 301 ? 8.872 11.696 -4.347 1.00 64.81 301 VAL A CA 1
ATOM 2342 C C . VAL A 1 301 ? 7.820 10.936 -5.157 1.00 64.81 301 VAL A C 1
ATOM 2344 O O . VAL A 1 301 ? 7.028 10.197 -4.576 1.00 64.81 301 VAL A O 1
ATOM 2347 N N . LEU A 1 302 ? 7.833 11.049 -6.488 1.00 58.06 302 LEU A N 1
ATOM 2348 C CA . LEU A 1 302 ? 6.916 10.313 -7.367 1.00 58.06 302 LEU A CA 1
ATOM 2349 C C . LEU A 1 302 ? 7.113 8.797 -7.263 1.00 58.06 302 LEU A C 1
ATOM 2351 O O . LEU A 1 302 ? 6.139 8.050 -7.173 1.00 58.06 302 LEU A O 1
ATOM 2355 N N . VAL A 1 303 ? 8.363 8.333 -7.225 1.00 58.25 303 VAL A N 1
ATOM 2356 C CA . VAL A 1 303 ? 8.686 6.913 -7.046 1.00 58.25 303 VAL A CA 1
ATOM 2357 C C . VAL A 1 303 ? 8.232 6.434 -5.667 1.00 58.25 303 VAL A C 1
ATOM 2359 O O . VAL A 1 303 ? 7.553 5.415 -5.577 1.00 58.25 303 VAL A O 1
ATOM 2362 N N . MET A 1 304 ? 8.509 7.188 -4.601 1.00 57.66 304 MET A N 1
ATOM 2363 C CA . MET A 1 304 ? 8.090 6.855 -3.232 1.00 57.66 304 MET A CA 1
ATOM 2364 C C . MET A 1 304 ? 6.568 6.920 -3.027 1.00 57.66 304 MET A C 1
ATOM 2366 O O . MET A 1 304 ? 6.042 6.259 -2.133 1.00 57.66 304 MET A O 1
ATOM 2370 N N . ALA A 1 305 ? 5.841 7.681 -3.849 1.00 57.78 305 ALA A N 1
ATOM 2371 C CA . ALA A 1 305 ? 4.380 7.710 -3.831 1.00 57.78 305 ALA A CA 1
ATOM 2372 C C . ALA A 1 305 ? 3.752 6.449 -4.455 1.00 57.78 305 ALA A C 1
ATOM 2374 O O . ALA A 1 305 ? 2.635 6.077 -4.093 1.00 57.78 305 ALA A O 1
ATOM 2375 N N . ILE A 1 306 ? 4.458 5.785 -5.377 1.00 65.44 306 ILE A N 1
ATOM 2376 C CA . ILE A 1 306 ? 3.964 4.607 -6.110 1.00 65.44 306 ILE A CA 1
ATOM 2377 C C . ILE A 1 306 ? 4.509 3.303 -5.507 1.00 65.44 306 ILE A C 1
ATOM 2379 O O . ILE A 1 306 ? 3.823 2.279 -5.510 1.00 65.44 306 ILE A O 1
ATOM 2383 N N . VAL A 1 307 ? 5.731 3.328 -4.975 1.00 73.94 307 VAL A N 1
ATOM 2384 C CA . VAL A 1 307 ? 6.431 2.156 -4.443 1.00 73.94 307 VAL A CA 1
ATOM 2385 C C . VAL A 1 307 ? 6.209 2.034 -2.937 1.00 73.94 307 VAL A C 1
ATOM 2387 O O . VAL A 1 307 ? 6.434 2.967 -2.172 1.00 73.94 307 VAL A O 1
ATOM 2390 N N . ILE A 1 308 ? 5.807 0.843 -2.489 1.00 79.00 308 ILE A N 1
ATOM 2391 C CA . ILE A 1 308 ? 5.744 0.519 -1.061 1.00 79.00 308 ILE A CA 1
ATOM 2392 C C . ILE A 1 308 ? 7.144 0.101 -0.613 1.00 79.00 308 ILE A C 1
ATOM 2394 O O . ILE A 1 308 ? 7.633 -0.954 -1.014 1.00 79.00 308 ILE A O 1
ATOM 2398 N N . SER A 1 309 ? 7.773 0.910 0.238 1.00 81.31 309 SER A N 1
ATOM 2399 C CA . SER A 1 309 ? 9.013 0.521 0.913 1.00 81.31 309 SER A CA 1
ATOM 2400 C C . SER A 1 309 ? 8.693 -0.422 2.072 1.00 81.31 309 SER A C 1
ATOM 2402 O O . SER A 1 309 ? 7.923 -0.064 2.962 1.00 81.31 309 SER A O 1
ATOM 2404 N N . PHE A 1 310 ? 9.259 -1.630 2.049 1.00 87.62 310 PHE A N 1
ATOM 2405 C CA . PHE A 1 310 ? 9.055 -2.655 3.072 1.00 87.62 310 PHE A CA 1
ATOM 2406 C C . PHE A 1 310 ? 10.400 -3.053 3.686 1.00 87.62 310 PHE A C 1
ATOM 2408 O O . PHE A 1 310 ? 11.047 -4.002 3.244 1.00 87.62 310 PHE A O 1
ATOM 2415 N N . ASP A 1 311 ? 10.835 -2.310 4.703 1.00 90.50 311 ASP A N 1
ATOM 2416 C CA . ASP A 1 311 ? 12.081 -2.595 5.414 1.00 90.50 311 ASP A CA 1
ATOM 2417 C C . ASP A 1 311 ? 11.859 -3.644 6.515 1.00 90.50 311 ASP A C 1
ATOM 2419 O O . ASP A 1 311 ? 11.206 -3.386 7.533 1.00 90.50 311 ASP A O 1
ATOM 2423 N N . MET A 1 312 ? 12.445 -4.827 6.327 1.00 90.44 312 MET A N 1
ATOM 2424 C CA . MET A 1 312 ? 12.343 -5.941 7.270 1.00 90.44 312 MET A CA 1
ATOM 2425 C C . MET A 1 312 ? 12.901 -5.622 8.658 1.00 90.44 312 MET A C 1
ATOM 2427 O O . MET A 1 312 ? 12.360 -6.135 9.638 1.00 90.44 312 MET A O 1
ATOM 2431 N N . LEU A 1 313 ? 13.918 -4.764 8.779 1.00 91.81 313 LEU A N 1
ATOM 2432 C CA . LEU A 1 313 ? 14.454 -4.380 10.086 1.00 91.81 313 LEU A CA 1
ATOM 2433 C C . LEU A 1 313 ? 13.379 -3.667 10.910 1.00 91.81 313 LEU A C 1
ATOM 2435 O O . LEU A 1 313 ? 13.105 -4.053 12.047 1.00 91.81 313 LEU A O 1
ATOM 2439 N N . THR A 1 314 ? 12.719 -2.675 10.307 1.00 88.94 314 THR A N 1
ATOM 2440 C CA . THR A 1 314 ? 11.659 -1.908 10.976 1.00 88.94 314 THR A CA 1
ATOM 2441 C C . THR A 1 314 ? 10.464 -2.783 11.349 1.00 88.94 314 THR A C 1
ATOM 2443 O O . THR A 1 314 ? 9.866 -2.602 12.410 1.00 88.94 314 THR A O 1
ATOM 2446 N N . VAL A 1 315 ? 10.127 -3.758 10.504 1.00 88.75 315 VAL A N 1
ATOM 2447 C CA . VAL A 1 315 ? 9.018 -4.687 10.746 1.00 88.75 315 VAL A CA 1
ATOM 2448 C C . VAL A 1 315 ? 9.338 -5.617 11.909 1.00 88.75 315 VAL A C 1
ATOM 2450 O O . VAL A 1 315 ? 8.523 -5.760 12.819 1.00 88.75 315 VAL A O 1
ATOM 2453 N N . ILE A 1 316 ? 10.540 -6.195 11.938 1.00 89.44 316 ILE A N 1
ATOM 2454 C CA . ILE A 1 316 ? 10.956 -7.087 13.023 1.00 89.44 316 ILE A CA 1
ATOM 2455 C C . ILE A 1 316 ? 11.038 -6.324 14.345 1.00 89.44 316 ILE A C 1
ATOM 2457 O O . ILE A 1 316 ? 10.535 -6.819 15.345 1.00 89.44 316 ILE A O 1
ATOM 2461 N N . GLN A 1 317 ? 11.582 -5.105 14.359 1.00 88.50 317 GLN A N 1
ATOM 2462 C CA . GLN A 1 317 ? 11.635 -4.271 15.568 1.00 88.50 317 GLN A CA 1
ATOM 2463 C C . GLN A 1 317 ? 10.252 -3.921 16.131 1.00 88.50 317 GLN A C 1
ATOM 2465 O O . GLN A 1 317 ? 10.101 -3.730 17.337 1.00 88.50 317 GLN A O 1
ATOM 2470 N N . LYS A 1 318 ? 9.236 -3.812 15.269 1.00 83.06 318 LYS A N 1
ATOM 2471 C CA . LYS A 1 318 ? 7.861 -3.518 15.691 1.00 83.06 318 LYS A CA 1
ATOM 2472 C C . LYS A 1 318 ? 7.130 -4.743 16.224 1.00 83.06 318 LYS A C 1
ATOM 2474 O O . LYS A 1 318 ? 6.358 -4.615 17.172 1.00 83.06 318 LYS A O 1
ATOM 2479 N N . GLU A 1 319 ? 7.337 -5.894 15.598 1.00 81.62 319 GLU A N 1
ATOM 2480 C CA . GLU A 1 319 ? 6.552 -7.103 15.861 1.00 81.62 319 GLU A CA 1
ATOM 2481 C C . GLU A 1 319 ? 7.234 -8.058 16.855 1.00 81.62 319 GLU A C 1
ATOM 2483 O O . GLU A 1 319 ? 6.549 -8.821 17.535 1.00 81.62 319 GLU A O 1
ATOM 2488 N N . GLN A 1 320 ? 8.566 -8.027 16.964 1.00 82.81 320 GLN A N 1
ATOM 2489 C CA . GLN A 1 320 ? 9.359 -8.977 17.747 1.00 82.81 320 GLN A CA 1
ATOM 2490 C C . GLN A 1 320 ? 10.215 -8.256 18.787 1.00 82.81 320 GLN A C 1
ATOM 2492 O O . GLN A 1 320 ? 10.761 -7.189 18.530 1.00 82.81 320 GLN A O 1
ATOM 2497 N N . LYS A 1 321 ? 10.356 -8.868 19.967 1.00 86.88 321 LYS A N 1
ATOM 2498 C CA . LYS A 1 321 ? 11.265 -8.406 21.022 1.00 86.88 321 LYS A CA 1
ATOM 2499 C C . LYS A 1 321 ? 12.457 -9.349 21.096 1.00 86.88 321 LYS A C 1
ATOM 2501 O O . LYS A 1 321 ? 12.392 -10.365 21.780 1.00 86.88 321 LYS A O 1
ATOM 2506 N N . LEU A 1 322 ? 13.516 -9.014 20.366 1.00 89.06 322 LEU A N 1
ATOM 2507 C CA . LEU A 1 322 ? 14.745 -9.807 20.292 1.00 89.06 322 LEU A CA 1
ATOM 2508 C C . LEU A 1 322 ? 15.874 -9.146 21.087 1.00 89.06 322 LEU A C 1
ATOM 2510 O O . LEU A 1 322 ? 15.882 -7.929 21.275 1.00 89.06 322 LEU A O 1
ATOM 2514 N N . SER A 1 323 ? 16.845 -9.951 21.520 1.00 90.12 323 SER A N 1
ATOM 2515 C CA . SER A 1 323 ? 18.069 -9.470 22.176 1.00 90.12 323 SER A CA 1
ATOM 2516 C C . SER A 1 323 ? 19.007 -8.742 21.205 1.00 90.12 323 SER A C 1
ATOM 2518 O O . SER A 1 323 ? 19.693 -7.803 21.599 1.00 90.12 323 SER A O 1
ATOM 2520 N N . SER A 1 324 ? 19.019 -9.142 19.929 1.00 92.50 324 SER A N 1
ATOM 2521 C CA . SER A 1 324 ? 19.782 -8.507 18.852 1.00 92.50 324 SER A CA 1
ATOM 2522 C C . SER A 1 324 ? 18.966 -8.475 17.561 1.00 92.50 324 SER A C 1
ATOM 2524 O O . SER A 1 324 ? 18.342 -9.467 17.192 1.00 92.50 324 SER A O 1
ATOM 2526 N N . TYR A 1 325 ? 19.013 -7.344 16.853 1.00 93.56 325 TYR A N 1
ATOM 2527 C CA . TYR A 1 325 ? 18.357 -7.147 15.551 1.00 93.56 325 TYR A CA 1
ATOM 2528 C C . TYR A 1 325 ? 19.343 -7.194 14.377 1.00 93.56 325 TYR A C 1
ATOM 2530 O O . TYR A 1 325 ? 19.025 -6.747 13.276 1.00 93.56 325 TYR A O 1
ATOM 2538 N N . SER A 1 326 ? 20.557 -7.709 14.593 1.00 92.75 326 SER A N 1
ATOM 2539 C CA . SER A 1 326 ? 21.479 -7.937 13.480 1.00 92.75 326 SER A CA 1
ATOM 2540 C C . SER A 1 326 ? 20.894 -8.977 12.519 1.00 92.75 326 SER A C 1
ATOM 2542 O O . SER A 1 326 ? 20.258 -9.941 12.951 1.00 92.75 326 SER A O 1
ATOM 2544 N N . LEU A 1 327 ? 21.142 -8.820 11.214 1.00 92.06 327 LEU A N 1
ATOM 2545 C CA . LEU A 1 327 ? 20.638 -9.766 10.210 1.00 92.06 327 LEU A CA 1
ATOM 2546 C C . LEU A 1 327 ? 21.087 -11.208 10.506 1.00 92.06 327 LEU A C 1
ATOM 2548 O O . LEU A 1 327 ? 20.334 -12.141 10.244 1.00 92.06 327 LEU A O 1
ATOM 2552 N N . ASN A 1 328 ? 22.271 -11.393 11.102 1.00 91.50 328 ASN A N 1
ATOM 2553 C CA . ASN A 1 328 ? 22.765 -12.710 11.499 1.00 91.50 328 ASN A CA 1
ATOM 2554 C C . ASN A 1 328 ? 21.941 -13.322 12.640 1.00 91.50 328 ASN A C 1
ATOM 2556 O O . ASN A 1 328 ? 21.492 -14.456 12.520 1.00 91.50 328 ASN A O 1
ATOM 2560 N N . ALA A 1 329 ? 21.691 -12.561 13.712 1.00 91.44 329 ALA A N 1
ATOM 2561 C CA . ALA A 1 329 ? 20.914 -13.037 14.858 1.00 91.44 329 ALA A CA 1
ATOM 2562 C C . ALA A 1 329 ? 19.467 -13.366 14.465 1.00 91.44 329 ALA A C 1
ATOM 2564 O O . ALA A 1 329 ? 18.954 -14.430 14.795 1.00 91.44 329 ALA A O 1
ATOM 2565 N N . VAL A 1 330 ? 18.838 -12.481 13.690 1.00 92.12 330 VAL A N 1
ATOM 2566 C CA . VAL A 1 330 ? 17.467 -12.666 13.198 1.00 92.12 330 VAL A CA 1
ATOM 2567 C C . VAL A 1 330 ? 17.367 -13.884 12.272 1.00 92.12 330 VAL A C 1
ATOM 2569 O O . VAL A 1 330 ? 16.420 -14.662 12.377 1.00 92.12 330 VAL A O 1
ATOM 2572 N N . SER A 1 331 ? 18.328 -14.064 11.361 1.00 91.69 331 SER A N 1
ATOM 2573 C CA . SER A 1 331 ? 18.330 -15.216 10.449 1.00 91.69 331 SER A CA 1
ATOM 2574 C C . SER A 1 331 ? 18.558 -16.526 11.203 1.00 91.69 331 SER A C 1
ATOM 2576 O O . SER A 1 331 ? 17.893 -17.517 10.905 1.00 91.69 331 SER A O 1
ATOM 2578 N N . ALA A 1 332 ? 19.422 -16.526 12.221 1.00 91.12 332 ALA A N 1
ATOM 2579 C CA . ALA A 1 332 ? 19.654 -17.702 13.051 1.00 91.12 332 ALA A CA 1
ATOM 2580 C C . ALA A 1 332 ? 18.388 -18.095 13.829 1.00 91.12 332 ALA A C 1
ATOM 2582 O O . ALA A 1 332 ? 18.021 -19.266 13.831 1.00 91.12 332 ALA A O 1
ATOM 2583 N N . GLU A 1 333 ? 17.684 -17.116 14.405 1.00 89.38 333 GLU A N 1
ATOM 2584 C CA . GLU A 1 333 ? 16.459 -17.335 15.183 1.00 89.38 333 GLU A CA 1
ATOM 2585 C C . GLU A 1 333 ? 15.303 -17.882 14.325 1.00 89.38 333 GLU A C 1
ATOM 2587 O O . GLU A 1 333 ? 14.659 -18.865 14.688 1.00 89.38 333 GLU A O 1
ATOM 2592 N N . PHE A 1 334 ? 15.024 -17.265 13.169 1.00 88.38 334 PHE A N 1
ATOM 2593 C CA . PHE A 1 334 ? 13.824 -17.595 12.383 1.00 88.38 334 PHE A CA 1
ATOM 2594 C C . PHE A 1 334 ? 14.054 -18.590 11.242 1.00 88.38 334 PHE A C 1
ATOM 2596 O O . PHE A 1 334 ? 13.122 -19.305 10.853 1.00 88.38 334 PHE A O 1
ATOM 2603 N N . LEU A 1 335 ? 15.257 -18.611 10.662 1.00 89.56 335 LEU A N 1
ATOM 2604 C CA . LEU A 1 335 ? 15.598 -19.475 9.527 1.00 89.56 335 LEU A CA 1
ATOM 2605 C C . LEU A 1 335 ? 16.501 -20.646 9.928 1.00 89.56 335 LEU A C 1
ATOM 2607 O O . LEU A 1 335 ? 16.563 -21.614 9.176 1.00 89.56 335 LEU A O 1
ATOM 2611 N N . GLY A 1 336 ? 17.179 -20.578 11.080 1.00 88.25 336 GLY A N 1
ATOM 2612 C CA . GLY A 1 336 ? 18.237 -21.529 11.434 1.00 88.25 336 GLY A CA 1
ATOM 2613 C C . GLY A 1 336 ? 19.497 -21.359 10.578 1.00 88.25 336 GLY A C 1
ATOM 2614 O O . GLY A 1 336 ? 20.301 -22.280 10.471 1.00 88.25 336 GLY A O 1
ATOM 2615 N N . GLU A 1 337 ? 19.662 -20.199 9.936 1.00 86.75 337 GLU A N 1
ATOM 2616 C CA . GLU A 1 337 ? 20.754 -19.915 9.004 1.00 86.75 337 GLU A CA 1
ATOM 2617 C C . GLU A 1 337 ? 21.582 -18.726 9.472 1.00 86.75 337 GLU A C 1
ATOM 2619 O O . GLU A 1 337 ? 21.058 -17.757 10.013 1.00 86.75 337 GLU A O 1
ATOM 2624 N N . GLN A 1 338 ? 22.884 -18.773 9.204 1.00 84.00 338 GLN A N 1
ATOM 2625 C CA . GLN A 1 338 ? 23.809 -17.687 9.516 1.00 84.00 338 GLN A CA 1
ATOM 2626 C C . GLN A 1 338 ? 24.318 -17.017 8.240 1.00 84.00 338 GLN A C 1
ATOM 2628 O O . GLN A 1 338 ? 24.354 -17.630 7.165 1.00 84.00 338 GLN A O 1
ATOM 2633 N N . LYS A 1 339 ? 24.716 -15.748 8.358 1.00 83.31 339 LYS A N 1
ATOM 2634 C CA . LYS A 1 339 ? 25.398 -15.013 7.284 1.00 83.31 339 LYS A CA 1
ATOM 2635 C C . LYS A 1 339 ? 26.735 -15.682 6.961 1.00 83.31 339 LYS A C 1
ATOM 2637 O O . LYS A 1 339 ? 27.277 -16.427 7.773 1.00 83.31 339 LYS A O 1
ATOM 2642 N N . GLU A 1 340 ? 27.261 -15.435 5.764 1.00 80.00 340 GLU A N 1
ATOM 2643 C CA . GLU A 1 340 ? 28.671 -15.752 5.529 1.00 80.00 340 GLU A CA 1
ATOM 2644 C C . GLU A 1 340 ? 29.550 -14.806 6.349 1.00 80.00 340 GLU A C 1
ATOM 2646 O O . GLU A 1 340 ? 29.311 -13.598 6.379 1.00 80.00 340 GLU A O 1
ATOM 2651 N N . ASP A 1 341 ? 30.554 -15.364 7.023 1.00 77.19 341 ASP A N 1
ATOM 2652 C CA . ASP A 1 341 ? 31.473 -14.586 7.842 1.00 77.19 341 ASP A CA 1
ATOM 2653 C C . ASP A 1 341 ? 32.555 -13.950 6.959 1.00 77.19 341 ASP A C 1
ATOM 2655 O O . ASP A 1 341 ? 33.472 -14.610 6.450 1.00 77.19 341 ASP A O 1
ATOM 2659 N N . VAL A 1 342 ? 32.393 -12.650 6.723 1.00 83.88 342 VAL A N 1
ATOM 2660 C CA . VAL A 1 342 ? 33.379 -11.790 6.072 1.00 83.88 342 VAL A CA 1
ATOM 2661 C C . VAL A 1 342 ? 33.526 -10.543 6.930 1.00 83.88 342 VAL A C 1
ATOM 2663 O O . VAL A 1 342 ? 32.645 -9.682 6.965 1.00 83.88 342 VAL A O 1
ATOM 2666 N N . HIS A 1 343 ? 34.656 -10.444 7.625 1.00 85.00 343 HIS A N 1
ATOM 2667 C CA . HIS A 1 343 ? 34.993 -9.256 8.396 1.00 85.00 343 HIS A CA 1
ATOM 2668 C C . HIS A 1 343 ? 35.189 -8.052 7.465 1.00 85.00 343 HIS A C 1
ATOM 2670 O O . HIS A 1 343 ? 35.824 -8.164 6.414 1.00 85.00 343 HIS A O 1
ATOM 2676 N N . HIS A 1 344 ? 34.679 -6.887 7.865 1.00 85.44 344 HIS A N 1
ATOM 2677 C CA . HIS A 1 344 ? 34.659 -5.681 7.030 1.00 85.44 344 HIS A CA 1
ATOM 2678 C C . HIS A 1 344 ? 36.051 -5.255 6.533 1.00 85.44 344 HIS A C 1
ATOM 2680 O O . HIS A 1 344 ? 36.176 -4.742 5.424 1.00 85.44 344 HIS A O 1
ATOM 2686 N N . SER A 1 345 ? 37.104 -5.505 7.320 1.00 90.25 345 SER A N 1
ATOM 2687 C CA . SER A 1 345 ? 38.491 -5.196 6.947 1.00 90.25 345 SER A CA 1
ATOM 2688 C C . SER A 1 345 ? 38.988 -5.997 5.743 1.00 90.25 345 SER A C 1
ATOM 2690 O O . SER A 1 345 ? 39.805 -5.494 4.985 1.00 90.25 345 SER A O 1
ATOM 2692 N N . MET A 1 346 ? 38.479 -7.215 5.532 1.00 87.56 346 MET A N 1
ATOM 2693 C CA . MET A 1 346 ? 38.923 -8.094 4.445 1.00 87.56 346 MET A CA 1
ATOM 2694 C C . MET A 1 346 ? 38.225 -7.793 3.114 1.00 87.56 346 MET A C 1
ATOM 2696 O O . MET A 1 346 ? 38.613 -8.339 2.086 1.00 87.56 346 MET A O 1
ATOM 2700 N N . ILE A 1 347 ? 37.181 -6.955 3.103 1.00 91.38 347 ILE A N 1
ATOM 2701 C CA . ILE A 1 347 ? 36.382 -6.699 1.895 1.00 91.38 347 ILE A CA 1
ATOM 2702 C C . ILE A 1 347 ? 37.235 -6.048 0.796 1.00 91.38 347 ILE A C 1
ATOM 2704 O O . ILE A 1 347 ? 37.130 -6.447 -0.364 1.00 91.38 347 ILE A O 1
ATOM 2708 N N . GLY A 1 348 ? 38.098 -5.089 1.154 1.00 90.56 348 GLY A N 1
ATOM 2709 C CA . GLY A 1 348 ? 38.993 -4.418 0.204 1.00 90.56 348 GLY A CA 1
ATOM 2710 C C . GLY A 1 348 ? 39.984 -5.388 -0.438 1.00 90.56 348 GLY A C 1
ATOM 2711 O O . GLY A 1 348 ? 40.083 -5.455 -1.664 1.00 90.56 348 GLY A O 1
ATOM 2712 N N . ASP A 1 349 ? 40.631 -6.211 0.386 1.00 91.94 349 ASP A N 1
ATOM 2713 C CA . ASP A 1 349 ? 41.608 -7.204 -0.068 1.00 91.94 349 ASP A CA 1
ATOM 2714 C C . ASP A 1 349 ? 40.952 -8.284 -0.942 1.00 91.94 349 ASP A C 1
ATOM 2716 O O . ASP A 1 349 ? 41.470 -8.650 -1.998 1.00 91.94 349 ASP A O 1
ATOM 2720 N N . LEU A 1 350 ? 39.759 -8.757 -0.557 1.00 90.75 350 LEU A N 1
ATOM 2721 C CA . LEU A 1 350 ? 38.993 -9.730 -1.340 1.00 90.75 350 LEU A CA 1
ATOM 2722 C C . LEU A 1 350 ? 38.546 -9.165 -2.695 1.00 90.75 350 LEU A C 1
ATOM 2724 O O . LEU A 1 350 ? 38.468 -9.914 -3.672 1.00 90.75 350 LEU A O 1
ATOM 2728 N N . PHE A 1 351 ? 38.265 -7.865 -2.779 1.00 91.31 351 PHE A N 1
ATOM 2729 C CA . PHE A 1 351 ? 37.882 -7.218 -4.030 1.00 91.31 351 PHE A CA 1
ATOM 2730 C C . PHE A 1 351 ? 39.075 -7.042 -4.986 1.00 91.31 351 PHE A C 1
ATOM 2732 O O . PHE A 1 351 ? 38.966 -7.363 -6.177 1.00 91.31 351 PHE A O 1
ATOM 2739 N N . LEU A 1 352 ? 40.216 -6.585 -4.455 1.00 92.88 352 LEU A N 1
ATOM 2740 C CA . LEU A 1 352 ? 41.457 -6.339 -5.205 1.00 92.88 352 LEU A CA 1
ATOM 2741 C C . LEU A 1 352 ? 42.236 -7.614 -5.555 1.00 92.88 352 LEU A C 1
ATOM 2743 O O . LEU A 1 352 ? 43.116 -7.572 -6.411 1.00 92.88 352 LEU A O 1
ATOM 2747 N N . GLY A 1 353 ? 41.910 -8.740 -4.919 1.00 91.75 353 GLY A N 1
ATOM 2748 C CA . GLY A 1 353 ? 42.526 -10.035 -5.182 1.00 91.75 353 GLY A CA 1
ATOM 2749 C C . GLY A 1 353 ? 42.124 -10.678 -6.519 1.00 91.75 353 GLY A C 1
ATOM 2750 O O . GLY A 1 353 ? 42.016 -10.052 -7.579 1.00 91.75 353 GLY A O 1
ATOM 2751 N N . SER A 1 354 ? 41.910 -11.991 -6.485 1.00 94.06 354 SER A N 1
ATOM 2752 C CA . SER A 1 354 ? 41.633 -12.807 -7.666 1.00 94.06 354 SER A CA 1
ATOM 2753 C C . SER A 1 354 ? 40.155 -12.776 -8.089 1.00 94.06 354 SER A C 1
ATOM 2755 O O . SER A 1 354 ? 39.271 -12.250 -7.410 1.00 94.06 354 SER A O 1
ATOM 2757 N N . ALA A 1 355 ? 39.850 -13.382 -9.240 1.00 94.50 355 ALA A N 1
ATOM 2758 C CA . ALA A 1 355 ? 38.460 -13.603 -9.642 1.00 94.50 355 ALA A CA 1
ATOM 2759 C C . ALA A 1 355 ? 37.693 -14.473 -8.623 1.00 94.50 355 ALA A C 1
ATOM 2761 O O . ALA A 1 355 ? 36.493 -14.290 -8.428 1.00 94.50 355 ALA A O 1
ATOM 2762 N N . GLU A 1 356 ? 38.387 -15.384 -7.937 1.00 93.12 356 GLU A N 1
ATOM 2763 C CA . GLU A 1 356 ? 37.801 -16.268 -6.932 1.00 93.12 356 GLU A CA 1
ATOM 2764 C C . GLU A 1 356 ? 37.470 -15.533 -5.626 1.00 93.12 356 GLU A C 1
ATOM 2766 O O . GLU A 1 356 ? 36.395 -15.740 -5.059 1.00 93.12 356 GLU A O 1
ATOM 2771 N N . SER A 1 357 ? 38.320 -14.599 -5.184 1.00 92.31 357 SER A N 1
ATOM 2772 C CA . SER A 1 357 ? 38.020 -13.767 -4.010 1.00 92.31 357 SER A CA 1
ATOM 2773 C C . SER A 1 357 ? 36.834 -12.831 -4.267 1.00 92.31 357 SER A C 1
ATOM 2775 O O . SER A 1 357 ? 35.945 -12.715 -3.419 1.00 92.31 357 SER A O 1
ATOM 2777 N N . ARG A 1 358 ? 36.733 -12.267 -5.481 1.00 92.75 358 ARG A N 1
ATOM 2778 C CA . ARG A 1 358 ? 35.541 -11.521 -5.918 1.00 92.75 358 ARG A CA 1
ATOM 2779 C C . ARG A 1 358 ? 34.294 -12.399 -5.986 1.00 92.75 358 ARG A C 1
ATOM 2781 O O . ARG A 1 358 ? 33.218 -11.946 -5.602 1.00 92.75 358 ARG A O 1
ATOM 2788 N N . ARG A 1 359 ? 34.419 -13.661 -6.416 1.00 93.12 359 ARG A N 1
ATOM 2789 C CA . ARG A 1 359 ? 33.308 -14.626 -6.393 1.00 93.12 359 ARG A CA 1
ATOM 2790 C C . ARG A 1 359 ? 32.817 -14.876 -4.966 1.00 93.12 359 ARG A C 1
ATOM 2792 O O . ARG A 1 359 ? 31.608 -14.857 -4.757 1.00 93.12 359 ARG A O 1
ATOM 2799 N N . ARG A 1 360 ? 33.712 -15.063 -3.987 1.00 90.62 360 ARG A N 1
ATOM 2800 C CA . ARG A 1 360 ? 33.328 -15.200 -2.568 1.00 90.62 360 ARG A CA 1
ATOM 2801 C C . ARG A 1 360 ? 32.564 -13.968 -2.076 1.00 90.62 360 ARG A C 1
ATOM 2803 O O . ARG A 1 360 ? 31.496 -14.111 -1.493 1.00 90.62 360 ARG A O 1
ATOM 2810 N N . LEU A 1 361 ? 33.056 -12.764 -2.378 1.00 92.06 361 LEU A N 1
ATOM 2811 C CA . LEU A 1 361 ? 32.371 -11.521 -2.006 1.00 92.06 361 LEU A CA 1
ATOM 2812 C C . LEU A 1 361 ? 30.988 -11.391 -2.672 1.00 92.06 361 LEU A C 1
ATOM 2814 O O . LEU A 1 361 ? 30.036 -10.927 -2.046 1.00 92.06 361 LEU A O 1
ATOM 2818 N N . ALA A 1 362 ? 30.851 -11.842 -3.922 1.00 91.81 362 ALA A N 1
ATOM 2819 C CA . ALA A 1 362 ? 29.570 -11.870 -4.620 1.00 91.81 362 ALA A CA 1
ATOM 2820 C C . ALA A 1 362 ? 28.570 -12.843 -3.971 1.00 91.81 362 ALA A C 1
ATOM 2822 O O . ALA A 1 362 ? 27.396 -12.501 -3.848 1.00 91.81 362 ALA A O 1
ATOM 2823 N N . VAL A 1 363 ? 29.018 -14.021 -3.518 1.00 91.56 363 VAL A N 1
ATOM 2824 C CA . VAL A 1 363 ? 28.170 -14.985 -2.790 1.00 91.56 363 VAL A CA 1
ATOM 2825 C C . VAL A 1 363 ? 27.721 -14.414 -1.443 1.00 91.56 363 VAL A C 1
ATOM 2827 O O . VAL A 1 363 ? 26.529 -14.469 -1.139 1.00 91.56 363 VAL A O 1
ATOM 2830 N N . TYR A 1 364 ? 28.635 -13.792 -0.690 1.00 90.88 364 TYR A N 1
ATOM 2831 C CA . TYR A 1 364 ? 28.317 -13.056 0.538 1.00 90.88 364 TYR A CA 1
ATOM 2832 C C . TYR A 1 364 ? 27.225 -11.998 0.297 1.00 90.88 364 TYR A C 1
ATOM 2834 O O . TYR A 1 364 ? 26.197 -11.995 0.973 1.00 90.88 364 TYR A O 1
ATOM 2842 N N . CYS A 1 365 ? 27.397 -11.155 -0.727 1.00 91.94 365 CYS A N 1
ATOM 2843 C CA . CYS A 1 365 ? 26.444 -10.097 -1.071 1.00 91.94 365 CYS A CA 1
ATOM 2844 C C . CYS A 1 365 ? 25.080 -10.657 -1.516 1.00 91.94 365 CYS A C 1
ATOM 2846 O O . CYS A 1 365 ? 24.029 -10.166 -1.102 1.00 91.94 365 CYS A O 1
ATOM 2848 N N . LEU A 1 366 ? 25.080 -11.729 -2.315 1.00 93.69 366 LEU A N 1
ATOM 2849 C CA . LEU A 1 366 ? 23.855 -12.389 -2.767 1.00 93.69 366 LEU A CA 1
ATOM 2850 C C . LEU A 1 366 ? 23.081 -12.980 -1.586 1.00 93.69 366 LEU A C 1
ATOM 2852 O O . LEU A 1 366 ? 21.864 -12.809 -1.504 1.00 93.69 366 LEU A O 1
ATOM 2856 N N . LYS A 1 367 ? 23.775 -13.634 -0.648 1.00 91.44 367 LYS A N 1
ATOM 2857 C CA . LYS A 1 367 ? 23.155 -14.179 0.562 1.00 91.44 367 LYS A CA 1
ATOM 2858 C C . LYS A 1 367 ? 22.532 -13.071 1.414 1.00 91.44 367 LYS A C 1
ATOM 2860 O O . LYS A 1 367 ? 21.389 -13.216 1.842 1.00 91.44 367 LYS A O 1
ATOM 2865 N N . ASP A 1 368 ? 23.227 -11.950 1.585 1.00 92.50 368 ASP A N 1
ATOM 2866 C CA . ASP A 1 368 ? 22.727 -10.783 2.322 1.00 92.50 368 ASP A CA 1
ATOM 2867 C C . ASP A 1 368 ? 21.489 -10.147 1.685 1.00 92.50 368 ASP A C 1
ATOM 2869 O O . ASP A 1 368 ? 20.580 -9.734 2.405 1.00 92.50 368 ASP A O 1
ATOM 2873 N N . ALA A 1 369 ? 21.409 -10.119 0.354 1.00 93.00 369 ALA A N 1
ATOM 2874 C CA . ALA A 1 369 ? 20.222 -9.657 -0.362 1.00 93.00 369 ALA A CA 1
ATOM 2875 C C . ALA A 1 369 ? 19.053 -10.660 -0.286 1.00 93.00 369 ALA A C 1
ATOM 2877 O O . ALA A 1 369 ? 17.886 -10.267 -0.285 1.00 93.00 369 ALA A O 1
ATOM 2878 N N . TYR A 1 370 ? 19.352 -11.958 -0.201 1.00 93.94 370 TYR A N 1
ATOM 2879 C CA . TYR A 1 370 ? 18.352 -13.026 -0.221 1.00 93.94 370 TYR A CA 1
ATOM 2880 C C . TYR A 1 370 ? 17.717 -13.310 1.152 1.00 93.94 370 TYR A C 1
ATOM 2882 O O . TYR A 1 370 ? 16.528 -13.630 1.235 1.00 93.94 370 TYR A O 1
ATOM 2890 N N . LEU A 1 371 ? 18.473 -13.165 2.246 1.00 93.38 371 LEU A N 1
ATOM 2891 C CA . LEU A 1 371 ? 17.981 -13.417 3.607 1.00 93.38 371 LEU A CA 1
ATOM 2892 C C . LEU A 1 371 ? 16.744 -12.570 3.985 1.00 93.38 371 LEU A C 1
ATOM 2894 O O . LEU A 1 371 ? 15.783 -13.154 4.490 1.00 93.38 371 LEU A O 1
ATOM 2898 N N . PRO A 1 372 ? 16.678 -11.248 3.711 1.00 93.50 372 PRO A N 1
ATOM 2899 C CA . PRO A 1 372 ? 15.483 -10.445 3.978 1.00 93.50 372 PRO A CA 1
ATOM 2900 C C . PRO A 1 372 ? 14.233 -10.946 3.251 1.00 93.50 372 PRO A C 1
ATOM 2902 O O . PRO A 1 372 ? 13.158 -10.967 3.848 1.00 93.50 372 PRO A O 1
ATOM 2905 N N . MET A 1 373 ? 14.366 -11.396 1.996 1.00 93.75 373 MET A N 1
ATOM 2906 C CA . MET A 1 373 ? 13.247 -11.982 1.250 1.00 93.75 373 MET A CA 1
ATOM 2907 C C . MET A 1 373 ? 12.744 -13.256 1.932 1.00 93.75 373 MET A C 1
ATOM 2909 O O . MET A 1 373 ? 11.550 -13.404 2.181 1.00 93.75 373 MET A O 1
ATOM 2913 N N . ARG A 1 374 ? 13.659 -14.147 2.329 1.00 92.31 374 ARG A N 1
ATOM 2914 C CA . ARG A 1 374 ? 13.292 -15.379 3.038 1.00 92.31 374 ARG A CA 1
ATOM 2915 C C . ARG A 1 374 ? 12.674 -15.129 4.403 1.00 92.31 374 ARG A C 1
ATOM 2917 O O . ARG A 1 374 ? 11.755 -15.847 4.785 1.00 92.31 374 ARG A O 1
ATOM 2924 N N . LEU A 1 375 ? 13.159 -14.128 5.136 1.00 90.44 375 LEU A N 1
ATOM 2925 C CA . LEU A 1 375 ? 12.552 -13.703 6.395 1.00 90.44 375 LEU A CA 1
ATOM 2926 C C . LEU A 1 375 ? 11.130 -13.187 6.166 1.00 90.44 375 LEU A C 1
ATOM 2928 O O . LEU A 1 375 ? 10.223 -13.574 6.900 1.00 90.44 375 LEU A O 1
ATOM 2932 N N . MET A 1 376 ? 10.923 -12.367 5.133 1.00 91.56 376 MET A N 1
ATOM 2933 C CA . MET A 1 376 ? 9.603 -11.849 4.767 1.00 91.56 376 MET A CA 1
ATOM 2934 C C . MET A 1 376 ? 8.610 -12.980 4.474 1.00 91.56 376 MET A C 1
ATOM 2936 O O . MET A 1 376 ? 7.476 -12.938 4.961 1.00 91.56 376 MET A O 1
ATOM 2940 N N . ASP A 1 377 ? 9.049 -14.005 3.740 1.00 88.69 377 ASP A N 1
ATOM 2941 C CA . ASP A 1 377 ? 8.240 -15.180 3.410 1.00 88.69 377 ASP A CA 1
ATOM 2942 C C . ASP A 1 377 ? 7.993 -16.070 4.631 1.00 88.69 377 ASP A C 1
ATOM 2944 O O . ASP A 1 377 ? 6.856 -16.457 4.897 1.00 88.69 377 ASP A O 1
ATOM 2948 N N . LYS A 1 378 ? 9.032 -16.358 5.426 1.00 85.44 378 LYS A N 1
ATOM 2949 C CA . LYS A 1 378 ? 8.930 -17.207 6.624 1.00 85.44 378 LYS A CA 1
ATOM 2950 C C . LYS A 1 378 ? 7.995 -16.608 7.672 1.00 85.44 378 LYS A C 1
ATOM 2952 O O . LYS A 1 378 ? 7.220 -17.337 8.289 1.00 85.44 378 LYS A O 1
ATOM 2957 N N . LEU A 1 379 ? 8.070 -15.293 7.868 1.00 84.44 379 LEU A N 1
ATOM 2958 C CA . LEU A 1 379 ? 7.233 -14.543 8.806 1.00 84.44 379 LEU A CA 1
ATOM 2959 C C . LEU A 1 379 ? 5.887 -14.128 8.196 1.00 84.44 379 LEU A C 1
ATOM 2961 O O . LEU A 1 379 ? 5.034 -13.578 8.898 1.00 84.44 379 LEU A O 1
ATOM 2965 N N . LEU A 1 380 ? 5.685 -14.398 6.901 1.00 85.69 380 LEU A N 1
ATOM 2966 C CA . LEU A 1 380 ? 4.471 -14.097 6.144 1.00 85.69 380 LEU A CA 1
ATOM 2967 C C . LEU A 1 380 ? 4.053 -12.629 6.281 1.00 85.69 380 LEU A C 1
ATOM 2969 O O . LEU A 1 380 ? 2.868 -12.295 6.377 1.00 85.69 380 LEU A O 1
ATOM 2973 N N . CYS A 1 381 ? 5.047 -11.741 6.290 1.00 86.75 381 CYS A N 1
ATOM 2974 C CA . CYS A 1 381 ? 4.864 -10.323 6.566 1.00 86.75 381 CYS A CA 1
ATOM 2975 C C . CYS A 1 381 ? 3.853 -9.694 5.601 1.00 86.75 381 CYS A C 1
ATOM 2977 O O . CYS A 1 381 ? 2.917 -9.026 6.040 1.00 86.75 381 CYS A O 1
ATOM 2979 N N . MET A 1 382 ? 3.977 -9.971 4.301 1.00 87.25 382 MET A N 1
ATOM 2980 C CA . MET A 1 382 ? 3.077 -9.407 3.294 1.00 87.25 382 MET A CA 1
ATOM 2981 C C . MET A 1 382 ? 1.615 -9.810 3.541 1.00 87.25 382 MET A C 1
ATOM 2983 O O . MET A 1 382 ? 0.725 -8.962 3.519 1.00 87.25 382 MET A O 1
ATOM 2987 N N . TYR A 1 383 ? 1.363 -11.081 3.867 1.00 85.62 383 TYR A N 1
ATOM 2988 C CA . TYR A 1 383 ? 0.017 -11.580 4.163 1.00 85.62 383 TYR A CA 1
ATOM 2989 C C . TYR A 1 383 ? -0.579 -10.901 5.400 1.00 85.62 383 TYR A C 1
ATOM 2991 O O . TYR A 1 383 ? -1.714 -10.420 5.363 1.00 85.62 383 TYR A O 1
ATOM 2999 N N . ASN A 1 384 ? 0.204 -10.800 6.476 1.00 84.69 384 ASN A N 1
ATOM 3000 C CA . ASN A 1 384 ? -0.233 -10.188 7.729 1.00 84.69 384 ASN A CA 1
ATOM 3001 C C . ASN A 1 384 ? -0.576 -8.700 7.548 1.00 84.69 384 ASN A C 1
ATOM 3003 O O . ASN A 1 384 ? -1.615 -8.241 8.029 1.00 84.69 384 ASN A O 1
ATOM 3007 N N . TYR A 1 385 ? 0.255 -7.950 6.818 1.00 88.62 385 TYR A N 1
ATOM 3008 C CA . TYR A 1 385 ? 0.029 -6.524 6.569 1.00 88.62 385 TYR A CA 1
ATOM 3009 C C . TYR A 1 385 ? -1.137 -6.268 5.607 1.00 88.62 385 TYR A C 1
ATOM 3011 O O . TYR A 1 385 ? -1.898 -5.322 5.821 1.00 88.62 385 TYR A O 1
ATOM 3019 N N . VAL A 1 386 ? -1.337 -7.119 4.596 1.00 89.69 386 VAL A N 1
ATOM 3020 C CA . VAL A 1 386 ? -2.513 -7.046 3.714 1.00 89.69 386 VAL A CA 1
ATOM 3021 C C . VAL A 1 386 ? -3.799 -7.304 4.503 1.00 89.69 386 VAL A C 1
ATOM 3023 O O . VAL A 1 386 ? -4.761 -6.546 4.368 1.00 89.69 386 VAL A O 1
ATOM 3026 N N . GLU A 1 387 ? -3.829 -8.321 5.367 1.00 86.81 387 GLU A N 1
ATOM 3027 C CA . GLU A 1 387 ? -5.002 -8.596 6.206 1.00 86.81 387 GLU A CA 1
ATOM 3028 C C . GLU A 1 387 ? -5.251 -7.477 7.225 1.00 86.81 387 GLU A C 1
ATOM 3030 O O . GLU A 1 387 ? -6.391 -7.043 7.399 1.00 86.81 387 GLU A O 1
ATOM 3035 N N . MET A 1 388 ? -4.198 -6.925 7.832 1.00 86.06 388 MET A N 1
ATOM 3036 C CA . MET A 1 388 ? -4.313 -5.751 8.699 1.00 86.06 388 MET A CA 1
ATOM 3037 C C . MET A 1 388 ? -4.893 -4.543 7.949 1.00 86.06 388 MET A C 1
ATOM 3039 O O . MET A 1 388 ? -5.789 -3.874 8.469 1.00 86.06 388 MET A O 1
ATOM 3043 N N . ALA A 1 389 ? -4.440 -4.277 6.721 1.00 90.88 389 ALA A N 1
ATOM 3044 C CA . ALA A 1 389 ? -4.954 -3.192 5.884 1.00 90.88 389 ALA A CA 1
ATOM 3045 C C . ALA A 1 389 ? -6.435 -3.400 5.536 1.00 90.88 389 ALA A C 1
ATOM 3047 O O . ALA A 1 389 ? -7.225 -2.460 5.614 1.00 90.88 389 ALA A O 1
ATOM 3048 N N . ARG A 1 390 ? -6.839 -4.639 5.226 1.00 88.62 390 ARG A N 1
ATOM 3049 C CA . ARG A 1 390 ? -8.241 -5.002 4.958 1.00 88.62 390 ARG A CA 1
ATOM 3050 C C . ARG A 1 390 ? -9.140 -4.814 6.178 1.00 88.62 390 ARG A C 1
ATOM 3052 O O . ARG A 1 390 ? -10.255 -4.324 6.032 1.00 88.62 390 ARG A O 1
ATOM 3059 N N . VAL A 1 391 ? -8.665 -5.190 7.365 1.00 87.31 391 VAL A N 1
ATOM 3060 C CA . VAL A 1 391 ? -9.419 -5.069 8.624 1.00 87.31 391 VAL A CA 1
ATOM 3061 C C . VAL A 1 391 ? -9.573 -3.607 9.049 1.00 87.31 391 VAL A C 1
ATOM 3063 O O . VAL A 1 391 ? -10.660 -3.183 9.426 1.00 87.31 391 VAL A O 1
ATOM 3066 N N . THR A 1 392 ? -8.494 -2.830 8.986 1.00 87.06 392 THR A N 1
ATOM 3067 C CA . THR A 1 392 ? -8.459 -1.448 9.503 1.00 87.06 392 THR A CA 1
ATOM 3068 C C . THR A 1 392 ? -8.869 -0.401 8.464 1.00 87.06 392 THR A C 1
ATOM 3070 O O . THR A 1 392 ? -9.214 0.733 8.805 1.00 87.06 392 THR A O 1
ATOM 3073 N N . GLY A 1 393 ? -8.847 -0.766 7.181 1.00 89.19 393 GLY A N 1
ATOM 3074 C CA . GLY A 1 393 ? -9.159 0.127 6.073 1.00 89.19 393 GLY A CA 1
ATOM 3075 C C . GLY A 1 393 ? -8.099 1.203 5.828 1.00 89.19 393 GLY A C 1
ATOM 3076 O O . GLY A 1 393 ? -8.441 2.256 5.290 1.00 89.19 393 GLY A O 1
ATOM 3077 N N . THR A 1 394 ? -6.846 0.977 6.231 1.00 90.00 394 THR A N 1
ATOM 3078 C CA . THR A 1 394 ? -5.729 1.914 6.019 1.00 90.00 394 THR A CA 1
ATOM 3079 C C . THR A 1 394 ? -4.755 1.410 4.949 1.00 90.00 394 THR A C 1
ATOM 3081 O O . THR A 1 394 ? -4.552 0.197 4.858 1.00 90.00 394 THR A O 1
ATOM 3084 N N . PRO A 1 395 ? -4.085 2.296 4.184 1.00 89.19 395 PRO A N 1
ATOM 3085 C CA . PRO A 1 395 ? -3.031 1.894 3.250 1.00 89.19 395 PRO A CA 1
ATOM 3086 C C . PRO A 1 395 ? -1.884 1.143 3.945 1.00 89.19 395 PRO A C 1
ATOM 3088 O O . PRO A 1 395 ? -1.519 1.479 5.072 1.00 89.19 395 PRO A O 1
ATOM 3091 N N . ILE A 1 396 ? -1.258 0.180 3.258 1.00 87.94 396 ILE A N 1
ATOM 3092 C CA . ILE A 1 396 ? -0.126 -0.599 3.807 1.00 87.94 396 ILE A CA 1
ATOM 3093 C C . ILE A 1 396 ? 1.027 0.321 4.229 1.00 87.94 396 ILE A C 1
ATOM 3095 O O . ILE A 1 396 ? 1.600 0.137 5.300 1.00 87.94 396 ILE A O 1
ATOM 3099 N N . ASN A 1 397 ? 1.300 1.373 3.453 1.00 85.31 397 ASN A N 1
ATOM 3100 C CA . ASN A 1 397 ? 2.346 2.345 3.771 1.00 85.31 397 ASN A CA 1
ATOM 3101 C C . ASN A 1 397 ? 2.122 3.027 5.142 1.00 85.31 397 ASN A C 1
ATOM 3103 O O . ASN A 1 397 ? 3.065 3.307 5.877 1.00 85.31 397 ASN A O 1
ATOM 3107 N N . PHE A 1 398 ? 0.863 3.235 5.547 1.00 87.06 398 PHE A N 1
ATOM 3108 C CA . PHE A 1 398 ? 0.545 3.796 6.865 1.00 87.06 398 PHE A CA 1
ATOM 3109 C C . PHE A 1 398 ? 0.759 2.781 7.986 1.00 87.06 398 PHE A C 1
ATOM 3111 O O . PHE A 1 398 ? 1.144 3.169 9.082 1.00 87.06 398 PHE A O 1
ATOM 3118 N N . LEU A 1 399 ? 0.559 1.489 7.727 1.00 85.44 399 LEU A N 1
ATOM 3119 C CA . LEU A 1 399 ? 0.851 0.445 8.711 1.00 85.44 399 LEU A CA 1
ATOM 3120 C C . LEU A 1 399 ? 2.354 0.343 9.006 1.00 85.44 399 LEU A C 1
ATOM 3122 O O . LEU A 1 399 ? 2.732 0.030 10.134 1.00 85.44 399 LEU A O 1
ATOM 3126 N N . LEU A 1 400 ? 3.192 0.611 8.002 1.00 84.06 400 LEU A N 1
ATOM 3127 C CA . LEU A 1 400 ? 4.649 0.589 8.122 1.00 84.06 400 LEU A CA 1
ATOM 3128 C C . LEU A 1 400 ? 5.200 1.873 8.740 1.00 84.06 400 LEU A C 1
ATOM 3130 O O . LEU A 1 400 ? 6.092 1.789 9.576 1.00 84.06 400 LEU A O 1
ATOM 3134 N N . ASN A 1 401 ? 4.637 3.039 8.416 1.00 82.44 401 ASN A N 1
ATOM 3135 C CA . ASN A 1 401 ? 5.230 4.328 8.800 1.00 82.44 401 ASN A CA 1
ATOM 3136 C C . ASN A 1 401 ? 4.497 5.068 9.926 1.00 82.44 401 ASN A C 1
ATOM 3138 O O . ASN A 1 401 ? 5.071 5.963 10.542 1.00 82.44 401 ASN A O 1
ATOM 3142 N N . ARG A 1 402 ? 3.238 4.728 10.227 1.00 82.69 402 ARG A N 1
ATOM 3143 C CA . ARG A 1 402 ? 2.436 5.400 11.264 1.00 82.69 402 ARG A CA 1
ATOM 3144 C C . ARG A 1 402 ? 2.140 4.464 12.443 1.00 82.69 402 ARG A C 1
ATOM 3146 O O . ARG A 1 402 ? 2.331 3.250 12.388 1.00 82.69 402 ARG A O 1
ATOM 3153 N N . GLY A 1 403 ? 1.697 5.060 13.551 1.00 79.88 403 GLY A N 1
ATOM 3154 C CA . GLY A 1 403 ? 1.340 4.345 14.778 1.00 79.88 403 GLY A CA 1
ATOM 3155 C C . GLY A 1 403 ? -0.038 3.674 14.730 1.00 79.88 403 GLY A C 1
ATOM 3156 O O . GLY A 1 403 ? -0.749 3.714 13.731 1.00 79.88 403 GLY A O 1
ATOM 3157 N N . GLN A 1 404 ? -0.461 3.084 15.851 1.00 77.69 404 GLN A N 1
ATOM 3158 C CA . GLN A 1 404 ? -1.751 2.381 15.951 1.00 77.69 404 GLN A CA 1
ATOM 3159 C C . GLN A 1 404 ? -2.977 3.310 15.834 1.00 77.69 404 GLN A C 1
ATOM 3161 O O . GLN A 1 404 ? -4.050 2.851 15.449 1.00 77.69 404 GLN A O 1
ATOM 3166 N N . MET A 1 405 ? -2.836 4.612 16.123 1.00 81.38 405 MET A N 1
ATOM 3167 C CA . MET A 1 405 ? -3.967 5.556 16.168 1.00 81.38 405 MET A CA 1
ATOM 3168 C C . MET A 1 405 ? -4.713 5.663 14.839 1.00 81.38 405 MET A C 1
ATOM 3170 O O . MET A 1 405 ? -5.941 5.613 14.820 1.00 81.38 405 MET A O 1
ATOM 3174 N N . ILE A 1 406 ? -3.976 5.734 13.727 1.00 86.06 406 ILE A N 1
ATOM 3175 C CA . ILE A 1 406 ? -4.566 5.905 12.394 1.00 86.06 406 ILE A CA 1
ATOM 3176 C C . ILE A 1 406 ? -5.507 4.746 12.035 1.00 86.06 406 ILE A C 1
ATOM 3178 O O . ILE A 1 406 ? -6.504 4.931 11.340 1.00 86.06 406 ILE A O 1
ATOM 3182 N N . LYS A 1 407 ? -5.227 3.549 12.567 1.00 87.69 407 LYS A N 1
ATOM 3183 C CA . LYS A 1 407 ? -6.024 2.339 12.343 1.00 87.69 407 LYS A CA 1
ATOM 3184 C C . LYS A 1 407 ? -7.387 2.443 13.017 1.00 87.69 407 LYS A C 1
ATOM 3186 O O . LYS A 1 407 ? -8.396 2.087 12.412 1.00 87.69 407 LYS A O 1
ATOM 3191 N N . VAL A 1 408 ? -7.421 2.915 14.265 1.00 87.81 408 VAL A N 1
ATOM 3192 C CA . VAL A 1 408 ? -8.668 3.093 15.028 1.00 87.81 408 VAL A CA 1
ATOM 3193 C C . VAL A 1 408 ? -9.459 4.271 14.470 1.00 87.81 408 VAL A C 1
ATOM 3195 O O . VAL A 1 408 ? -10.660 4.147 14.254 1.00 87.81 408 VAL A O 1
ATOM 3198 N N . GLN A 1 409 ? -8.784 5.376 14.151 1.00 89.00 409 GLN A N 1
ATOM 3199 C CA . GLN A 1 409 ? -9.416 6.559 13.571 1.00 89.00 409 GLN A CA 1
ATOM 3200 C C . GLN A 1 409 ? -10.075 6.256 12.218 1.00 89.00 409 GLN A C 1
ATOM 3202 O O . GLN A 1 409 ? -11.223 6.636 12.008 1.00 89.00 409 GLN A O 1
ATOM 3207 N N . SER A 1 410 ? -9.405 5.510 11.330 1.00 91.88 410 SER A N 1
ATOM 3208 C CA . SER A 1 410 ? -9.988 5.049 10.058 1.00 91.88 410 SER A CA 1
ATOM 3209 C C . SER A 1 410 ? -11.288 4.266 10.274 1.00 91.88 410 SER A C 1
ATOM 3211 O O . SER A 1 410 ? -12.302 4.541 9.630 1.00 91.88 410 SER A O 1
ATOM 3213 N N . GLN A 1 411 ? -11.289 3.316 11.214 1.00 91.12 411 GLN A N 1
ATOM 3214 C CA . GLN A 1 411 ? -12.478 2.522 11.537 1.00 91.12 411 GLN A CA 1
ATOM 3215 C C . GLN A 1 411 ? -13.594 3.384 12.137 1.00 91.12 411 GLN A C 1
ATOM 3217 O O . GLN A 1 411 ? -14.753 3.249 11.743 1.00 91.12 411 GLN A O 1
ATOM 3222 N N . LEU A 1 412 ? -13.244 4.306 13.039 1.00 91.75 412 LEU A N 1
ATOM 3223 C CA . LEU A 1 412 ? -14.193 5.216 13.667 1.00 91.75 412 LEU A CA 1
ATOM 3224 C C . LEU A 1 412 ? -14.842 6.150 12.644 1.00 91.75 412 LEU A C 1
ATOM 3226 O O . LEU A 1 412 ? -16.061 6.265 12.644 1.00 91.75 412 LEU A O 1
ATOM 3230 N N . LEU A 1 413 ? -14.065 6.758 11.744 1.00 92.88 413 LEU A N 1
ATOM 3231 C CA . LEU A 1 413 ? -14.578 7.641 10.692 1.00 92.88 413 LEU A CA 1
ATOM 3232 C C . LEU A 1 413 ? -15.497 6.896 9.718 1.00 92.88 413 LEU A C 1
ATOM 3234 O O . LEU A 1 413 ? -16.572 7.390 9.384 1.00 92.88 413 LEU A O 1
ATOM 3238 N N . ARG A 1 414 ? -15.126 5.674 9.310 1.00 92.50 414 ARG A N 1
ATOM 3239 C CA . ARG A 1 414 ? -15.983 4.822 8.468 1.00 92.50 414 ARG A CA 1
ATOM 3240 C C . ARG A 1 414 ? -17.312 4.521 9.157 1.00 92.50 414 ARG A C 1
ATOM 3242 O O . ARG A 1 414 ? -18.362 4.635 8.526 1.00 92.50 414 ARG A O 1
ATOM 3249 N N . LYS A 1 4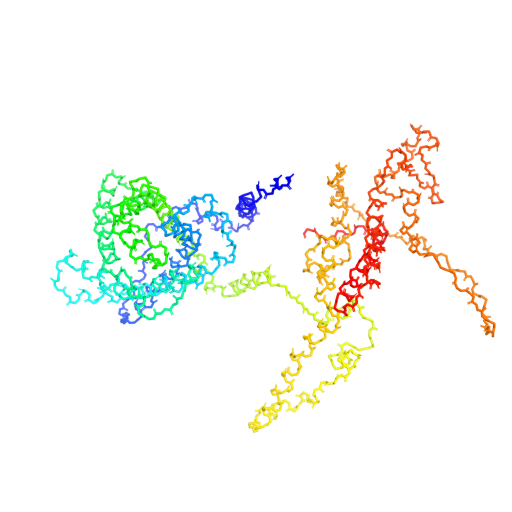15 ? -17.278 4.161 10.444 1.00 92.69 415 LYS A N 1
ATOM 3250 C CA . LYS A 1 415 ? -18.495 3.856 11.204 1.00 92.69 415 LYS A CA 1
ATOM 3251 C C . LYS A 1 415 ? -19.334 5.103 11.478 1.00 92.69 415 LYS A C 1
ATOM 3253 O O . LYS A 1 415 ? -20.553 5.050 11.360 1.00 92.69 415 LYS A O 1
ATOM 3258 N N . ALA A 1 416 ? -18.690 6.227 11.780 1.00 94.06 416 ALA A N 1
ATOM 3259 C CA . ALA A 1 416 ? -19.341 7.515 11.965 1.00 94.06 416 ALA A CA 1
ATOM 3260 C C . ALA A 1 416 ? -20.105 7.927 10.700 1.00 94.06 416 ALA A C 1
ATOM 3262 O O . ALA A 1 416 ? -21.294 8.217 10.791 1.00 94.06 416 ALA A O 1
ATOM 3263 N N . GLY A 1 417 ? -19.480 7.824 9.521 1.00 94.12 417 GLY A N 1
ATOM 3264 C CA . GLY A 1 417 ? -20.134 8.116 8.243 1.00 94.12 417 GLY A CA 1
ATOM 3265 C C . GLY A 1 417 ? -21.354 7.231 7.959 1.00 94.12 417 GLY A C 1
ATOM 3266 O O . GLY A 1 417 ? -22.371 7.725 7.486 1.00 94.12 417 GLY A O 1
ATOM 3267 N N . GLN A 1 418 ? -21.301 5.940 8.309 1.00 93.19 418 GLN A N 1
ATOM 3268 C CA . GLN A 1 418 ? -22.450 5.026 8.174 1.00 93.19 418 GLN A CA 1
ATOM 3269 C C . GLN A 1 418 ? -23.613 5.373 9.111 1.00 93.19 418 GLN A C 1
ATOM 3271 O O . GLN A 1 418 ? -24.767 5.109 8.785 1.00 93.19 418 GLN A O 1
ATOM 3276 N N . CYS A 1 419 ? -23.310 5.933 10.280 1.00 92.62 419 CYS A N 1
ATOM 3277 C CA . CYS A 1 419 ? -24.290 6.254 11.313 1.00 92.62 419 CYS A CA 1
ATOM 3278 C C . CYS A 1 419 ? -24.673 7.746 11.346 1.00 92.62 419 CYS A C 1
ATOM 3280 O O . CYS A 1 419 ? -25.379 8.154 12.263 1.00 92.62 419 CYS A O 1
ATOM 3282 N N . GLY A 1 420 ? -24.214 8.554 10.382 1.00 93.19 420 GLY A N 1
ATOM 3283 C CA . GLY A 1 420 ? -24.533 9.984 10.300 1.00 93.19 420 GLY A CA 1
ATOM 3284 C C . GLY A 1 420 ? -23.858 10.855 11.368 1.00 93.19 420 GLY A C 1
ATOM 3285 O O . GLY A 1 420 ? -24.399 11.893 11.736 1.00 93.19 420 GLY A O 1
ATOM 3286 N N . PHE A 1 421 ? -22.698 10.444 11.885 1.00 92.75 421 PHE A N 1
ATOM 3287 C CA . PHE A 1 421 ? -21.905 11.224 12.839 1.00 92.75 421 PHE A CA 1
ATOM 3288 C C . PHE A 1 421 ? -20.747 11.953 12.156 1.00 92.75 421 PHE A C 1
ATOM 3290 O O . PHE A 1 421 ? -20.135 11.444 11.217 1.00 92.75 421 PHE A O 1
ATOM 3297 N N . VAL A 1 422 ? -20.389 13.111 12.712 1.00 92.31 422 VAL A N 1
ATOM 3298 C CA . VAL A 1 422 ? -19.190 13.875 12.352 1.00 92.31 422 VAL 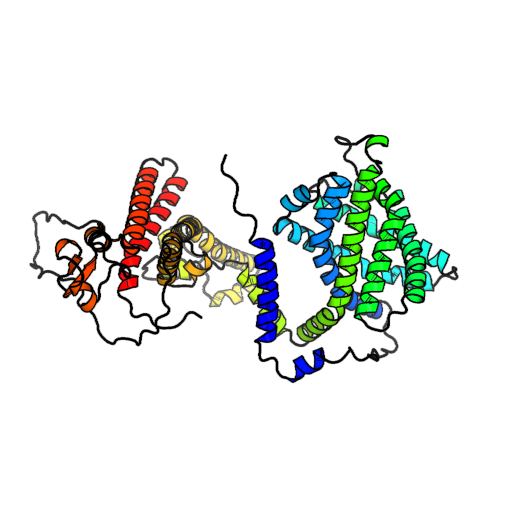A CA 1
ATOM 3299 C C . VAL A 1 422 ? -18.219 13.844 13.529 1.00 92.31 422 VAL A C 1
ATOM 3301 O O . VAL A 1 422 ? -18.628 13.993 14.681 1.00 92.31 422 VAL A O 1
ATOM 3304 N N . MET A 1 423 ? -16.935 13.618 13.247 1.00 88.69 423 MET A N 1
ATOM 3305 C CA . MET A 1 423 ? -15.882 13.657 14.261 1.00 88.69 423 MET A CA 1
ATOM 3306 C C . MET A 1 423 ? -15.421 15.109 14.453 1.00 88.69 423 MET A C 1
ATOM 3308 O O . MET A 1 423 ? -14.964 15.711 13.483 1.00 88.69 423 MET A O 1
ATOM 3312 N N . PRO A 1 424 ? -15.541 15.688 15.661 1.00 87.25 424 PRO A N 1
ATOM 3313 C CA . PRO A 1 424 ? -15.085 17.048 15.910 1.00 87.25 424 PRO A CA 1
ATOM 3314 C C . PRO A 1 424 ? -13.554 17.114 15.950 1.00 87.25 424 PRO A C 1
ATOM 3316 O O . PRO A 1 424 ? -12.899 16.204 16.461 1.00 87.25 424 PRO A O 1
ATOM 3319 N N . THR A 1 425 ? -12.996 18.224 15.472 1.00 82.69 425 THR A N 1
ATOM 3320 C CA . THR A 1 425 ? -11.576 18.553 15.640 1.00 82.69 425 THR A CA 1
ATOM 3321 C C . THR A 1 425 ? -11.420 19.340 16.936 1.00 82.69 425 THR A C 1
ATOM 3323 O O . THR A 1 425 ? -11.788 20.511 16.991 1.00 82.69 425 THR A O 1
ATOM 3326 N N . GLN A 1 426 ? -10.921 18.701 17.993 1.00 71.25 426 GLN A N 1
ATOM 3327 C CA . GLN A 1 426 ? -10.640 19.369 19.265 1.00 71.25 426 GLN A CA 1
ATOM 3328 C C . GLN A 1 426 ? -9.129 19.488 19.447 1.00 71.25 426 GLN A C 1
ATOM 3330 O O . GLN A 1 426 ? -8.415 18.488 19.400 1.00 71.25 426 GLN A O 1
ATOM 3335 N N . LYS A 1 427 ? -8.641 20.712 19.667 1.00 63.72 427 LYS A N 1
ATOM 3336 C CA . LYS A 1 427 ? -7.291 20.916 20.191 1.00 63.72 427 LYS A CA 1
ATOM 3337 C C . LYS A 1 427 ? -7.346 20.577 21.669 1.00 63.72 427 LYS A C 1
ATOM 3339 O O . LYS A 1 427 ? -7.982 21.291 22.437 1.00 63.72 427 LYS A O 1
ATOM 3344 N N . THR A 1 428 ? -6.762 19.449 22.041 1.00 56.38 428 THR A N 1
ATOM 3345 C CA . THR A 1 428 ? -6.662 19.084 23.451 1.00 56.38 428 THR A CA 1
ATOM 3346 C C . THR A 1 428 ? -5.291 19.545 23.915 1.00 56.38 428 THR A C 1
ATOM 3348 O O . THR A 1 428 ? -4.280 19.065 23.404 1.00 56.38 428 THR A O 1
ATOM 3351 N N . GLU A 1 429 ? -5.241 20.497 24.846 1.00 56.91 429 GLU A N 1
ATOM 3352 C CA . GLU A 1 429 ? -4.001 20.770 25.573 1.00 56.91 429 GLU A CA 1
ATOM 3353 C C . GLU A 1 429 ? -3.561 19.479 26.270 1.00 56.91 429 GLU A C 1
ATOM 3355 O O . GLU A 1 429 ? -4.399 18.673 26.687 1.00 56.91 429 GLU A O 1
ATOM 3360 N N . ALA A 1 430 ? -2.254 19.232 26.343 1.00 57.38 430 ALA A N 1
ATOM 3361 C CA . ALA A 1 430 ? -1.741 18.065 27.042 1.00 57.38 430 ALA A CA 1
ATOM 3362 C C . ALA A 1 430 ? -2.144 18.170 28.519 1.00 57.38 430 ALA A C 1
ATOM 3364 O O . ALA A 1 430 ? -1.515 18.887 29.291 1.00 57.38 430 ALA A O 1
ATOM 3365 N N . VAL A 1 431 ? -3.226 17.488 28.900 1.00 57.06 431 VAL A N 1
ATOM 3366 C CA . VAL A 1 431 ? -3.637 17.395 30.299 1.00 57.06 431 VAL A CA 1
ATOM 3367 C C . VAL A 1 431 ? -2.586 16.546 30.999 1.00 57.06 431 VAL A C 1
ATOM 3369 O O . VAL A 1 431 ? -2.491 15.340 30.759 1.00 57.06 431 VAL A O 1
ATOM 3372 N N . ASP A 1 432 ? -1.758 17.199 31.809 1.00 45.91 432 ASP A N 1
ATOM 3373 C CA . ASP A 1 432 ? -0.707 16.543 32.570 1.00 45.91 432 ASP A CA 1
ATOM 3374 C C . ASP A 1 432 ? -1.349 15.820 33.763 1.00 45.91 432 ASP A C 1
ATOM 3376 O O . ASP A 1 432 ? -1.879 16.433 34.689 1.00 45.91 432 ASP A O 1
ATOM 3380 N N . GLY A 1 433 ? -1.410 14.492 33.683 1.00 58.03 433 GLY A N 1
ATOM 3381 C CA . GLY A 1 433 ? -2.056 13.657 34.690 1.00 58.03 433 GLY A CA 1
ATOM 3382 C C . GLY A 1 433 ? -2.163 12.204 34.242 1.00 58.03 433 GLY A C 1
ATOM 3383 O O . GLY A 1 433 ? -2.751 11.891 33.207 1.00 58.03 433 GLY A O 1
ATOM 3384 N N . LYS A 1 434 ? -1.595 11.286 35.028 1.00 65.56 434 LYS A N 1
ATOM 3385 C CA . LYS A 1 434 ? -1.830 9.847 34.854 1.00 65.56 434 LYS A CA 1
ATOM 3386 C C . LYS A 1 434 ? -3.188 9.512 35.470 1.00 65.56 434 LYS A C 1
ATOM 3388 O O . LYS A 1 434 ? -3.438 9.873 36.613 1.00 65.56 434 LYS A O 1
ATOM 3393 N N . PHE A 1 435 ? -4.053 8.835 34.720 1.00 77.69 435 PHE A N 1
ATOM 3394 C CA . PHE A 1 435 ? -5.280 8.255 35.267 1.00 77.69 435 PHE A CA 1
ATOM 3395 C C . PHE A 1 435 ? -4.969 6.933 35.977 1.00 77.69 435 PHE A C 1
ATOM 3397 O O . PHE A 1 435 ? -4.007 6.246 35.616 1.00 77.69 435 PHE A O 1
ATOM 3404 N N . ASP A 1 436 ? -5.788 6.572 36.965 1.00 81.06 436 ASP A N 1
ATOM 3405 C CA . ASP A 1 436 ? -5.624 5.321 37.705 1.00 81.06 436 ASP A CA 1
ATOM 3406 C C . ASP A 1 436 ? -5.723 4.111 36.767 1.00 81.06 436 ASP A C 1
ATOM 3408 O O . ASP A 1 436 ? -6.656 3.968 35.970 1.00 81.06 436 ASP A O 1
ATOM 3412 N N . GLY A 1 437 ? -4.698 3.260 36.834 1.00 83.38 437 GLY A N 1
ATOM 3413 C CA . GLY A 1 437 ? -4.560 2.067 36.005 1.00 83.38 437 GLY A CA 1
ATOM 3414 C C . GLY A 1 437 ? -5.250 0.835 36.593 1.00 83.38 437 GLY A C 1
ATOM 3415 O O . GLY A 1 437 ? -6.179 0.917 37.391 1.00 83.38 437 GLY A O 1
ATOM 3416 N N . ALA A 1 438 ? -4.784 -0.346 36.187 1.00 85.75 438 ALA A N 1
ATOM 3417 C CA . ALA A 1 438 ? -5.288 -1.610 36.717 1.00 85.75 438 ALA A CA 1
ATOM 3418 C C . ALA A 1 438 ? -4.807 -1.855 38.158 1.00 85.75 438 ALA A C 1
ATOM 3420 O O . ALA A 1 438 ? -3.658 -1.572 38.494 1.00 85.75 438 ALA A O 1
ATOM 3421 N N . THR A 1 439 ? -5.665 -2.454 38.984 1.00 90.00 439 THR A N 1
ATOM 3422 C CA . THR A 1 439 ? -5.292 -2.939 40.318 1.00 90.00 439 THR A CA 1
ATOM 3423 C C . THR A 1 439 ? -4.507 -4.245 40.205 1.00 90.00 439 THR A C 1
ATOM 3425 O O . THR A 1 439 ? -4.961 -5.192 39.561 1.00 90.00 439 THR A O 1
ATOM 3428 N N . VAL A 1 440 ? -3.350 -4.315 40.864 1.00 91.31 440 VAL A N 1
ATOM 3429 C CA . VAL A 1 440 ? -2.587 -5.556 41.049 1.00 91.31 440 VAL A CA 1
ATOM 3430 C C . VAL A 1 440 ? -2.833 -6.042 42.472 1.00 91.31 440 VAL A C 1
ATOM 3432 O O . VAL A 1 440 ? -2.657 -5.282 43.420 1.00 91.31 440 VAL A O 1
ATOM 3435 N N . LEU A 1 441 ? -3.284 -7.288 42.621 1.00 93.19 441 LEU A N 1
ATOM 3436 C CA . LEU A 1 441 ? -3.493 -7.886 43.938 1.00 93.19 441 LEU A CA 1
ATOM 3437 C C . LEU A 1 441 ? -2.146 -8.155 44.618 1.00 93.19 441 LEU A C 1
ATOM 3439 O O . LEU A 1 441 ? -1.199 -8.584 43.959 1.00 93.19 441 LEU A O 1
ATOM 3443 N N . GLU A 1 442 ? -2.098 -7.960 45.935 1.00 94.38 442 GLU A N 1
ATOM 3444 C CA . GLU A 1 442 ? -0.952 -8.315 46.779 1.00 94.38 442 GLU A CA 1
ATOM 3445 C C . GLU A 1 442 ? -0.628 -9.816 46.633 1.00 94.38 442 GLU A C 1
ATOM 3447 O O . GLU A 1 442 ? -1.462 -10.668 46.978 1.00 94.38 442 GLU A O 1
ATOM 3452 N N . PRO A 1 443 ? 0.549 -10.177 46.088 1.00 94.25 443 PRO A N 1
ATOM 3453 C CA . PRO A 1 443 ? 0.895 -11.568 45.862 1.00 94.25 443 PRO A CA 1
ATOM 3454 C C . PRO A 1 443 ? 1.275 -12.246 47.180 1.00 94.25 443 PRO A C 1
ATOM 3456 O O . PRO A 1 443 ? 2.097 -11.750 47.947 1.00 94.25 443 PRO A O 1
ATOM 3459 N N . ARG A 1 444 ? 0.752 -13.453 47.415 1.00 94.50 444 ARG A N 1
ATOM 3460 C CA . ARG A 1 444 ? 1.256 -14.327 48.483 1.00 94.50 444 ARG A CA 1
ATOM 3461 C C . ARG A 1 444 ? 2.533 -15.003 47.996 1.00 94.50 444 ARG A C 1
ATOM 3463 O O . ARG A 1 444 ? 2.468 -16.021 47.307 1.00 94.50 444 ARG A O 1
ATOM 3470 N N . THR A 1 445 ? 3.684 -14.413 48.293 1.00 94.31 445 THR A N 1
ATOM 3471 C CA . THR A 1 445 ? 4.985 -14.909 47.832 1.00 94.31 445 THR A CA 1
ATOM 3472 C C . THR A 1 445 ? 5.346 -16.236 48.499 1.00 94.31 445 THR A C 1
ATOM 3474 O O . THR A 1 445 ? 5.110 -16.448 49.686 1.00 94.31 445 THR A O 1
ATOM 3477 N N . GLY A 1 446 ? 5.898 -17.163 47.719 1.00 95.00 446 GLY A N 1
ATOM 3478 C CA . GLY A 1 446 ? 6.280 -18.482 48.209 1.00 95.00 446 GLY A CA 1
ATOM 3479 C C . GLY A 1 446 ? 6.454 -19.492 47.083 1.00 95.00 446 GLY A C 1
ATOM 3480 O O . GLY A 1 446 ? 6.100 -19.235 45.931 1.00 95.00 446 GLY A O 1
ATOM 3481 N N . PHE A 1 447 ? 7.003 -20.652 47.430 1.00 95.62 447 PHE A N 1
ATOM 3482 C CA . PHE A 1 447 ? 7.032 -21.815 46.552 1.00 95.62 447 PHE A CA 1
ATOM 3483 C C . PHE A 1 447 ? 5.766 -22.644 46.778 1.00 95.62 447 PHE A C 1
ATOM 3485 O O . PHE A 1 447 ? 5.514 -23.099 47.893 1.00 95.62 447 PHE A O 1
ATOM 3492 N N . TYR A 1 448 ? 4.979 -22.842 45.723 1.00 96.19 448 TYR A N 1
ATOM 3493 C CA . TYR A 1 448 ? 3.740 -23.611 45.778 1.00 96.19 448 TYR A CA 1
ATOM 3494 C C . TYR A 1 448 ? 3.947 -24.957 45.080 1.00 96.19 448 TYR A C 1
ATOM 3496 O O . TYR A 1 448 ? 3.991 -24.994 43.850 1.00 96.19 448 TYR A O 1
ATOM 3504 N N . PRO A 1 449 ? 4.081 -26.068 45.828 1.00 95.00 449 PRO A N 1
ATOM 3505 C CA . PRO A 1 449 ? 4.168 -27.397 45.230 1.00 95.00 449 PRO A CA 1
ATOM 3506 C C . PRO A 1 449 ? 2.814 -27.893 44.693 1.00 95.00 449 PRO A C 1
ATOM 3508 O O . PRO A 1 449 ? 2.769 -28.892 43.979 1.00 95.00 449 PRO A O 1
ATOM 3511 N N . GLN A 1 450 ? 1.706 -27.229 45.039 1.00 96.75 450 GLN A N 1
ATOM 3512 C CA . GLN A 1 450 ? 0.368 -27.568 44.555 1.00 96.75 450 GLN A CA 1
ATOM 3513 C C . GLN A 1 450 ? 0.039 -26.855 43.230 1.00 96.75 450 GLN A C 1
ATOM 3515 O O . GLN A 1 450 ? 0.479 -25.722 43.019 1.00 96.75 450 GLN A O 1
ATOM 3520 N N . PRO A 1 451 ? -0.790 -27.456 42.353 1.00 96.19 451 PRO A N 1
ATOM 3521 C CA . PRO A 1 451 ? -1.279 -26.785 41.151 1.00 96.19 451 PRO A CA 1
ATOM 3522 C C . PRO A 1 451 ? -2.075 -25.512 41.475 1.00 96.19 451 PRO A C 1
ATOM 3524 O O . PRO A 1 451 ? -2.997 -25.541 42.289 1.00 96.19 451 PRO A O 1
ATOM 3527 N N . ILE A 1 452 ? -1.762 -24.411 40.786 1.00 95.69 452 ILE A N 1
ATOM 3528 C CA . ILE A 1 452 ? -2.498 -23.143 40.878 1.00 95.69 452 ILE A CA 1
ATOM 3529 C C . ILE A 1 452 ? -3.308 -22.950 39.596 1.00 95.69 452 ILE A C 1
ATOM 3531 O O . ILE A 1 452 ? -2.750 -22.880 38.502 1.00 95.69 452 ILE A O 1
ATOM 3535 N N . ALA A 1 453 ? -4.630 -22.841 39.722 1.00 96.44 453 ALA A N 1
ATOM 3536 C CA . ALA A 1 453 ? -5.500 -22.537 38.592 1.00 96.44 453 ALA A CA 1
ATOM 3537 C C . ALA A 1 453 ? -5.443 -21.038 38.247 1.00 96.44 453 ALA A C 1
ATOM 3539 O O . ALA A 1 453 ? -5.704 -20.190 39.099 1.00 96.44 453 ALA A O 1
ATOM 3540 N N . THR A 1 454 ? -5.137 -20.706 36.990 1.00 95.38 454 THR A N 1
ATOM 3541 C CA . THR A 1 454 ? -5.160 -19.324 36.484 1.00 95.38 454 THR A CA 1
ATOM 3542 C C . THR A 1 454 ? -6.457 -19.064 35.725 1.00 95.38 454 THR A C 1
ATOM 3544 O O . THR A 1 454 ? -6.730 -19.709 34.713 1.00 95.38 454 THR A O 1
ATOM 3547 N N . LEU A 1 455 ? -7.249 -18.107 36.208 1.00 94.94 455 LEU A N 1
ATOM 3548 C CA . LEU A 1 455 ? -8.499 -17.673 35.585 1.00 94.94 455 LEU A CA 1
ATOM 3549 C C . LEU A 1 455 ? -8.316 -16.255 35.035 1.00 94.94 455 LEU A C 1
ATOM 3551 O O . LEU A 1 455 ? -7.883 -15.368 35.765 1.00 94.94 455 LEU A O 1
ATOM 3555 N N . ASP A 1 456 ? -8.646 -16.048 33.760 1.00 91.69 456 ASP A N 1
ATOM 3556 C CA . ASP A 1 456 ? -8.506 -14.758 33.075 1.00 91.69 456 ASP A CA 1
ATOM 3557 C C . ASP A 1 456 ? -9.764 -14.432 32.252 1.00 91.69 456 ASP A C 1
ATOM 3559 O O . ASP A 1 456 ? -10.460 -15.322 31.750 1.00 91.69 456 ASP A O 1
ATOM 3563 N N . PHE A 1 457 ? -10.051 -13.141 32.093 1.00 87.38 457 PHE A N 1
ATOM 3564 C CA . PHE A 1 457 ? -11.144 -12.648 31.266 1.00 87.38 457 PHE A CA 1
ATOM 3565 C C . PHE A 1 457 ? -10.710 -12.528 29.803 1.00 87.38 457 PHE A C 1
ATOM 3567 O O . PHE A 1 457 ? -9.801 -11.779 29.440 1.00 87.38 457 PHE A O 1
ATOM 3574 N N . ALA A 1 458 ? -11.443 -13.184 28.904 1.00 81.81 458 ALA A N 1
ATOM 3575 C CA . ALA A 1 458 ? -11.217 -13.033 27.473 1.00 81.81 458 ALA A CA 1
ATOM 3576 C C . ALA A 1 458 ? -11.595 -11.615 27.002 1.00 81.81 458 ALA A C 1
ATOM 3578 O O . ALA A 1 458 ? -12.772 -11.281 26.896 1.00 81.81 458 ALA A O 1
ATOM 3579 N N . SER A 1 459 ? -10.595 -10.796 26.655 1.00 82.19 459 SER A N 1
ATOM 3580 C CA . SER A 1 459 ? -10.799 -9.430 26.141 1.00 82.19 459 SER A CA 1
ATOM 3581 C C . SER A 1 459 ? -11.586 -8.534 27.113 1.00 82.19 459 SER A C 1
ATOM 3583 O O . SER A 1 459 ? -12.623 -7.976 26.749 1.00 82.19 459 SER A O 1
ATOM 3585 N N . LEU A 1 460 ? -11.064 -8.377 28.335 1.00 89.12 460 LEU A N 1
ATOM 3586 C CA . LEU A 1 460 ? -11.677 -7.616 29.432 1.00 89.12 460 LEU A CA 1
ATOM 3587 C C . LEU A 1 460 ? -12.181 -6.216 29.020 1.00 89.12 460 LEU A C 1
ATOM 3589 O O . LEU A 1 460 ? -13.383 -5.970 29.068 1.00 89.12 460 LEU A O 1
ATOM 3593 N N . TYR A 1 461 ? -11.302 -5.309 28.569 1.00 90.38 461 TYR A N 1
ATOM 3594 C CA . TYR A 1 461 ? -11.703 -3.924 28.262 1.00 90.38 461 TYR A CA 1
ATOM 3595 C C . TYR A 1 461 ? -12.702 -3.797 27.105 1.00 90.38 461 TYR A C 1
ATOM 3597 O O . TYR A 1 461 ? -13.714 -3.119 27.293 1.00 90.38 461 TYR A O 1
ATOM 3605 N N . PRO A 1 462 ? -12.514 -4.468 25.947 1.00 91.44 462 PRO A N 1
ATOM 3606 C CA . PRO A 1 462 ? -13.556 -4.512 24.927 1.00 91.44 462 PRO A CA 1
ATOM 3607 C C . PRO A 1 462 ? -14.910 -4.982 25.467 1.00 91.44 462 PRO A C 1
ATOM 3609 O O . PRO A 1 462 ? -15.940 -4.399 25.134 1.00 91.44 462 PRO A O 1
ATOM 3612 N N . SER A 1 463 ? -14.914 -6.001 26.332 1.00 91.81 463 SER A N 1
ATOM 3613 C CA . SER A 1 463 ? -16.142 -6.545 26.919 1.00 91.81 463 SER A CA 1
ATOM 3614 C C . SER A 1 463 ? -16.837 -5.539 27.838 1.00 91.81 463 SER A C 1
ATOM 3616 O O . SER A 1 463 ? -18.048 -5.374 27.727 1.00 91.81 463 SER A O 1
ATOM 3618 N N . ILE A 1 464 ? -16.087 -4.804 28.666 1.00 93.62 464 ILE A N 1
ATOM 3619 C CA . ILE A 1 464 ? -16.624 -3.729 29.519 1.00 93.62 464 ILE A CA 1
ATOM 3620 C C . ILE A 1 464 ? -17.251 -2.620 28.665 1.00 93.62 464 ILE A C 1
ATOM 3622 O O . ILE A 1 464 ? -18.381 -2.205 28.924 1.00 93.62 464 ILE A O 1
ATOM 3626 N N . MET A 1 465 ? -16.548 -2.165 27.620 1.00 94.62 465 MET A N 1
ATOM 3627 C CA . MET A 1 465 ? -17.048 -1.109 26.733 1.00 94.62 465 MET A CA 1
ATOM 3628 C C . MET A 1 465 ? -18.356 -1.507 26.045 1.00 94.62 465 MET A C 1
ATOM 3630 O O . MET A 1 465 ? -19.274 -0.692 25.967 1.00 94.62 465 MET A O 1
ATOM 3634 N N . MET A 1 466 ? -18.461 -2.753 25.574 1.00 94.44 466 MET A N 1
ATOM 3635 C CA . MET A 1 466 ? -19.681 -3.270 24.948 1.00 94.44 466 MET A CA 1
ATOM 3636 C C . MET A 1 466 ? -20.818 -3.442 25.962 1.00 94.44 466 MET A C 1
ATOM 3638 O O . MET A 1 466 ? -21.921 -2.959 25.716 1.00 94.44 466 MET A O 1
ATOM 3642 N N . ALA A 1 467 ? -20.552 -4.081 27.107 1.00 94.38 467 ALA A N 1
ATOM 3643 C CA . ALA A 1 467 ? -21.565 -4.385 28.121 1.00 94.38 467 ALA A CA 1
ATOM 3644 C C . ALA A 1 467 ? -22.215 -3.121 28.703 1.00 94.38 467 ALA A C 1
ATOM 3646 O O . ALA A 1 467 ? -23.421 -3.093 28.940 1.00 94.38 467 ALA A O 1
ATOM 3647 N N . HIS A 1 468 ? -21.426 -2.060 28.882 1.00 95.38 468 HIS A N 1
ATOM 3648 C CA . HIS A 1 468 ? -21.877 -0.793 29.457 1.00 95.38 468 HIS A CA 1
ATOM 3649 C C . HIS A 1 468 ? -22.090 0.315 28.413 1.00 95.38 468 HIS A C 1
ATOM 3651 O O . HIS A 1 468 ? -22.285 1.469 28.780 1.00 95.38 468 HIS A O 1
ATOM 3657 N N . ASN A 1 469 ? -22.078 -0.014 27.114 1.00 96.44 469 ASN A N 1
ATOM 3658 C CA . ASN A 1 469 ? -22.317 0.925 26.011 1.00 96.44 469 ASN A CA 1
ATOM 3659 C C . ASN A 1 469 ? -21.434 2.197 26.059 1.00 96.44 469 ASN A C 1
ATOM 3661 O O . ASN A 1 469 ? -21.893 3.309 25.779 1.00 96.44 469 ASN A O 1
ATOM 3665 N N . LEU A 1 470 ? -20.156 2.039 26.416 1.00 95.81 470 LEU A N 1
ATOM 3666 C CA . LEU A 1 470 ? -19.217 3.148 26.611 1.00 95.81 470 LEU A CA 1
ATOM 3667 C C . LEU A 1 470 ? -18.718 3.681 25.263 1.00 95.81 470 LEU A C 1
ATOM 3669 O O . LEU A 1 470 ? -18.021 2.986 24.520 1.00 95.81 470 LEU A O 1
ATOM 3673 N N . CYS A 1 471 ? -19.069 4.923 24.930 1.00 95.44 471 CYS A N 1
ATOM 3674 C CA . CYS A 1 471 ? -18.686 5.561 23.675 1.00 95.44 471 CYS A CA 1
ATOM 3675 C C . CYS A 1 471 ? -18.722 7.091 23.776 1.00 95.44 471 CYS A C 1
ATOM 3677 O O . CYS A 1 471 ? -19.500 7.653 24.539 1.00 95.44 471 CYS A O 1
ATOM 3679 N N . TYR A 1 472 ? -17.971 7.777 22.908 1.00 93.19 472 TYR A N 1
ATOM 3680 C CA . TYR A 1 472 ? -18.056 9.233 22.741 1.00 93.19 472 TYR A CA 1
ATOM 3681 C C . TYR A 1 472 ? -19.488 9.742 22.500 1.00 93.19 472 TYR A C 1
ATOM 3683 O O . TYR A 1 472 ? -19.888 10.743 23.076 1.00 93.19 472 TYR A O 1
ATOM 3691 N N . CYS A 1 473 ? -20.284 9.049 21.677 1.00 93.19 473 CYS A N 1
ATOM 3692 C CA . CYS A 1 473 ? -21.644 9.474 21.327 1.00 93.19 473 CYS A CA 1
ATOM 3693 C C . CYS A 1 473 ? -22.725 9.071 22.346 1.00 93.19 473 CYS A C 1
ATOM 3695 O O . CYS A 1 473 ? -23.900 9.394 22.135 1.00 93.19 473 CYS A O 1
ATOM 3697 N N . THR A 1 474 ? -22.349 8.347 23.404 1.00 95.44 474 THR A N 1
ATOM 3698 C CA . THR A 1 474 ? -23.233 7.948 24.510 1.00 95.44 474 THR A CA 1
ATOM 3699 C C . THR A 1 474 ? -22.842 8.609 25.829 1.00 95.44 474 THR A C 1
ATOM 3701 O O . THR A 1 474 ? -23.613 8.514 26.776 1.00 95.44 474 THR A O 1
ATOM 3704 N N . LEU A 1 475 ? -21.692 9.291 25.889 1.00 95.12 475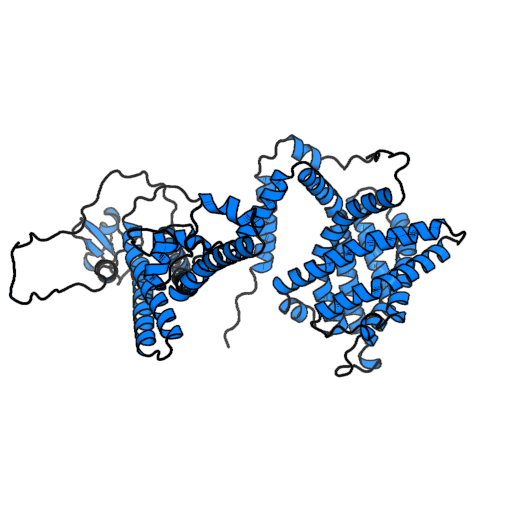 LEU A N 1
ATOM 3705 C CA . LEU A 1 475 ? -21.262 10.092 27.032 1.00 95.12 475 LEU A CA 1
ATOM 3706 C C . LEU A 1 475 ? -22.222 11.269 27.248 1.00 95.12 475 LEU A C 1
ATOM 3708 O O . LEU A 1 475 ? -22.520 12.013 26.312 1.00 95.12 475 LEU A O 1
ATOM 3712 N N . LEU A 1 476 ? -22.677 11.434 28.486 1.00 93.81 476 LEU A N 1
ATOM 3713 C CA . LEU A 1 476 ? -23.575 12.504 28.905 1.00 93.81 476 LEU A CA 1
ATOM 3714 C C . LEU A 1 476 ? -22.839 13.503 29.794 1.00 93.81 476 LEU A C 1
ATOM 3716 O O . LEU A 1 476 ? -22.085 13.119 30.692 1.00 93.81 476 LEU A O 1
ATOM 3720 N N . LYS A 1 477 ? -23.107 14.790 29.576 1.00 92.00 477 LYS A N 1
ATOM 3721 C CA . LYS A 1 477 ? -22.741 15.840 30.528 1.00 92.00 477 LYS A CA 1
ATOM 3722 C C . LYS A 1 477 ? -23.742 15.873 31.693 1.00 92.00 477 LYS A C 1
ATOM 3724 O O . LYS A 1 477 ? -24.901 15.505 31.487 1.00 92.00 477 LYS A O 1
ATOM 3729 N N . PRO A 1 478 ? -23.349 16.333 32.896 1.00 87.50 478 PRO A N 1
ATOM 3730 C CA . PRO A 1 478 ? -24.234 16.363 34.062 1.00 87.50 478 PRO A CA 1
ATOM 3731 C C . PRO A 1 478 ? -25.544 17.130 33.843 1.00 87.50 478 PRO A C 1
ATOM 3733 O O . PRO A 1 478 ? -26.561 16.774 34.434 1.00 87.50 478 PRO A O 1
ATOM 3736 N N . GLU A 1 479 ? -25.549 18.155 32.986 1.00 90.44 479 GLU A N 1
ATOM 3737 C CA . GLU A 1 479 ? -26.762 18.921 32.680 1.00 90.44 479 GLU A CA 1
ATOM 3738 C C . GLU A 1 479 ? -27.781 18.071 31.911 1.00 90.44 479 GLU A C 1
ATOM 3740 O O . GLU A 1 479 ? -28.969 18.124 32.207 1.00 90.44 479 GLU A O 1
ATOM 3745 N N . GLN A 1 480 ? -27.308 17.222 30.994 1.00 88.62 480 GLN A N 1
ATOM 3746 C CA . GLN A 1 480 ? -28.147 16.378 30.132 1.00 88.62 480 GLN A CA 1
ATOM 3747 C C . GLN A 1 480 ? -28.813 15.223 30.887 1.00 88.62 480 GLN A C 1
ATOM 3749 O O . GLN A 1 480 ? -29.764 14.630 30.390 1.00 88.62 480 GLN A O 1
ATOM 3754 N N . VAL A 1 481 ? -28.306 14.877 32.073 1.00 88.81 481 VAL A N 1
ATOM 3755 C CA . VAL A 1 481 ? -28.877 13.817 32.916 1.00 88.81 481 VAL A CA 1
ATOM 3756 C C . VAL A 1 481 ? -30.194 14.267 33.552 1.00 88.81 481 VAL A C 1
ATOM 3758 O O . VAL A 1 481 ? -31.049 13.431 33.814 1.00 88.81 481 VAL A O 1
ATOM 3761 N N . ARG A 1 482 ? -30.387 15.577 33.772 1.00 87.06 482 ARG A N 1
ATOM 3762 C CA . ARG A 1 482 ? -31.592 16.120 34.427 1.00 87.06 482 ARG A CA 1
ATOM 3763 C C . ARG A 1 482 ? -32.865 15.893 33.612 1.00 87.06 482 ARG A C 1
ATOM 3765 O O . ARG A 1 482 ? -33.934 15.757 34.194 1.00 87.06 482 ARG A O 1
ATOM 3772 N N . ASP A 1 483 ? -32.721 15.820 32.293 1.00 87.38 483 ASP A N 1
ATOM 3773 C CA . ASP A 1 483 ? -33.825 15.650 31.346 1.00 87.38 483 ASP A CA 1
ATOM 3774 C C . ASP A 1 483 ? -34.107 14.170 31.015 1.00 87.38 483 ASP A C 1
ATOM 3776 O O . ASP A 1 483 ? -34.932 13.871 30.150 1.00 87.38 483 ASP A O 1
ATOM 3780 N N . LEU A 1 484 ? -33.410 13.232 31.670 1.00 89.69 484 LEU A N 1
ATOM 3781 C CA . LEU A 1 484 ? -33.489 11.793 31.408 1.00 89.69 484 LEU A CA 1
ATOM 3782 C C . LEU A 1 484 ? -34.003 11.028 32.629 1.00 89.69 484 LEU A C 1
ATOM 3784 O O . LEU A 1 484 ? -33.692 11.353 33.774 1.00 89.69 484 LEU A O 1
ATOM 3788 N N . GLN A 1 485 ? -34.747 9.955 32.376 1.00 90.38 485 GLN A N 1
ATOM 3789 C CA . GLN A 1 485 ? -35.179 9.023 33.410 1.00 90.38 485 GLN A CA 1
ATOM 3790 C C . GLN A 1 485 ? -34.002 8.145 33.880 1.00 90.38 485 GLN A C 1
ATOM 3792 O O . GLN A 1 485 ? -33.130 7.798 33.069 1.00 90.38 485 GLN A O 1
ATOM 3797 N N . PRO A 1 486 ? -33.968 7.723 35.160 1.00 88.56 486 PRO A N 1
ATOM 3798 C CA . PRO A 1 486 ? -32.910 6.864 35.708 1.00 88.56 486 PRO A CA 1
ATOM 3799 C C . PRO A 1 486 ? -32.681 5.561 34.925 1.00 88.56 486 PRO A C 1
ATOM 3801 O O . PRO A 1 486 ? -31.577 5.013 34.899 1.00 88.56 486 PRO A O 1
ATOM 3804 N N . GLU A 1 487 ? -33.705 5.056 34.241 1.00 91.00 487 GLU A N 1
ATOM 3805 C CA . GLU A 1 487 ? -33.641 3.830 33.453 1.00 91.00 487 GLU A CA 1
ATOM 3806 C C . GLU A 1 487 ? -32.911 4.016 32.118 1.00 91.00 487 GLU A C 1
ATOM 3808 O O . GLU A 1 487 ? -32.537 3.017 31.501 1.00 91.00 487 GLU A O 1
ATOM 3813 N N . GLU A 1 488 ? -32.676 5.250 31.671 1.00 92.00 488 GLU A N 1
ATOM 3814 C CA . GLU A 1 488 ? -32.130 5.571 30.347 1.00 92.00 488 GLU A CA 1
ATOM 3815 C C . GLU A 1 488 ? -30.604 5.697 30.325 1.00 92.00 488 GLU A C 1
ATOM 3817 O O . GLU A 1 488 ? -29.996 5.650 29.250 1.00 92.00 488 GLU A O 1
ATOM 3822 N N . TYR A 1 489 ? -29.970 5.813 31.492 1.00 94.31 489 TYR A N 1
ATOM 3823 C CA . TYR A 1 489 ? -28.527 5.985 31.620 1.00 94.31 489 TYR A CA 1
ATOM 3824 C C . TYR A 1 489 ? -27.921 5.061 32.683 1.00 94.31 489 TYR A C 1
ATOM 3826 O O . TYR A 1 489 ? -28.611 4.388 33.447 1.00 94.31 489 TYR A O 1
ATOM 3834 N N . ILE A 1 490 ? -26.594 4.990 32.699 1.00 94.81 490 ILE A N 1
ATOM 3835 C CA . ILE A 1 490 ? -25.800 4.356 33.751 1.00 94.81 490 ILE A CA 1
ATOM 3836 C C . ILE A 1 490 ? -24.812 5.370 34.320 1.00 94.81 490 ILE A C 1
ATOM 3838 O O . ILE A 1 490 ? -24.366 6.272 33.608 1.00 94.81 490 ILE A O 1
ATOM 3842 N N . LYS A 1 491 ? -24.442 5.197 35.590 1.00 94.44 491 LYS A N 1
ATOM 3843 C CA . LYS A 1 491 ? -23.348 5.926 36.237 1.00 94.44 491 LYS A CA 1
ATOM 3844 C C . LYS A 1 491 ? -22.178 4.970 36.456 1.00 94.44 491 LYS A C 1
ATOM 3846 O O . LYS A 1 491 ? -22.363 3.904 37.038 1.00 94.44 491 LYS A O 1
ATOM 3851 N N . THR A 1 492 ? -20.992 5.322 35.969 1.00 94.00 492 THR A N 1
ATOM 3852 C CA . THR A 1 492 ? -19.782 4.512 36.167 1.00 94.00 492 THR A CA 1
ATOM 3853 C C . THR A 1 492 ? -19.214 4.718 37.576 1.00 94.00 492 THR A C 1
ATOM 3855 O O . THR A 1 492 ? -19.499 5.742 38.203 1.00 94.00 492 THR A O 1
ATOM 3858 N N . PRO A 1 493 ? -18.357 3.805 38.073 1.00 92.56 493 PRO A N 1
ATOM 3859 C CA . PRO A 1 493 ? -17.641 4.009 39.336 1.00 92.56 493 PRO A CA 1
ATOM 3860 C C . PRO A 1 493 ? -16.814 5.303 39.368 1.00 92.56 493 PRO A C 1
ATOM 3862 O O . PRO A 1 493 ? -16.659 5.903 40.423 1.00 92.56 493 PRO A O 1
ATOM 3865 N N . ASN A 1 494 ? -16.358 5.779 38.202 1.00 87.38 494 ASN A N 1
ATOM 3866 C CA . ASN A 1 494 ? -15.633 7.044 38.053 1.00 87.38 494 ASN A CA 1
ATOM 3867 C C . ASN A 1 494 ? -16.553 8.286 38.007 1.00 87.38 494 ASN A C 1
ATOM 3869 O O . ASN A 1 494 ? -16.120 9.380 37.664 1.00 87.38 494 ASN A O 1
ATOM 3873 N N . GLY A 1 495 ? -17.854 8.123 38.265 1.00 90.31 495 GLY A N 1
ATOM 3874 C CA . GLY A 1 495 ? -18.824 9.218 38.307 1.00 90.31 495 GLY A CA 1
ATOM 3875 C C . GLY A 1 495 ? -19.309 9.732 36.947 1.00 90.31 495 GLY A C 1
ATOM 3876 O O . GLY A 1 495 ? -20.081 10.688 36.918 1.00 90.31 495 GLY A O 1
ATOM 3877 N N . CYS A 1 496 ? -18.913 9.113 35.832 1.00 92.19 496 CYS A N 1
ATOM 3878 C CA . CYS A 1 496 ? -19.359 9.507 34.493 1.00 92.19 496 CYS A CA 1
ATOM 3879 C C . CYS A 1 496 ? -20.734 8.915 34.157 1.00 92.19 496 CYS A C 1
ATOM 3881 O O . CYS A 1 496 ? -21.061 7.808 34.591 1.00 92.19 496 CYS A O 1
ATOM 3883 N N . TYR A 1 497 ? -21.504 9.606 33.316 1.00 95.00 497 TYR A N 1
ATOM 3884 C CA . TYR A 1 497 ? -22.827 9.162 32.875 1.00 95.00 497 TYR A CA 1
ATOM 3885 C C . TYR A 1 497 ? -22.809 8.734 31.404 1.00 95.00 497 TYR A C 1
ATOM 3887 O O . TYR A 1 497 ? -22.266 9.442 30.556 1.00 95.00 497 TYR A O 1
ATOM 3895 N N . PHE A 1 498 ? -23.418 7.588 31.095 1.00 96.31 498 PHE A N 1
ATOM 3896 C CA . PHE A 1 498 ? -23.547 7.075 29.726 1.00 96.31 498 PHE A CA 1
ATOM 3897 C C . PHE A 1 498 ? -24.977 6.627 29.430 1.00 96.31 498 PHE A C 1
ATOM 3899 O O . PHE A 1 498 ? -25.619 6.005 30.273 1.00 96.31 498 PHE A O 1
ATOM 3906 N N . LEU A 1 499 ? -25.466 6.890 28.218 1.00 95.94 499 LEU A N 1
ATOM 3907 C CA . LEU A 1 499 ? -26.755 6.382 27.737 1.00 95.94 499 LEU A CA 1
ATOM 3908 C C . LEU A 1 499 ? -26.750 4.855 27.617 1.00 95.94 499 LEU A C 1
ATOM 3910 O O . LEU A 1 499 ? -25.793 4.258 27.114 1.00 95.94 499 LEU A O 1
ATOM 3914 N N . LYS A 1 500 ? -27.865 4.218 27.983 1.00 94.44 500 LYS A N 1
ATOM 3915 C CA . LYS A 1 500 ? -28.085 2.794 27.712 1.00 94.44 500 LYS A CA 1
ATOM 3916 C C . LYS A 1 500 ? -28.304 2.534 26.222 1.00 94.44 500 LYS A C 1
ATOM 3918 O O . LYS A 1 500 ? -28.786 3.382 25.465 1.00 94.44 500 LYS A O 1
ATOM 3923 N N . SER A 1 501 ? -27.991 1.307 25.809 1.00 93.44 501 SER A N 1
ATOM 3924 C CA . SER A 1 501 ? -28.120 0.847 24.422 1.00 93.44 501 SER A CA 1
ATOM 3925 C C . SER A 1 501 ? -29.558 0.879 23.894 1.00 93.44 501 SER A C 1
ATOM 3927 O O . SER A 1 501 ? -29.740 1.000 22.685 1.00 93.44 501 SER A O 1
ATOM 3929 N N . SER A 1 502 ? -30.563 0.838 24.779 1.00 91.62 502 SER A N 1
ATOM 3930 C CA . SER A 1 502 ? -31.989 0.976 24.444 1.00 91.62 502 SER A CA 1
ATOM 3931 C C . SER A 1 502 ? -32.336 2.324 23.808 1.00 91.62 502 SER A C 1
ATOM 3933 O O . SER A 1 502 ? -33.276 2.401 23.022 1.00 91.62 502 SER A O 1
ATOM 3935 N N . ARG A 1 503 ? -31.581 3.384 24.123 1.00 91.75 503 ARG A N 1
ATOM 3936 C CA . ARG A 1 503 ? -31.790 4.733 23.572 1.00 91.75 503 ARG A CA 1
ATOM 3937 C C . ARG A 1 503 ? -30.866 5.020 22.406 1.00 91.75 503 ARG A C 1
ATOM 3939 O O . ARG A 1 503 ? -31.299 5.535 21.378 1.00 91.75 503 ARG A O 1
ATOM 3946 N N . ARG A 1 504 ? -29.586 4.685 22.556 1.00 92.31 504 ARG A N 1
ATOM 3947 C CA . ARG A 1 504 ? -28.593 4.843 21.495 1.00 92.31 504 ARG A CA 1
ATOM 3948 C C . ARG A 1 504 ? -27.484 3.828 21.660 1.00 92.31 504 ARG A C 1
ATOM 3950 O O . ARG A 1 504 ? -26.857 3.738 22.711 1.00 92.31 504 ARG A O 1
ATOM 3957 N N . ARG A 1 505 ? -27.158 3.145 20.571 1.00 94.69 505 ARG A N 1
ATOM 3958 C CA . ARG A 1 505 ? -25.991 2.273 20.518 1.00 94.69 505 ARG A CA 1
ATOM 3959 C C . ARG A 1 505 ? -24.724 3.072 20.218 1.00 94.69 505 ARG A C 1
ATOM 3961 O O . ARG A 1 505 ? -24.687 3.841 19.259 1.00 94.69 505 ARG A O 1
ATOM 3968 N N . GLY A 1 506 ? -23.690 2.887 21.031 1.00 95.56 506 GLY A N 1
ATOM 3969 C CA . GLY A 1 506 ? -22.403 3.548 20.850 1.00 95.56 506 GLY A CA 1
ATOM 3970 C C . GLY A 1 506 ? -21.647 3.055 19.611 1.00 95.56 506 GLY A C 1
ATOM 3971 O O . GLY A 1 506 ? -21.685 1.869 19.280 1.00 95.56 506 GLY A O 1
ATOM 3972 N N . LEU A 1 507 ? -20.897 3.949 18.958 1.00 95.12 507 LEU A N 1
ATOM 3973 C CA . LEU A 1 507 ? -20.021 3.612 17.827 1.00 95.12 507 LEU A CA 1
ATOM 3974 C C . LEU A 1 507 ? -18.911 2.625 18.218 1.00 95.12 507 LEU A C 1
ATOM 3976 O O . LEU A 1 507 ? -18.690 1.651 17.503 1.00 95.12 507 LEU A O 1
ATOM 3980 N N . LEU A 1 508 ? -18.234 2.847 19.351 1.00 94.94 508 LEU A N 1
ATOM 3981 C CA . LEU A 1 508 ? -17.140 1.979 19.808 1.00 94.94 508 LEU A CA 1
ATOM 3982 C C . LEU A 1 508 ? -17.622 0.548 20.122 1.00 94.94 508 LEU A C 1
ATOM 3984 O O . LEU A 1 508 ? -17.009 -0.379 19.593 1.00 94.94 508 LEU A O 1
ATOM 3988 N N . PRO A 1 509 ? -18.729 0.331 20.871 1.00 95.50 509 PRO A N 1
ATOM 3989 C CA . PRO A 1 509 ? -19.338 -0.991 21.014 1.00 95.50 509 PRO A CA 1
ATOM 3990 C C . PRO A 1 509 ? -19.608 -1.689 19.679 1.00 95.50 509 PRO A C 1
ATOM 3992 O O . PRO A 1 509 ? -19.225 -2.841 19.511 1.00 95.50 509 PRO A O 1
ATOM 3995 N N . MET A 1 510 ? -20.191 -0.986 18.699 1.00 94.62 510 MET A N 1
ATOM 3996 C CA . MET A 1 510 ? -20.469 -1.576 17.383 1.00 94.62 510 MET A CA 1
ATOM 3997 C C . MET A 1 510 ? -19.193 -2.017 16.654 1.00 94.62 510 MET A C 1
ATOM 3999 O O . MET A 1 510 ? -19.151 -3.117 16.109 1.00 94.62 510 MET A O 1
ATOM 4003 N N . ILE A 1 511 ? -18.143 -1.191 16.669 1.00 93.88 511 ILE A N 1
ATOM 4004 C CA . ILE A 1 511 ? -16.847 -1.536 16.061 1.00 93.88 511 ILE A CA 1
ATOM 4005 C C . ILE A 1 511 ? -16.240 -2.761 16.757 1.00 93.88 511 ILE A C 1
ATOM 4007 O O . ILE A 1 511 ? -15.776 -3.690 16.096 1.00 93.88 511 ILE A O 1
ATOM 4011 N N . LEU A 1 512 ? -16.253 -2.788 18.092 1.00 94.12 512 LEU A N 1
ATOM 4012 C CA . LEU A 1 512 ? -15.698 -3.891 18.876 1.00 94.12 512 LEU A CA 1
ATOM 4013 C C . LEU A 1 512 ? -16.426 -5.211 18.614 1.00 94.12 512 LEU A C 1
ATOM 4015 O O . LEU A 1 512 ? -15.774 -6.237 18.420 1.00 94.12 512 LEU A O 1
ATOM 4019 N N . GLU A 1 513 ? -17.755 -5.193 18.549 1.00 92.88 513 GLU A N 1
ATOM 4020 C CA . GLU A 1 513 ? -18.545 -6.375 18.212 1.00 92.88 513 GLU A CA 1
ATOM 4021 C C . GLU A 1 513 ? -18.219 -6.904 16.814 1.00 92.88 513 GLU A C 1
ATOM 4023 O O . GLU A 1 513 ? -18.026 -8.108 16.638 1.00 92.88 513 GLU A O 1
ATOM 4028 N N . GLU A 1 514 ? -18.108 -6.019 15.820 1.00 91.88 514 GLU A N 1
ATOM 4029 C CA . GLU A 1 514 ? -17.746 -6.393 14.452 1.00 91.88 514 GLU A CA 1
ATOM 4030 C C . GLU A 1 514 ? -16.353 -7.033 14.395 1.00 91.88 514 GLU A C 1
ATOM 4032 O O . GLU A 1 514 ? -16.186 -8.098 13.787 1.00 91.88 514 GLU A O 1
ATOM 4037 N N . LEU A 1 515 ? -15.372 -6.438 15.082 1.00 92.19 515 LEU A N 1
ATOM 4038 C CA . LEU A 1 515 ? -14.006 -6.956 15.176 1.00 92.19 515 LEU A CA 1
ATOM 4039 C C . LEU A 1 515 ? -13.957 -8.322 15.871 1.00 92.19 515 LEU A C 1
ATOM 4041 O O . LEU A 1 515 ? -13.315 -9.251 15.372 1.00 92.19 515 LEU A O 1
ATOM 4045 N N . LEU A 1 516 ? -14.649 -8.483 17.001 1.00 91.62 516 LEU A N 1
ATOM 4046 C CA . LEU A 1 516 ? -14.666 -9.734 17.763 1.00 91.62 516 LEU A CA 1
ATOM 4047 C C . LEU A 1 516 ? -15.434 -10.840 17.031 1.00 91.62 516 LEU A C 1
ATOM 4049 O O . LEU A 1 516 ? -14.967 -11.982 16.982 1.00 91.62 516 LEU A O 1
ATOM 4053 N N . ALA A 1 517 ? -16.559 -10.514 16.391 1.00 91.44 517 ALA A N 1
ATOM 4054 C CA . ALA A 1 517 ? -17.307 -11.453 15.562 1.00 91.44 517 ALA A CA 1
ATOM 4055 C C . ALA A 1 517 ? -16.480 -11.901 14.349 1.00 91.44 517 ALA A C 1
ATOM 4057 O O . ALA A 1 517 ? -16.409 -13.096 14.047 1.00 91.44 517 ALA A O 1
ATOM 4058 N N . ALA A 1 518 ? -15.794 -10.967 13.682 1.00 90.88 518 ALA A N 1
ATOM 4059 C CA . ALA A 1 518 ? -14.862 -11.287 12.606 1.00 90.88 518 ALA A CA 1
ATOM 4060 C C . ALA A 1 518 ? -13.709 -12.168 13.100 1.00 90.88 518 ALA A C 1
ATOM 4062 O O . ALA A 1 518 ? -13.340 -13.125 12.419 1.00 90.88 518 ALA A O 1
ATOM 4063 N N . ARG A 1 519 ? -13.184 -11.912 14.305 1.00 93.50 519 ARG A N 1
ATOM 4064 C CA . ARG A 1 519 ? -12.107 -12.714 14.898 1.00 93.50 519 ARG A CA 1
ATOM 4065 C C . ARG A 1 519 ? -12.567 -14.135 15.192 1.00 93.50 519 ARG A C 1
ATOM 4067 O O . ARG A 1 519 ? -11.837 -15.080 14.903 1.00 93.50 519 ARG A O 1
ATOM 4074 N N . LYS A 1 520 ? -13.781 -14.304 15.724 1.00 92.50 520 LYS A N 1
ATOM 4075 C CA . LYS A 1 520 ? -14.378 -15.624 15.969 1.00 92.50 520 LYS A CA 1
ATOM 4076 C C . LYS A 1 520 ? -14.529 -16.410 14.665 1.00 92.50 520 LYS A C 1
ATOM 4078 O O . LYS A 1 520 ? -14.143 -17.576 14.622 1.00 92.50 520 LYS A O 1
ATOM 4083 N N . ARG A 1 521 ? -15.007 -15.764 13.592 1.00 92.12 521 ARG A N 1
ATOM 4084 C CA . ARG A 1 521 ? -15.083 -16.373 12.251 1.00 92.12 521 ARG A CA 1
ATOM 4085 C C . ARG A 1 521 ? -13.704 -16.763 11.715 1.00 92.12 521 ARG A C 1
ATOM 4087 O O . ARG A 1 521 ? -13.549 -17.882 11.245 1.00 92.12 521 ARG A O 1
ATOM 4094 N N . ALA A 1 522 ? -12.705 -15.888 11.845 1.00 91.44 522 ALA A N 1
ATOM 4095 C CA . ALA A 1 522 ? -11.336 -16.172 11.413 1.00 91.44 522 ALA A CA 1
ATOM 4096 C C . ALA A 1 522 ? -10.729 -17.364 12.172 1.00 91.44 522 ALA A C 1
ATOM 4098 O O . ALA A 1 522 ? -10.161 -18.252 11.549 1.00 91.44 522 ALA A O 1
ATOM 4099 N N . LYS A 1 523 ? -10.913 -17.440 13.499 1.00 94.00 523 LYS A N 1
ATOM 4100 C CA . LYS A 1 523 ? -10.459 -18.587 14.304 1.00 94.00 523 LYS A CA 1
ATOM 4101 C C . LYS A 1 523 ? -11.155 -19.893 13.921 1.00 94.00 523 LYS A C 1
ATOM 4103 O O . LYS A 1 523 ? -10.494 -20.923 13.894 1.00 94.00 523 LYS A O 1
ATOM 4108 N N . LYS A 1 524 ? -12.463 -19.854 13.640 1.00 94.62 524 LYS A N 1
ATOM 4109 C CA . LYS A 1 524 ? -13.214 -21.033 13.187 1.00 94.62 524 LYS A CA 1
ATOM 4110 C C . LYS A 1 524 ? -12.688 -21.526 11.836 1.00 94.62 524 LYS A C 1
ATOM 4112 O O . LYS A 1 524 ? -12.280 -22.674 11.739 1.00 94.62 524 LYS A O 1
ATOM 4117 N N . ALA A 1 525 ? -12.589 -20.632 10.853 1.00 90.81 525 ALA A N 1
ATOM 4118 C CA . ALA A 1 525 ? -12.033 -20.963 9.544 1.00 90.81 525 ALA A CA 1
ATOM 4119 C C . ALA A 1 525 ? -10.589 -21.490 9.649 1.00 90.81 525 ALA A C 1
ATOM 4121 O O . ALA A 1 525 ? -10.211 -22.408 8.936 1.00 90.81 525 ALA A O 1
ATOM 4122 N N . MET A 1 526 ? -9.781 -20.943 10.566 1.00 92.62 526 MET A N 1
ATOM 4123 C CA . MET A 1 526 ? -8.405 -21.397 10.804 1.00 92.62 526 MET A CA 1
ATOM 4124 C C . MET A 1 526 ? -8.340 -22.820 11.374 1.00 92.62 526 MET A C 1
ATOM 4126 O O . MET A 1 526 ? -7.380 -23.537 11.106 1.00 92.62 526 MET A O 1
ATOM 4130 N N . ALA A 1 527 ? -9.327 -23.217 12.182 1.00 94.19 527 ALA A N 1
ATOM 4131 C CA . ALA A 1 527 ? -9.422 -24.572 12.716 1.00 94.19 527 ALA A CA 1
ATOM 4132 C C . ALA A 1 527 ? -9.872 -25.582 11.647 1.00 94.19 527 ALA A C 1
ATOM 4134 O O . ALA A 1 527 ? -9.438 -26.727 11.681 1.00 94.19 527 ALA A O 1
ATOM 4135 N N . GLU A 1 528 ? -10.708 -25.147 10.701 1.00 94.62 528 GLU A N 1
ATOM 4136 C CA . GLU A 1 528 ? -11.206 -25.957 9.578 1.00 94.62 528 GLU A CA 1
ATOM 4137 C C . GLU A 1 528 ? -10.199 -26.054 8.416 1.00 94.62 528 GLU A C 1
ATOM 4139 O O . GLU A 1 528 ? -10.262 -26.984 7.615 1.00 94.62 528 GLU A O 1
ATOM 4144 N N . ALA A 1 529 ? -9.262 -25.107 8.313 1.00 91.69 529 ALA A N 1
ATOM 4145 C CA . ALA A 1 529 ? -8.264 -25.074 7.252 1.00 91.69 529 ALA A CA 1
ATOM 4146 C C . ALA A 1 529 ? -7.244 -26.220 7.380 1.00 91.69 529 ALA A C 1
ATOM 4148 O O . ALA A 1 529 ? -6.542 -26.348 8.388 1.00 91.69 529 ALA A O 1
ATOM 4149 N N . THR A 1 530 ? -7.123 -27.008 6.311 1.00 92.44 530 THR A N 1
ATOM 4150 C CA . THR A 1 530 ? -6.141 -28.094 6.170 1.00 92.44 530 THR A CA 1
ATOM 4151 C C . THR A 1 530 ? -4.826 -27.608 5.566 1.00 92.44 530 THR A C 1
ATOM 4153 O O . THR A 1 530 ? -3.755 -28.028 5.997 1.00 92.44 530 THR A O 1
ATOM 4156 N N . ASP A 1 531 ? -4.905 -26.691 4.600 1.00 90.00 531 ASP A N 1
ATOM 4157 C CA . ASP A 1 531 ? -3.750 -26.122 3.912 1.00 90.00 531 ASP A CA 1
ATOM 4158 C C . ASP A 1 531 ? -2.915 -25.210 4.844 1.00 90.00 531 ASP A C 1
ATOM 4160 O O . ASP A 1 531 ? -3.462 -24.263 5.432 1.00 90.00 531 ASP A O 1
ATOM 4164 N N . PRO A 1 532 ? -1.593 -25.447 4.976 1.00 84.25 532 PRO A N 1
ATOM 4165 C CA . PRO A 1 532 ? -0.718 -24.652 5.837 1.00 84.25 532 PRO A CA 1
ATOM 4166 C C . PRO A 1 532 ? -0.704 -23.155 5.507 1.00 84.25 532 PRO A C 1
ATOM 4168 O O . PRO A 1 532 ? -0.696 -22.328 6.425 1.00 84.25 532 PRO A O 1
ATOM 4171 N N . LEU A 1 533 ? -0.733 -22.787 4.220 1.00 78.12 533 LEU A N 1
ATOM 4172 C CA . LEU A 1 533 ? -0.710 -21.384 3.797 1.00 78.12 533 LEU A CA 1
ATOM 4173 C C . LEU A 1 533 ? -1.998 -20.674 4.223 1.00 78.12 533 LEU A C 1
ATOM 4175 O O . LEU A 1 533 ? -1.957 -19.633 4.881 1.00 78.12 533 LEU A O 1
ATOM 4179 N N . THR A 1 534 ? -3.144 -21.277 3.923 1.00 82.94 534 THR A N 1
ATOM 4180 C CA . THR A 1 534 ? -4.471 -20.776 4.292 1.00 82.94 534 THR A CA 1
ATOM 4181 C C . THR A 1 534 ? -4.599 -20.614 5.802 1.00 82.94 534 THR A C 1
ATOM 4183 O O . THR A 1 534 ? -5.045 -19.570 6.288 1.00 82.94 534 THR A O 1
ATOM 4186 N N . LYS A 1 535 ? -4.147 -21.613 6.568 1.00 86.75 535 LYS A N 1
ATOM 4187 C CA . LYS A 1 535 ? -4.142 -21.557 8.033 1.00 86.75 535 LYS A CA 1
ATOM 4188 C C . LYS A 1 535 ? -3.325 -20.376 8.548 1.00 86.75 535 LYS A C 1
ATOM 4190 O O . LYS A 1 535 ? -3.747 -19.698 9.486 1.00 86.75 535 LYS A O 1
ATOM 4195 N N . SER A 1 536 ? -2.196 -20.088 7.909 1.00 77.25 536 SER A N 1
ATOM 4196 C CA . SER A 1 536 ? -1.345 -18.979 8.313 1.00 77.25 536 SER A CA 1
ATOM 4197 C C . SER A 1 536 ? -1.928 -17.606 7.971 1.00 77.25 536 SER A C 1
ATOM 4199 O O . SER A 1 536 ? -1.943 -16.719 8.825 1.00 77.25 536 SER A O 1
ATOM 4201 N N . VAL A 1 537 ? -2.522 -17.443 6.782 1.00 78.69 537 VAL A N 1
ATOM 4202 C CA . VAL A 1 537 ? -3.264 -16.220 6.415 1.00 78.69 537 VAL A CA 1
ATOM 4203 C C . VAL A 1 537 ? -4.386 -15.945 7.424 1.00 78.69 537 VAL A C 1
ATOM 4205 O O . VAL A 1 537 ? -4.568 -14.817 7.888 1.00 78.69 537 VAL A O 1
ATOM 4208 N N . LEU A 1 538 ? -5.119 -16.987 7.826 1.00 86.88 538 LEU A N 1
ATOM 4209 C CA . LEU A 1 538 ? -6.191 -16.875 8.816 1.00 86.88 538 LEU A CA 1
ATOM 4210 C C . LEU A 1 538 ? -5.667 -16.564 10.225 1.00 86.88 538 LEU A C 1
ATOM 4212 O O . LEU A 1 538 ? -6.319 -15.822 10.969 1.00 86.88 538 LEU A O 1
ATOM 4216 N N . ASN A 1 539 ? -4.480 -17.061 10.581 1.00 85.81 539 ASN A N 1
ATOM 4217 C CA . ASN A 1 539 ? -3.814 -16.680 11.821 1.00 85.81 539 ASN A CA 1
ATOM 4218 C C . ASN A 1 539 ? -3.404 -15.196 11.812 1.00 85.81 539 ASN A C 1
ATOM 4220 O O . ASN A 1 539 ? -3.700 -14.470 12.763 1.00 85.81 539 ASN A O 1
ATOM 4224 N N . GLY A 1 540 ? -2.816 -14.713 10.715 1.00 81.81 540 GLY A N 1
ATOM 4225 C CA . GLY A 1 540 ? -2.516 -13.293 10.516 1.00 81.81 540 GLY A CA 1
ATOM 4226 C C . GLY A 1 540 ? -3.751 -12.414 10.699 1.00 81.81 540 GLY A C 1
ATOM 4227 O O . GLY A 1 540 ? -3.756 -11.460 11.483 1.00 81.81 540 GLY A O 1
ATOM 4228 N N . ARG A 1 541 ? -4.862 -12.811 10.068 1.00 85.31 541 ARG A N 1
ATOM 4229 C CA . ARG A 1 541 ? -6.152 -12.126 10.192 1.00 85.31 541 ARG A CA 1
ATOM 4230 C C . ARG A 1 541 ? -6.678 -12.092 11.631 1.00 85.31 541 ARG A C 1
ATOM 4232 O O . ARG A 1 541 ? -7.127 -11.038 12.085 1.00 85.31 541 ARG A O 1
ATOM 4239 N N . GLN A 1 542 ? -6.642 -13.204 12.376 1.00 90.81 542 GLN A N 1
ATOM 4240 C CA . GLN A 1 542 ? -7.151 -13.208 13.758 1.00 90.81 542 GLN A CA 1
ATOM 4241 C C . GLN A 1 542 ? -6.283 -12.371 14.709 1.00 90.81 542 GLN A C 1
ATOM 4243 O O . GLN A 1 542 ? -6.829 -11.725 15.609 1.00 90.81 542 GLN A O 1
ATOM 4248 N N . LEU A 1 543 ? -4.961 -12.343 14.498 1.00 85.94 543 LEU A N 1
ATOM 4249 C CA . LEU A 1 543 ? -4.044 -11.481 15.249 1.00 85.94 543 LEU A CA 1
ATOM 4250 C C . LEU A 1 543 ? -4.315 -10.005 14.955 1.00 85.94 543 LEU A C 1
ATOM 4252 O O . LEU A 1 543 ? -4.452 -9.216 15.891 1.00 85.94 543 LEU A O 1
ATOM 4256 N N . ALA A 1 544 ? -4.494 -9.645 13.682 1.00 83.25 544 ALA A N 1
ATOM 4257 C CA . ALA A 1 544 ? -4.815 -8.280 13.282 1.00 83.25 544 ALA A CA 1
ATOM 4258 C C . ALA A 1 544 ? -6.105 -7.765 13.938 1.00 83.25 544 ALA A C 1
ATOM 4260 O O . A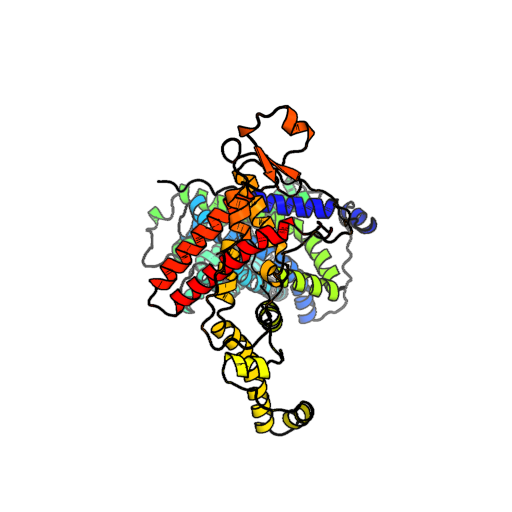LA A 1 544 ? -6.150 -6.650 14.467 1.00 83.25 544 ALA A O 1
ATOM 4261 N N . LEU A 1 545 ? -7.137 -8.611 13.977 1.00 89.12 545 LEU A N 1
ATOM 4262 C CA . LEU A 1 545 ? -8.407 -8.313 14.640 1.00 89.12 545 LEU A CA 1
ATOM 4263 C C . LEU A 1 545 ? -8.251 -8.181 16.163 1.00 89.12 545 LEU A C 1
ATOM 4265 O O . LEU A 1 545 ? -8.846 -7.285 16.759 1.00 89.12 545 LEU A O 1
ATOM 4269 N N . LYS A 1 546 ? -7.424 -9.026 16.798 1.00 88.69 546 LYS A N 1
ATOM 4270 C CA . LYS A 1 546 ? -7.109 -8.933 18.237 1.00 88.69 546 LYS A CA 1
ATOM 4271 C C . LYS A 1 546 ? -6.439 -7.599 18.573 1.00 88.69 546 LYS A C 1
ATOM 4273 O O . LYS A 1 546 ? -6.869 -6.915 19.498 1.00 88.69 546 LYS A O 1
ATOM 4278 N N . ILE A 1 547 ? -5.388 -7.249 17.832 1.00 84.56 547 ILE A N 1
ATOM 4279 C CA . ILE A 1 547 ? -4.609 -6.023 18.050 1.00 84.56 547 ILE A CA 1
ATOM 4280 C C . ILE A 1 547 ? -5.497 -4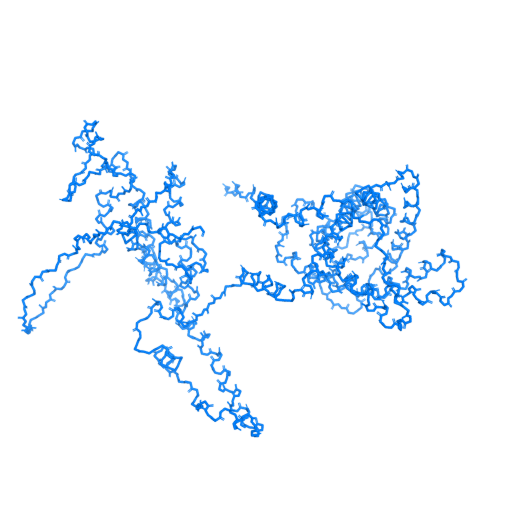.797 17.839 1.00 84.56 547 ILE A C 1
ATOM 4282 O O . ILE A 1 547 ? -5.494 -3.890 18.671 1.00 84.56 547 ILE A O 1
ATOM 4286 N N . SER A 1 548 ? -6.301 -4.797 16.773 1.00 85.69 548 SER A N 1
ATOM 4287 C CA . SER A 1 548 ? -7.234 -3.707 16.480 1.00 85.69 548 SER A CA 1
ATOM 4288 C C . SER A 1 548 ? -8.249 -3.519 17.607 1.00 85.69 548 SER A C 1
ATOM 4290 O O . SER A 1 548 ? -8.396 -2.402 18.091 1.00 85.69 548 SER A O 1
ATOM 4292 N N . ALA A 1 549 ? -8.876 -4.598 18.094 1.00 88.88 549 ALA A N 1
ATOM 4293 C CA . ALA A 1 549 ? -9.855 -4.523 19.180 1.00 88.88 549 ALA A CA 1
ATOM 4294 C C . ALA A 1 549 ? -9.251 -3.969 20.483 1.00 88.88 549 ALA A C 1
ATOM 4296 O O . ALA A 1 549 ? -9.840 -3.097 21.116 1.00 88.88 549 ALA A O 1
ATOM 4297 N N . ASN A 1 550 ? -8.048 -4.415 20.859 1.00 84.94 550 ASN A N 1
ATOM 4298 C CA . ASN A 1 550 ? -7.365 -3.912 22.056 1.00 84.94 550 ASN A CA 1
ATOM 4299 C C . ASN A 1 550 ? -6.935 -2.442 21.913 1.00 84.94 550 ASN A C 1
ATOM 4301 O O . ASN A 1 550 ? -6.931 -1.694 22.890 1.00 84.94 550 ASN A O 1
ATOM 4305 N N . SER A 1 551 ? -6.597 -2.019 20.693 1.00 85.88 551 SER A N 1
ATOM 4306 C CA . SER A 1 551 ? -6.163 -0.647 20.412 1.00 85.88 551 SER A CA 1
ATOM 4307 C C . SER A 1 551 ? -7.299 0.372 20.528 1.00 85.88 551 SER A C 1
ATOM 4309 O O . SER A 1 551 ? -7.019 1.540 20.779 1.00 85.88 551 SER A O 1
ATOM 4311 N N . VAL A 1 552 ? -8.566 -0.044 20.390 1.00 88.69 552 VAL A N 1
ATOM 4312 C CA . VAL A 1 552 ? -9.729 0.852 20.535 1.00 88.69 552 VAL A CA 1
ATOM 4313 C C . VAL A 1 552 ? -9.781 1.478 21.930 1.00 88.69 552 VAL A C 1
ATOM 4315 O O . VAL A 1 552 ? -9.965 2.684 22.037 1.00 88.69 552 VAL A O 1
ATOM 4318 N N . TYR A 1 553 ? -9.556 0.695 22.988 1.00 86.00 553 TYR A N 1
ATOM 4319 C CA . TYR A 1 553 ? -9.485 1.225 24.355 1.00 86.00 553 TYR A CA 1
ATOM 4320 C C . TYR A 1 553 ? -8.270 2.148 24.542 1.00 86.00 553 TYR A C 1
ATOM 4322 O O . TYR A 1 553 ? -8.390 3.254 25.060 1.00 86.00 553 TYR A O 1
ATOM 4330 N N . GLY A 1 554 ? -7.094 1.732 24.059 1.00 83.38 554 GLY A N 1
ATOM 4331 C CA . GLY A 1 554 ? -5.883 2.554 24.157 1.00 83.38 554 GLY A CA 1
ATOM 4332 C C . GLY A 1 554 ? -6.005 3.897 23.427 1.00 83.38 554 GLY A C 1
ATOM 4333 O O . GLY A 1 554 ? -5.390 4.879 23.833 1.00 83.38 554 GLY A O 1
ATOM 4334 N N . PHE A 1 555 ? -6.827 3.958 22.377 1.00 86.25 555 PHE A N 1
ATOM 4335 C CA . PHE A 1 555 ? -7.134 5.191 21.660 1.00 86.25 555 PHE A CA 1
ATOM 4336 C C . PHE A 1 555 ? -7.942 6.179 22.511 1.00 86.25 555 PHE A C 1
ATOM 4338 O O . PHE A 1 555 ? -7.692 7.377 22.428 1.00 86.25 555 PHE A O 1
ATOM 4345 N N . THR A 1 556 ? -8.865 5.709 23.359 1.00 86.56 556 THR A N 1
ATOM 4346 C CA . THR A 1 556 ? -9.691 6.606 24.186 1.00 86.56 556 THR A CA 1
ATOM 4347 C C . THR A 1 556 ? -8.938 7.213 25.367 1.00 86.56 556 THR A C 1
ATOM 4349 O O . THR A 1 556 ? -9.345 8.259 25.856 1.00 86.56 556 THR A O 1
ATOM 4352 N N . GLY A 1 557 ? -7.870 6.562 25.838 1.00 78.31 557 GLY A N 1
ATOM 4353 C CA . GLY A 1 557 ? -7.094 6.996 27.007 1.00 78.31 557 GLY A CA 1
ATOM 4354 C C . GLY A 1 557 ? -5.894 7.896 26.701 1.00 78.31 557 GLY A C 1
ATOM 4355 O O . GLY A 1 557 ? -5.172 8.264 27.621 1.00 78.31 557 GLY A O 1
ATOM 4356 N N . ARG A 1 558 ? -5.623 8.225 25.431 1.00 70.38 558 ARG A N 1
ATOM 4357 C CA . ARG A 1 558 ? -4.472 9.062 25.064 1.00 70.38 558 ARG A CA 1
ATOM 4358 C C . ARG A 1 558 ? -4.907 10.526 24.911 1.00 70.38 558 ARG A C 1
ATOM 4360 O O . ARG A 1 558 ? -5.861 10.766 24.169 1.00 70.38 558 ARG A O 1
ATOM 4367 N N . PRO A 1 559 ? -4.213 11.503 25.525 1.00 61.00 559 PRO A N 1
ATOM 4368 C CA . PRO A 1 559 ? -4.435 12.908 25.198 1.00 61.00 559 PRO A CA 1
ATOM 4369 C C . PRO A 1 559 ? -4.136 13.125 23.708 1.00 61.00 559 PRO A C 1
ATOM 4371 O O . PRO A 1 559 ? -3.123 12.640 23.193 1.00 61.00 559 PRO A O 1
ATOM 4374 N N . GLN A 1 560 ? -5.048 13.785 22.991 1.00 54.22 560 GLN A N 1
ATOM 4375 C CA . GLN A 1 560 ? -4.871 14.090 21.570 1.00 54.22 560 GLN A CA 1
ATOM 4376 C C . GLN A 1 560 ? -3.791 15.167 21.419 1.00 54.22 560 GLN A C 1
ATOM 4378 O O . GLN A 1 560 ? -4.092 16.353 21.452 1.00 54.22 560 GLN A O 1
ATOM 4383 N N . SER A 1 561 ? -2.530 14.762 21.257 1.00 42.00 561 SER A N 1
ATOM 4384 C CA . SER A 1 561 ? -1.457 15.675 20.856 1.00 42.00 561 SER A CA 1
ATOM 4385 C C . SER A 1 561 ? -1.544 15.942 19.351 1.00 42.00 561 SER A C 1
ATOM 4387 O O . SER A 1 561 ? -1.515 14.995 18.558 1.00 42.00 561 SER A O 1
ATOM 4389 N N . GLU A 1 562 ? -1.633 17.215 18.965 1.00 40.62 562 GLU A N 1
ATOM 4390 C CA . GLU A 1 562 ? -1.509 17.680 17.581 1.00 40.62 562 GLU A CA 1
ATOM 4391 C C . GLU A 1 562 ? -0.265 17.079 16.902 1.00 40.62 562 GLU A C 1
ATOM 4393 O O . GLU A 1 562 ? 0.847 17.173 17.414 1.00 40.62 562 GLU A O 1
ATOM 4398 N N . SER A 1 563 ? -0.451 16.438 15.748 1.00 31.39 563 SER A N 1
ATOM 4399 C CA . SER A 1 563 ? 0.490 16.466 14.612 1.00 31.39 563 SER A CA 1
ATOM 4400 C C . SER A 1 563 ? 0.012 15.493 13.541 1.00 31.39 563 SER A C 1
ATOM 4402 O O . SER A 1 563 ? 0.442 14.344 13.495 1.00 31.39 563 SER A O 1
ATOM 4404 N N . MET A 1 564 ? -0.918 15.934 12.693 1.00 37.44 564 MET A N 1
ATOM 4405 C CA . MET A 1 564 ? -1.250 15.253 11.432 1.00 37.44 564 MET A CA 1
ATOM 4406 C C . MET A 1 564 ? -2.133 16.153 10.548 1.00 37.44 564 MET A C 1
ATOM 4408 O O . MET A 1 564 ? -3.226 15.769 10.138 1.00 37.44 564 MET A O 1
ATOM 4412 N N . THR A 1 565 ? -1.659 17.373 10.288 1.00 27.72 565 THR A N 1
ATOM 4413 C CA . THR A 1 565 ? -1.799 17.952 8.942 1.00 27.72 565 THR A CA 1
ATOM 4414 C C . THR A 1 565 ? -0.748 17.336 8.041 1.00 27.72 565 THR A C 1
ATOM 4416 O O . THR A 1 565 ? 0.396 17.175 8.533 1.00 27.72 565 THR A O 1
#

Sequence (565 aa):
MAARRSNGFGPLLLFAAACWLVDLWASSTLPRDLALVIAEDPPQNVVLPQHEDAGFFTKVFAAAAQGCTAALVAAVLSAMCEPVVNRLLVKRMTVSEAYAEMTLSLVATYFFTTFPTNMLKFPVFEVINRAMTFTDFSPGVSGLISGWLFCTIMLPVTNYRFRKSMGWEIKASLLYQAYIPTVARDIMYGWARGMSGDWLQDTIAPVTFTHKAMVFGLTIWVSCIISSPCNEWRGYTLQLPERKLPFNIYFRPINYARSTGIGSCIMGIALMFGMLVTPYAEEVFTHMKEHAAIALSIVAVLVMAIVISFDMLTVIQKEQKLSSYSLNAVSAEFLGEQKEDVHHSMIGDLFLGSAESRRRLAVYCLKDAYLPMRLMDKLLCMYNYVEMARVTGTPINFLLNRGQMIKVQSQLLRKAGQCGFVMPTQKTEAVDGKFDGATVLEPRTGFYPQPIATLDFASLYPSIMMAHNLCYCTLLKPEQVRDLQPEEYIKTPNGCYFLKSSRRRGLLPMILEELLAARKRAKKAMAEATDPLTKSVLNGRQLALKISANSVYGFTGRPQSESMT

Secondary structure (DSSP, 8-state):
-------SSHHHHHHHHHHHHHHHHHHS---HHHHHHHHSPPPS-------TT--HHHHHHHHHHHHHHHHHHHHHHHHHHHHHHHHHHHS---HHHHHHT--HHHHHHHHHHHHHHHHHHHHHHHHHHHHHTTS---HHHHHHHHHHHHHHHHHHHHHHHHHHHTT----GGGTTTTHHHHHHHHHHHHHHHHHHHHHHHHHH---SHHHHHHHHHHHHHHHHHHHHHHHHHHHHHT--GGG---HHHHS-HHHHHHHHHHHHHHHHHHHHHHHHHHHHHHHHHHHHHH-HHHHHHHHHHHHHHHS----HHHHHHHH---S--SHHHHHHHHHS-------TTHHHHHHHS-HHHHHHHHHHHHHHHHHHHHHHHHTTHHHHHHHHHHHHT--HHHHHHS-THHHHHHHHHHHHHHTT-------------PPP-PPPP----S---S-------TTHHHHHHHHTT--TTTEE-HHHHTTS-GGGEEE-TTS-EEE-TTT---HHHHHHHHHHHHHHHHHHHHHH--SHHHHHHHHHHHHHHHHHHHHHHHHHTS-------

Foldseek 3Di:
DDDDDDPDCPVVVVVVVVVVVVVCVVPDPDPVVVVVVVPDADPPDPPDPPPPDDDPVRVLVVQLVLLLLLLLLLLLLCLVQVQQLLCCQQVVDDSVVSVVPDDPVLSVLSSVLSSVLSSVLSSLLVVLVVVLVVDPDDPLVSLLVSLLSSLVVSQLSVQQSSCVSVVHDRDPVCSCFLVVLSSQLSSQLSVQLVVQLVVLCVVVVQDGLLSVLLSQLVSQLRSLLRSLVSVLVSSQRPHDPVDRDDPVVSPDPVSSCVSSNSNSNSRSVSSSVSSVCSVVSVVVVVVCVVVVVVVVVVVVVVCPVVDQDDDLLLVCVVPHDDPDSPLQVLCCVQVVDGQPDDDPVCLVVLCPDDPVSVVVVVVNVVCVVVSSVVSCVSLVVVLLLVLLCVLQVDDSSCVRVHDLLSSLVSLLVVLCVVVVHDDDDDDFDPPPDDDDDDDDDDDPDDDDPDDDDDDDDDLVPLVVCLVQLDAPVFWDDPVRVVVDDPVQWDADPVRTIGGDVVVPHHSLNVSLCVLVVQLVVLVVVLVVDPDPVSNVSSVSNNVSSVVSNNVNVVNVNDGDDDDDD

Radius of gyration: 34.35 Å; chains: 1; bounding box: 78×67×105 Å

Organism: NCBI:txid1628268